Protein AF-A0A957FRG4-F1 (afdb_monomer_lite)

Radius of gyration: 41.17 Å; chains: 1; bounding box: 87×68×142 Å

Sequence (694 aa):
MNVSTSLNQLQPHEHQMRTVYDLDKLAELLLSVYSEGGIRAWQPIVAAANDDGSFRLIHGHRRWLALIFGAALPDWLARQKADGQPVDQVTVETGRTFLTQMVEHFDNLLSAGQALLKRYGNRPVDVVLYEGDTTDELYALLGGNFGAEAPDMLGLAIGFAGAVAAGASPAQIAARIGKPVQFVQHHLALQALPQPLQKAIATGVLPLSVAAKLQQISGDAKRAGLSAFVLANIEGDRSHLSAGDIAHLAKALDKWPGIQLPMLFDHQTQRNLARAVGRLWGQVLEAHPAATWAAAASLMHQGLHEEPWKTPAKLTAFFQLFGGDIYYDNASGQIRFEQLLAHLLPEVGCAGCPIKALPAGTTLRFDLAPAGGVMGMPCRFGEPAERCLHGFAADDSIDIRVQPIWADLPGVTATANGPRITSLADLQTAWQARAQLEAEEDAAAVAEETGAVTSNNGQPAVSQPPAGGVSADAVGASGNSDDAAAATGPIARMRAQIADFMAHHTTLAVDHPVATRCAGCQHRLAKSPTKDPEVPHCAWAGRLRTVQFLQLQPAEAGQPVIPVCRQYAPTASWAELIPAHPAPPGLPRDWLVAQTLELAQQASSRLGSDRYPFEFLTGRPMKGSESHASWFAEQLKARQGDLADAQLFTLFLWSHAQWSRERQNAALPLGKDGLQFGRYQESRWPENREGDAT

Foldseek 3Di:
DKDKDWLLLEDEDPLFLAPDDDLLVLLVLLCVCLVVVHDDPVQFFEWAADPVRGTYTLACPSRSLSVLLSQCLVVVQVVCVVVVNHDPDRDSVNSSVSLVVLCVVQVHSVSSSVVSCVPRRRDMGMYHYDDDDQLVSLLSSLLNQLDPDHGALQSLLSSLVSNVVVPDDLVNSCVSNVHDSVSSVLSVLLNVAPPLVVVLCRLPLAPSLLSNLLVPAPDPLLSLQLSVLQSVQDDVSHGPDHSVLSNVLSVVSSPDPAQDDDDDDLALLLNLLSQLLSQLLVVCCVVPVNNSSNLLSVCVSVVLRPSLSPDPVSVLSSCVSRVPVQQAPPVVSDGPVVSSCVPRNVQFWPPPFLVLVEDAPDAFPFDLDDDDDLPHDCRNVVHDDGGHSNGDGPPDFAKGAGDQVLCPFAQWDQDPVGTIHGDSVSVRRSVVRRVVVVVVVVVVVVVVVVVVPDDDDDDDDDDDDDDDDDDDDDDDDDDDDDPDPDDDDQLRLVQLVLVVCLVCQVVFPCQALQAQHLVQFPQFAPQALDPDRSGHRGVPSNDDDDWFKKWWAFPDPPFTIGIDTLLGAGPDDLQVSQFFAPDQPPDDLVVLLVLLLVLQVLLQVPDPPVDHPPSSHQNDDDDPPDHNSVSVNVCCVVCVVVHDPRSSSSSSLSSVLSSCLVVVFNFGQSHSNSPHTTGIDMDGDDSDPPPPDD

Secondary structure (DSSP, 8-state):
-EEEEEGGGEE--TT-S-SS--HHHHHHHHHHHHHHTS--TTS-EEEEEPTTS-EEEEE-HHHHHHHHHHHHHHHHHHHHHHTT---SS--HHHHHHHHHHHHHHHSSHHHHHHHHHHHHTTSEEEEEEP-S-HHHHHHHHHHHHSSSSPPPHHHHHHHHHHHHHTT--HHHHHHHHT--HHHHHHHHHHHTS-HHHHHHHHTTSS-THHHHHHHTSSSHHHHHHHHHHHHHTEETTEESS-HHHHHHHHHHHHH---S-S----SSHHHHHHHHHHHHHHHHHHHH-HHHHHHHHHHHHHTT--S-TTSSHHHHHHHHHHHSHHHHEETTTTEE-HHHIIIII-TT-BSTT-GGGGSPTT---TT-SS-S-STT--GGGTT---S--TT-B-TTPPP-EE--GGGTTSTTPEEETTEEEE-SHHHHHHHHHHHHHHHHHHHHHHHHHHHHTTS----------------------------SSSS---HHHHHHHHHHHHHHHGGGS-TTSTT---GGGBTTB-SS-SSS-TTS-SBGGGSS-----EEEEEESSTTSPPEEEETT--BSS-HHHHSPPPSS-----HHHHHHHHHHHHHHHHHHS-TT--TTHHHH-S---TT--HHHHHHHHHHHHGGGS-HHHHHHHHHHHHHHHHTTTT-EEEESSTTS--EEEEEEEEPPS---S---

Structure (mmCIF, N/CA/C/O backbone):
data_AF-A0A957FRG4-F1
#
_entry.id   AF-A0A957FRG4-F1
#
loop_
_atom_site.group_PDB
_atom_site.id
_atom_site.type_symbol
_atom_site.label_atom_id
_atom_site.label_alt_id
_atom_site.label_comp_id
_atom_site.label_asym_id
_atom_site.label_entity_id
_atom_site.label_seq_id
_atom_site.pdbx_PDB_ins_code
_atom_site.Cartn_x
_atom_site.Cartn_y
_atom_site.Cartn_z
_atom_site.occupancy
_atom_site.B_iso_or_equiv
_atom_site.auth_seq_id
_atom_site.auth_comp_id
_atom_site.auth_asym_id
_atom_site.auth_atom_id
_atom_site.pdbx_PDB_model_num
ATOM 1 N N . MET A 1 1 ? 8.968 -1.416 -52.556 1.00 80.00 1 MET A N 1
ATOM 2 C CA . MET A 1 1 ? 9.786 -0.601 -53.493 1.00 80.00 1 MET A CA 1
ATOM 3 C C . MET A 1 1 ? 10.988 -0.030 -52.740 1.00 80.00 1 MET A C 1
ATOM 5 O O . MET A 1 1 ? 10.796 0.335 -51.589 1.00 80.00 1 MET A O 1
ATOM 9 N N . ASN A 1 2 ? 12.192 0.032 -53.325 1.00 86.50 2 ASN A N 1
ATOM 10 C CA . ASN A 1 2 ? 13.336 0.713 -52.691 1.00 86.50 2 ASN A CA 1
ATOM 11 C C . ASN A 1 2 ? 13.341 2.191 -53.091 1.00 86.50 2 ASN A C 1
ATOM 13 O O . ASN A 1 2 ? 13.225 2.495 -54.278 1.00 86.50 2 ASN A O 1
ATOM 17 N N . VAL A 1 3 ? 13.489 3.084 -52.119 1.00 91.75 3 VAL A N 1
ATOM 18 C CA . VAL A 1 3 ? 13.568 4.534 -52.317 1.00 91.75 3 VAL A CA 1
ATOM 19 C C . VAL A 1 3 ? 14.779 5.070 -51.564 1.00 91.75 3 VAL A C 1
ATOM 21 O O . VAL A 1 3 ? 14.984 4.734 -50.401 1.00 91.75 3 VAL A O 1
ATOM 24 N N . SER A 1 4 ? 15.575 5.911 -52.224 1.00 91.25 4 SER A N 1
ATOM 25 C CA . SER A 1 4 ? 16.655 6.660 -51.579 1.00 91.25 4 SER A CA 1
ATOM 26 C C . SER A 1 4 ? 16.087 7.961 -51.016 1.00 91.25 4 SER A C 1
ATOM 28 O O . SER A 1 4 ? 15.496 8.751 -51.751 1.00 91.25 4 SER A O 1
ATOM 30 N N . THR A 1 5 ? 16.296 8.198 -49.727 1.00 93.56 5 THR A N 1
ATOM 31 C CA . THR A 1 5 ? 15.841 9.383 -48.979 1.00 93.56 5 THR A CA 1
ATOM 32 C C . THR A 1 5 ? 16.993 9.941 -48.139 1.00 93.56 5 THR A C 1
ATOM 34 O O . THR A 1 5 ? 18.063 9.339 -48.096 1.00 93.56 5 THR A O 1
ATOM 37 N N . SER A 1 6 ? 16.827 11.077 -47.458 1.00 94.31 6 SER A N 1
ATOM 38 C CA . SER A 1 6 ? 17.811 11.557 -46.475 1.00 94.31 6 SER A CA 1
ATOM 39 C C . SER A 1 6 ? 17.467 11.146 -45.035 1.00 94.31 6 SER A C 1
ATOM 41 O O . SER A 1 6 ? 16.302 10.953 -44.687 1.00 94.31 6 SER A O 1
ATOM 43 N N . LEU A 1 7 ? 18.476 11.020 -44.164 1.00 94.00 7 LEU A N 1
ATOM 44 C CA . LEU A 1 7 ? 18.293 10.612 -42.759 1.00 94.00 7 LEU A CA 1
ATOM 45 C C . LEU A 1 7 ? 17.310 11.495 -41.972 1.00 94.00 7 LEU A C 1
ATOM 47 O O . LEU A 1 7 ? 16.617 10.981 -41.096 1.00 94.00 7 LEU A O 1
ATOM 51 N N . ASN A 1 8 ? 17.252 12.798 -42.262 1.00 94.50 8 ASN A N 1
ATOM 52 C CA . ASN A 1 8 ? 16.324 13.746 -41.626 1.00 94.50 8 ASN A CA 1
ATOM 53 C C . ASN A 1 8 ? 14.878 13.658 -42.138 1.00 94.50 8 ASN A C 1
ATOM 55 O O . ASN A 1 8 ? 13.995 14.234 -41.509 1.00 94.50 8 ASN A O 1
ATOM 59 N N . GLN A 1 9 ? 14.629 12.956 -43.246 1.00 94.81 9 GLN A N 1
ATOM 60 C CA . GLN A 1 9 ? 13.276 12.679 -43.732 1.00 94.81 9 GLN A CA 1
ATOM 61 C C . GLN A 1 9 ? 12.659 11.458 -43.038 1.00 94.81 9 GLN A C 1
ATOM 63 O O . GLN A 1 9 ? 11.455 11.253 -43.144 1.00 94.81 9 GLN A O 1
ATOM 68 N N . LEU A 1 10 ? 13.451 10.664 -42.307 1.00 94.44 10 LEU A N 1
ATOM 69 C CA . LEU A 1 10 ? 12.966 9.528 -41.527 1.00 94.44 10 LEU A CA 1
ATOM 70 C C . LEU A 1 10 ? 12.579 9.959 -40.111 1.00 94.44 10 LEU A C 1
ATOM 72 O O . LEU A 1 10 ? 13.379 10.552 -39.388 1.00 94.44 10 LEU A O 1
ATOM 76 N N . GLN A 1 11 ? 11.369 9.594 -39.700 1.00 91.81 11 GLN A N 1
ATOM 77 C CA . GLN A 1 11 ? 10.812 9.888 -38.385 1.00 91.81 11 GLN A CA 1
ATOM 78 C C . GLN A 1 11 ? 10.498 8.596 -37.615 1.00 91.81 11 GLN A C 1
ATOM 80 O O . GLN A 1 11 ? 10.062 7.607 -38.214 1.00 91.81 11 GLN A O 1
ATOM 85 N N . PRO A 1 12 ? 10.700 8.563 -36.285 1.00 90.56 12 PRO A N 1
ATOM 86 C CA . PRO A 1 12 ? 10.251 7.448 -35.456 1.00 90.56 12 PRO A CA 1
ATOM 87 C C . PRO A 1 12 ? 8.737 7.247 -35.565 1.00 90.56 12 PRO A C 1
ATOM 89 O O . PRO A 1 12 ? 7.988 8.212 -35.678 1.00 90.56 12 PRO A O 1
ATOM 92 N N . HIS A 1 13 ? 8.281 5.998 -35.472 1.00 90.69 13 HIS A N 1
ATOM 93 C CA . HIS A 1 13 ? 6.857 5.727 -35.304 1.00 90.69 13 HIS A CA 1
ATOM 94 C C . HIS A 1 13 ? 6.345 6.316 -33.984 1.00 90.69 13 HIS A C 1
ATOM 96 O O . HIS A 1 13 ? 7.006 6.168 -32.955 1.00 90.69 13 HIS A O 1
ATOM 102 N N . GLU A 1 14 ? 5.144 6.892 -33.978 1.00 89.06 14 GLU A N 1
ATOM 103 C CA . GLU A 1 14 ? 4.507 7.416 -32.757 1.00 89.06 14 GLU A CA 1
ATOM 104 C C . GLU A 1 14 ? 4.297 6.325 -31.688 1.00 89.06 14 GLU A C 1
ATOM 106 O O . GLU A 1 14 ? 4.440 6.557 -30.492 1.00 89.06 14 GLU A O 1
ATOM 111 N N . HIS A 1 15 ? 4.047 5.098 -32.147 1.00 90.25 15 HIS A N 1
ATOM 112 C CA . HIS A 1 15 ? 3.903 3.890 -31.330 1.00 90.25 15 HIS A CA 1
ATOM 113 C C . HIS A 1 15 ? 5.194 3.061 -31.211 1.00 90.25 15 HIS A C 1
ATOM 115 O O . HIS A 1 15 ? 5.138 1.839 -31.061 1.00 90.25 15 HIS A O 1
ATOM 121 N N . GLN A 1 16 ? 6.365 3.700 -31.317 1.00 87.62 16 GLN A N 1
ATOM 122 C CA . GLN A 1 16 ? 7.650 3.021 -31.155 1.00 87.62 16 GLN A CA 1
ATOM 123 C C . GLN A 1 16 ? 7.720 2.284 -29.810 1.00 87.62 16 GLN A C 1
ATOM 125 O O . GLN A 1 16 ? 7.512 2.858 -28.746 1.00 87.62 16 GLN A O 1
ATOM 130 N N . MET A 1 17 ? 8.098 1.008 -29.866 1.00 88.38 17 MET A N 1
ATOM 131 C CA . MET A 1 17 ? 8.123 0.120 -28.708 1.00 88.38 17 MET A CA 1
ATOM 132 C C . MET A 1 17 ? 9.449 0.111 -27.944 1.00 88.38 17 MET A C 1
ATOM 134 O O . MET A 1 17 ? 9.622 -0.692 -27.035 1.00 88.38 17 MET A O 1
ATOM 138 N N . ARG A 1 18 ? 10.406 0.968 -28.305 1.00 87.31 18 ARG A N 1
ATOM 139 C CA . ARG A 1 18 ? 11.671 1.129 -27.578 1.00 87.31 18 ARG A CA 1
ATOM 140 C C . ARG A 1 18 ? 11.757 2.530 -26.993 1.00 87.31 18 ARG A C 1
ATOM 142 O O . ARG A 1 18 ? 11.984 3.497 -27.718 1.00 87.31 18 ARG A O 1
ATOM 149 N N . THR A 1 19 ? 11.587 2.606 -25.683 1.00 83.75 19 THR A N 1
ATOM 150 C CA . THR A 1 19 ? 11.820 3.790 -24.850 1.00 83.75 19 THR A CA 1
ATOM 151 C C . THR A 1 19 ? 13.193 3.743 -24.177 1.00 83.75 19 THR A C 1
ATOM 153 O O . THR A 1 19 ? 13.777 4.789 -23.900 1.00 83.75 19 THR A O 1
ATOM 156 N N . VAL A 1 20 ? 13.750 2.540 -23.995 1.00 85.50 20 VAL A N 1
ATOM 157 C CA . VAL A 1 20 ? 15.093 2.295 -23.448 1.00 85.50 20 VAL A CA 1
ATOM 158 C C . VAL A 1 20 ? 15.936 1.496 -24.446 1.00 85.50 20 VAL A C 1
ATOM 160 O O . VAL A 1 20 ? 15.427 0.639 -25.170 1.00 85.50 20 VAL A O 1
ATOM 163 N N . TYR A 1 21 ? 17.238 1.782 -24.484 1.00 88.19 21 TYR A N 1
ATOM 164 C CA . TYR A 1 21 ? 18.195 1.153 -25.392 1.00 88.19 21 TYR A CA 1
ATOM 165 C C . TYR A 1 21 ? 19.372 0.567 -24.619 1.00 88.19 21 TYR A C 1
ATOM 167 O O . TYR A 1 21 ? 19.947 1.225 -23.755 1.00 88.19 21 TYR A O 1
ATOM 175 N N . ASP A 1 22 ? 19.755 -0.649 -24.991 1.00 89.94 22 ASP A N 1
ATOM 176 C CA . ASP A 1 22 ? 20.996 -1.282 -24.559 1.00 89.94 22 ASP A CA 1
ATOM 177 C C . ASP A 1 22 ? 22.173 -0.659 -25.332 1.00 89.94 22 ASP A C 1
ATOM 179 O O . ASP A 1 22 ? 22.262 -0.778 -26.561 1.00 89.94 22 ASP A O 1
ATOM 183 N N . LEU A 1 23 ? 23.044 0.062 -24.616 1.00 93.19 23 LEU A N 1
ATOM 184 C CA . LEU A 1 23 ? 24.167 0.780 -25.222 1.00 93.19 23 LEU A CA 1
ATOM 185 C C . LEU A 1 23 ? 25.220 -0.165 -25.803 1.00 93.19 23 LEU A C 1
ATOM 187 O O . LEU A 1 23 ? 25.791 0.163 -26.841 1.00 93.19 23 LEU A O 1
ATOM 191 N N . ASP A 1 24 ? 25.448 -1.331 -25.194 1.00 93.06 24 ASP A N 1
ATOM 192 C CA . ASP A 1 24 ? 26.412 -2.312 -25.697 1.00 93.06 24 ASP A CA 1
ATOM 193 C C . ASP A 1 24 ? 25.922 -2.869 -27.042 1.00 93.06 24 ASP A C 1
ATOM 195 O O . ASP A 1 24 ? 26.630 -2.817 -28.052 1.00 93.06 24 ASP A O 1
ATOM 199 N N . LYS A 1 25 ? 24.651 -3.280 -27.113 1.00 92.25 25 LYS A N 1
ATOM 200 C CA . LYS A 1 25 ? 24.055 -3.789 -28.362 1.00 92.25 25 LYS A CA 1
ATOM 201 C C . LYS A 1 25 ? 23.894 -2.721 -29.436 1.00 92.25 25 LYS A C 1
ATOM 203 O O . LYS A 1 25 ? 23.855 -3.035 -30.630 1.00 92.25 25 LYS A O 1
ATOM 208 N N . LEU A 1 26 ? 23.715 -1.457 -29.055 1.00 93.69 26 LEU A N 1
ATOM 209 C CA . LEU A 1 26 ? 23.711 -0.360 -30.020 1.00 93.69 26 LEU A CA 1
ATOM 210 C C . LEU A 1 26 ? 25.130 -0.056 -30.515 1.00 93.69 26 LEU A C 1
ATOM 212 O O . LEU A 1 26 ? 25.283 0.228 -31.700 1.00 93.69 26 LEU A O 1
ATOM 216 N N . ALA A 1 27 ? 26.152 -0.170 -29.664 1.00 96.12 27 ALA A N 1
ATOM 217 C CA . ALA A 1 27 ? 27.552 -0.007 -30.044 1.00 96.12 27 ALA A CA 1
ATOM 218 C C . ALA A 1 27 ? 28.024 -1.100 -31.016 1.00 96.12 27 ALA A C 1
ATOM 220 O O . ALA A 1 27 ? 28.712 -0.795 -31.989 1.00 96.12 27 ALA A O 1
ATOM 221 N N . GLU A 1 28 ? 27.605 -2.353 -30.817 1.00 94.38 28 GLU A N 1
ATOM 222 C CA . GLU A 1 28 ? 27.843 -3.445 -31.773 1.00 94.38 28 GLU A CA 1
ATOM 223 C C . GLU A 1 28 ? 27.241 -3.133 -33.150 1.00 94.38 28 GLU A C 1
ATOM 225 O O . GLU A 1 28 ? 27.905 -3.260 -34.183 1.00 94.38 28 GLU A O 1
ATOM 230 N N . LEU A 1 29 ? 25.985 -2.672 -33.168 1.00 93.75 29 LEU A N 1
ATOM 231 C CA . LEU A 1 29 ? 25.302 -2.301 -34.404 1.00 93.75 29 LEU A CA 1
ATOM 232 C C . LEU A 1 29 ? 25.953 -1.083 -35.072 1.00 93.75 29 LEU A C 1
ATOM 234 O O . LEU A 1 29 ? 26.120 -1.070 -36.289 1.00 93.75 29 LEU A O 1
ATOM 238 N N . LEU A 1 30 ? 26.340 -0.079 -34.284 1.00 95.69 30 LEU A N 1
ATOM 239 C CA . LEU A 1 30 ? 27.084 1.093 -34.736 1.00 95.69 30 LEU A CA 1
ATOM 240 C C . LEU A 1 30 ? 28.398 0.682 -35.405 1.00 95.69 30 LEU A C 1
ATOM 242 O O . LEU A 1 30 ? 28.686 1.155 -36.501 1.00 95.69 30 LEU A O 1
ATOM 246 N N . LEU A 1 31 ? 29.168 -0.213 -34.780 1.00 94.56 31 LEU A N 1
ATOM 247 C CA . LEU A 1 31 ? 30.429 -0.703 -35.332 1.00 94.56 31 LEU A CA 1
ATOM 248 C C . LEU A 1 31 ? 30.214 -1.455 -36.652 1.00 94.56 31 LEU A C 1
ATOM 250 O O . LEU A 1 31 ? 30.955 -1.226 -37.607 1.00 94.56 31 LEU A O 1
ATOM 254 N N . SER A 1 32 ? 29.195 -2.315 -36.735 1.00 92.81 32 SER A N 1
ATOM 255 C CA . SER A 1 32 ? 28.847 -3.014 -37.982 1.00 92.81 32 SER A CA 1
ATOM 256 C C . SER A 1 32 ? 28.477 -2.026 -39.090 1.00 92.81 32 SER A C 1
ATOM 258 O O . SER A 1 32 ? 29.064 -2.073 -40.167 1.00 92.81 32 SER A O 1
ATOM 260 N N . VAL A 1 33 ? 27.590 -1.065 -38.811 1.00 93.44 33 VAL A N 1
ATOM 261 C CA . VAL A 1 33 ? 27.177 -0.045 -39.791 1.00 93.44 33 VAL A CA 1
ATOM 262 C C . VAL A 1 33 ? 28.355 0.833 -40.225 1.00 93.44 33 VAL A C 1
ATOM 264 O O . VAL A 1 33 ? 28.487 1.159 -41.403 1.00 93.44 33 VAL A O 1
ATOM 267 N N . TYR A 1 34 ? 29.227 1.207 -39.288 1.00 92.88 34 TYR A N 1
ATOM 268 C CA . TYR A 1 34 ? 30.396 2.038 -39.559 1.00 92.88 34 TYR A CA 1
ATOM 269 C C . TYR A 1 34 ? 31.448 1.309 -40.406 1.00 92.88 34 TYR A C 1
ATOM 271 O O . TYR A 1 34 ? 31.922 1.860 -41.397 1.00 92.88 34 TYR A O 1
ATOM 279 N N . SER A 1 35 ? 31.791 0.070 -40.042 1.00 88.75 35 SER A N 1
ATOM 280 C CA . SER A 1 35 ? 32.812 -0.730 -40.738 1.00 88.75 35 SER A CA 1
ATOM 281 C C . SER A 1 35 ? 32.387 -1.159 -42.143 1.00 88.75 35 SER A C 1
ATOM 283 O O . SER A 1 35 ? 33.228 -1.255 -43.034 1.00 88.75 35 SER A O 1
ATOM 285 N N . GLU A 1 36 ? 31.091 -1.368 -42.363 1.00 87.19 36 GLU A N 1
ATOM 286 C CA . GLU A 1 36 ? 30.537 -1.753 -43.666 1.00 87.19 36 GLU A CA 1
ATOM 287 C C . GLU A 1 36 ? 30.163 -0.553 -44.547 1.00 87.19 36 GLU A C 1
ATOM 289 O O . GLU A 1 36 ? 29.824 -0.728 -45.716 1.00 87.19 36 GLU A O 1
ATOM 294 N N . GLY A 1 37 ? 30.228 0.667 -44.005 1.00 83.44 37 GLY A N 1
ATOM 295 C CA . GLY A 1 37 ? 29.901 1.896 -44.728 1.00 83.44 37 GLY A CA 1
ATOM 296 C C . GLY A 1 37 ? 28.404 2.100 -44.987 1.00 83.44 37 GLY A C 1
ATOM 297 O O . GLY A 1 37 ? 28.045 2.891 -45.858 1.00 83.44 37 GLY A O 1
ATOM 298 N N . GLY A 1 38 ? 27.521 1.413 -44.256 1.00 87.38 38 GLY A N 1
ATOM 299 C CA . GLY A 1 38 ? 26.076 1.496 -44.454 1.00 87.38 38 GLY A CA 1
ATOM 300 C C . GLY A 1 38 ? 25.299 0.330 -43.845 1.00 87.38 38 GLY A C 1
ATOM 301 O O . GLY A 1 38 ? 25.789 -0.399 -42.987 1.00 87.38 38 GLY A O 1
ATOM 302 N N . ILE A 1 39 ? 24.047 0.166 -44.278 1.00 88.62 39 ILE A N 1
ATOM 303 C CA . ILE A 1 39 ? 23.175 -0.933 -43.849 1.00 88.62 39 ILE A CA 1
ATOM 304 C C . ILE A 1 39 ? 23.277 -2.097 -44.836 1.00 88.62 39 ILE A C 1
ATOM 306 O O . ILE A 1 39 ? 23.228 -1.906 -46.050 1.00 88.62 39 ILE A O 1
ATOM 310 N N . ARG A 1 40 ? 23.339 -3.325 -44.312 1.00 84.75 40 ARG A N 1
ATOM 311 C CA . ARG A 1 40 ? 23.301 -4.557 -45.112 1.00 84.75 40 ARG A CA 1
ATOM 312 C C . ARG A 1 40 ? 21.991 -4.673 -45.894 1.00 84.75 40 ARG A C 1
ATOM 314 O O . ARG A 1 40 ? 20.914 -4.600 -45.307 1.00 84.75 40 ARG A O 1
ATOM 321 N N . ALA A 1 41 ? 22.075 -4.991 -47.186 1.00 82.94 41 ALA A N 1
ATOM 322 C CA . ALA A 1 41 ? 20.907 -5.110 -48.069 1.00 82.94 41 ALA A CA 1
ATOM 323 C C . ALA A 1 41 ? 19.837 -6.114 -47.585 1.00 82.94 41 ALA A C 1
ATOM 325 O O . ALA A 1 41 ? 18.649 -5.914 -47.818 1.00 82.94 41 ALA A O 1
ATOM 326 N N . TRP A 1 42 ? 20.235 -7.178 -46.879 1.00 84.19 42 TRP A N 1
ATOM 327 C CA . TRP A 1 42 ? 19.316 -8.184 -46.325 1.00 84.19 42 TRP A CA 1
ATOM 328 C C . TRP A 1 42 ? 18.681 -7.774 -44.982 1.00 84.19 42 TRP A C 1
ATOM 330 O O . TRP A 1 42 ? 17.806 -8.471 -44.474 1.00 84.19 42 TRP A O 1
ATOM 340 N N . GLN A 1 43 ? 19.085 -6.633 -44.412 1.00 87.00 43 GLN A N 1
ATOM 341 C CA . GLN A 1 43 ? 18.453 -6.000 -43.253 1.00 87.00 43 GLN A CA 1
ATOM 342 C C . GLN A 1 43 ? 18.082 -4.544 -43.585 1.00 87.00 43 GLN A C 1
ATOM 344 O O . GLN A 1 43 ? 18.651 -3.625 -42.990 1.00 87.00 43 GLN A O 1
ATOM 349 N N . PRO A 1 44 ? 17.107 -4.288 -44.473 1.00 90.81 44 PRO A N 1
ATOM 350 C CA . PRO A 1 44 ? 16.741 -2.929 -44.872 1.00 90.81 44 PRO A CA 1
ATOM 351 C C . PRO A 1 44 ? 15.951 -2.176 -43.792 1.00 90.81 44 PRO A C 1
ATOM 353 O O . PRO A 1 44 ? 15.231 -2.787 -42.988 1.00 90.81 44 PRO A O 1
ATOM 356 N N . ILE A 1 45 ? 16.051 -0.843 -43.782 1.00 93.44 45 ILE A N 1
ATOM 357 C CA . ILE A 1 45 ? 15.080 0.006 -43.076 1.00 93.44 45 ILE A CA 1
ATOM 358 C C . ILE A 1 45 ? 13.767 -0.055 -43.851 1.00 93.44 45 ILE A C 1
ATOM 360 O O . ILE A 1 45 ? 13.764 0.106 -45.068 1.00 93.44 45 ILE A O 1
ATOM 364 N N . VAL A 1 46 ? 12.665 -0.288 -43.143 1.00 93.56 46 VAL A N 1
ATOM 365 C CA . VAL A 1 46 ? 11.320 -0.303 -43.721 1.00 93.56 46 VAL A CA 1
ATOM 366 C C . VAL A 1 46 ? 10.558 0.898 -43.182 1.00 93.56 46 VAL A C 1
ATOM 368 O O . VAL A 1 46 ? 10.532 1.105 -41.964 1.00 93.56 46 VAL A O 1
ATOM 371 N N . ALA A 1 47 ? 9.951 1.681 -44.068 1.00 94.38 47 ALA A N 1
ATOM 372 C CA . ALA A 1 47 ? 9.227 2.892 -43.706 1.00 94.38 47 ALA A CA 1
ATOM 373 C C . ALA A 1 47 ? 7.957 3.071 -44.548 1.00 94.38 47 ALA A C 1
ATOM 375 O O . ALA A 1 47 ? 7.924 2.667 -45.707 1.00 94.38 47 ALA A O 1
ATOM 376 N N . ALA A 1 48 ? 6.931 3.686 -43.969 1.00 93.19 48 ALA A N 1
ATOM 377 C CA . ALA A 1 48 ? 5.737 4.139 -44.675 1.00 93.19 48 ALA A CA 1
ATOM 378 C C . ALA A 1 48 ? 5.904 5.612 -45.080 1.00 93.19 48 ALA A C 1
ATOM 380 O O . ALA A 1 48 ? 6.600 6.366 -44.396 1.00 93.19 48 ALA A O 1
ATOM 381 N N . ALA A 1 49 ? 5.310 6.026 -46.196 1.00 92.38 49 ALA A N 1
ATOM 382 C CA . ALA A 1 49 ? 5.322 7.428 -46.612 1.00 92.38 49 ALA A CA 1
ATOM 383 C C . ALA A 1 49 ? 4.260 8.222 -45.835 1.00 92.38 49 ALA A C 1
ATOM 385 O O . ALA A 1 49 ? 3.144 7.747 -45.659 1.00 92.38 49 ALA A O 1
ATOM 386 N N . ASN A 1 50 ? 4.603 9.430 -45.391 1.00 90.19 50 ASN A N 1
ATOM 387 C CA . ASN A 1 50 ? 3.652 10.389 -44.833 1.00 90.19 50 ASN A CA 1
ATOM 388 C C . ASN A 1 50 ? 3.186 11.375 -45.925 1.00 90.19 50 ASN A C 1
ATOM 390 O O . ASN A 1 50 ? 3.884 11.596 -46.919 1.00 90.19 50 ASN A O 1
ATOM 394 N N . ASP A 1 51 ? 2.048 12.037 -45.698 1.00 86.19 51 ASP A N 1
ATOM 395 C CA . ASP A 1 51 ? 1.476 13.028 -46.628 1.00 86.19 51 ASP A CA 1
ATOM 396 C C . ASP A 1 51 ? 2.380 14.257 -46.854 1.00 86.19 51 ASP A C 1
ATOM 398 O O . ASP A 1 51 ? 2.293 14.926 -47.883 1.00 86.19 51 ASP A O 1
ATOM 402 N N . ASP A 1 52 ? 3.268 14.557 -45.902 1.00 87.56 52 ASP A N 1
ATOM 403 C CA . ASP A 1 52 ? 4.209 15.683 -45.947 1.00 87.56 52 ASP A CA 1
ATOM 404 C C . ASP A 1 52 ? 5.515 15.372 -46.707 1.00 87.56 52 ASP A C 1
ATOM 406 O O . ASP A 1 52 ? 6.424 16.204 -46.756 1.00 87.56 52 ASP A O 1
ATOM 410 N N . GLY A 1 53 ? 5.624 14.177 -47.300 1.00 85.62 53 GLY A N 1
ATOM 411 C CA . GLY A 1 53 ? 6.814 13.713 -48.015 1.00 85.62 53 GLY A CA 1
ATOM 412 C C . GLY A 1 53 ? 7.941 13.201 -47.111 1.00 85.62 53 GLY A C 1
ATOM 413 O O . GLY A 1 53 ? 9.015 12.866 -47.614 1.00 85.62 53 GLY A O 1
ATOM 414 N N . SER A 1 54 ? 7.723 13.133 -45.794 1.00 92.56 54 SER A N 1
ATOM 415 C CA . SER A 1 54 ? 8.596 12.410 -44.868 1.00 92.56 54 SER A CA 1
ATOM 416 C C . SER A 1 54 ? 8.244 10.919 -44.819 1.00 92.56 54 SER A C 1
ATOM 418 O O . SER A 1 54 ? 7.250 10.465 -45.386 1.00 92.56 54 SER A O 1
ATOM 420 N N . PHE A 1 55 ? 9.068 10.135 -44.131 1.00 93.94 55 PHE A N 1
ATOM 421 C CA . PHE A 1 55 ? 8.900 8.693 -43.997 1.00 93.94 55 PHE A CA 1
ATOM 422 C C . PHE A 1 55 ? 8.823 8.296 -42.525 1.00 93.94 55 PHE A C 1
ATOM 424 O O . PHE A 1 55 ? 9.677 8.669 -41.720 1.00 93.94 55 PHE A O 1
ATOM 431 N N . ARG A 1 56 ? 7.833 7.483 -42.167 1.00 93.31 56 ARG A N 1
ATOM 432 C CA . ARG A 1 56 ? 7.639 6.942 -40.821 1.00 93.31 56 ARG A CA 1
ATOM 433 C C . ARG A 1 56 ? 8.273 5.563 -40.708 1.00 93.31 56 ARG A C 1
ATOM 435 O O . ARG A 1 56 ? 7.959 4.659 -41.473 1.00 93.31 56 ARG A O 1
ATOM 442 N N . LEU A 1 57 ? 9.168 5.381 -39.744 1.00 92.88 57 LEU A N 1
ATOM 443 C CA . LEU A 1 57 ? 9.892 4.126 -39.544 1.00 92.88 57 LEU A CA 1
ATOM 444 C C . LEU A 1 57 ? 8.961 3.017 -39.038 1.00 92.88 57 LEU A C 1
ATOM 446 O O . LEU A 1 57 ? 8.456 3.112 -37.926 1.00 92.88 57 LEU A O 1
ATOM 450 N N . ILE A 1 58 ? 8.828 1.927 -39.793 1.00 91.25 58 ILE A N 1
ATOM 451 C CA . ILE A 1 58 ? 8.073 0.727 -39.390 1.00 91.25 58 ILE A CA 1
ATOM 452 C C . ILE A 1 58 ? 9.026 -0.332 -38.824 1.00 91.25 58 ILE A C 1
ATOM 454 O O . ILE A 1 58 ? 8.760 -0.952 -37.796 1.00 91.25 58 ILE A O 1
ATOM 458 N N . HIS A 1 59 ? 10.194 -0.511 -39.449 1.00 89.81 59 HIS A N 1
ATOM 459 C CA . HIS A 1 59 ? 11.222 -1.447 -38.993 1.00 89.81 59 HIS A CA 1
ATOM 460 C C . HIS A 1 59 ? 12.629 -0.877 -39.211 1.00 89.81 59 HIS A C 1
ATOM 462 O O . HIS A 1 59 ? 12.920 -0.244 -40.222 1.00 89.81 59 HIS A O 1
ATOM 468 N N . GLY A 1 60 ? 13.542 -1.140 -38.271 1.00 89.81 60 GLY A N 1
ATOM 469 C CA . GLY A 1 60 ? 14.938 -0.693 -38.379 1.00 89.81 60 GLY A CA 1
ATOM 470 C C . GLY A 1 60 ? 15.275 0.612 -37.668 1.00 89.81 60 GLY A C 1
ATOM 471 O O . GLY A 1 60 ? 16.301 1.210 -37.965 1.00 89.81 60 GLY A O 1
ATOM 472 N N . HIS A 1 61 ? 14.498 1.011 -36.664 1.00 90.81 61 HIS A N 1
ATOM 473 C CA . HIS A 1 61 ? 14.788 2.210 -35.874 1.00 90.81 61 HIS A CA 1
ATOM 474 C C . HIS A 1 61 ? 16.197 2.232 -35.250 1.00 90.81 61 HIS A C 1
ATOM 476 O O . HIS A 1 61 ? 16.891 3.238 -35.329 1.00 90.81 61 HIS A O 1
ATOM 482 N N . ARG A 1 62 ? 16.680 1.105 -34.707 1.00 91.50 62 ARG A N 1
ATOM 483 C CA . ARG A 1 62 ? 18.062 1.001 -34.194 1.00 91.50 62 ARG A CA 1
ATOM 484 C C . ARG A 1 62 ? 19.121 1.165 -35.285 1.00 91.50 62 ARG A C 1
ATOM 486 O O . ARG A 1 62 ? 20.174 1.728 -35.023 1.00 91.50 62 ARG A O 1
ATOM 493 N N . ARG A 1 63 ? 18.843 0.688 -36.503 1.00 92.88 63 ARG A N 1
ATOM 494 C CA . ARG A 1 63 ? 19.730 0.854 -37.665 1.00 92.88 63 ARG A CA 1
ATOM 495 C C . ARG A 1 63 ? 19.752 2.308 -38.133 1.00 92.88 63 ARG A C 1
ATOM 497 O O . ARG A 1 63 ? 20.819 2.823 -38.436 1.00 92.88 63 ARG A O 1
ATOM 504 N N . TRP A 1 64 ? 18.604 2.982 -38.107 1.00 93.75 64 TRP A N 1
ATOM 505 C CA . TRP A 1 64 ? 18.519 4.424 -38.335 1.00 93.75 64 TRP A CA 1
ATOM 506 C C . TRP A 1 64 ? 19.328 5.218 -37.296 1.00 93.75 64 TRP A C 1
ATOM 508 O O . TRP A 1 64 ? 20.156 6.040 -37.680 1.00 93.75 64 TRP A O 1
ATOM 518 N N . LEU A 1 65 ? 19.194 4.907 -35.999 1.00 94.50 65 LEU A N 1
ATOM 519 C CA . LEU A 1 65 ? 20.036 5.505 -34.954 1.00 94.50 65 LEU A CA 1
ATOM 520 C C . LEU A 1 65 ? 21.526 5.220 -35.192 1.00 94.50 65 LEU A C 1
ATOM 522 O O . LEU A 1 65 ? 22.337 6.142 -35.163 1.00 94.50 65 LEU A O 1
ATOM 526 N N . ALA A 1 66 ? 21.894 3.971 -35.486 1.00 95.25 66 ALA A N 1
ATOM 527 C CA . ALA A 1 66 ? 23.276 3.589 -35.772 1.00 95.25 66 ALA A CA 1
ATOM 528 C C . ALA A 1 66 ? 23.862 4.336 -36.985 1.00 95.25 66 ALA A C 1
ATOM 530 O O . ALA A 1 66 ? 25.031 4.704 -36.948 1.00 95.25 66 ALA A O 1
ATOM 531 N N . LEU A 1 67 ? 23.068 4.630 -38.022 1.00 95.38 67 LEU A N 1
ATOM 532 C CA . LEU A 1 67 ? 23.499 5.472 -39.145 1.00 95.38 67 LEU A CA 1
ATOM 533 C C . LEU A 1 67 ? 23.768 6.920 -38.718 1.00 95.38 67 LEU A C 1
ATOM 535 O O . LEU A 1 67 ? 24.773 7.501 -39.128 1.00 95.38 67 LEU A O 1
ATOM 539 N N . ILE A 1 68 ? 22.898 7.501 -37.887 1.00 95.94 68 ILE A N 1
ATOM 540 C CA . ILE A 1 68 ? 23.073 8.867 -37.371 1.00 95.94 68 ILE A CA 1
ATOM 541 C C . ILE A 1 68 ? 24.344 8.954 -36.517 1.00 95.94 68 ILE A C 1
ATOM 543 O O . ILE A 1 68 ? 25.180 9.834 -36.725 1.00 95.94 68 ILE A O 1
ATOM 547 N N . PHE A 1 69 ? 24.520 8.021 -35.583 1.00 96.75 69 PHE A N 1
ATOM 548 C CA . PHE A 1 69 ? 25.697 7.975 -34.717 1.00 96.75 69 PHE A CA 1
ATOM 549 C C . PHE A 1 69 ? 26.970 7.627 -35.497 1.00 96.75 69 PHE A C 1
ATOM 551 O O . PHE A 1 69 ? 28.004 8.261 -35.294 1.00 96.75 69 PHE A O 1
ATOM 558 N N . GLY A 1 70 ? 26.894 6.704 -36.456 1.00 95.62 70 GLY A N 1
ATOM 559 C CA . GLY A 1 70 ? 28.006 6.342 -37.339 1.00 95.62 70 GLY A CA 1
ATOM 560 C C . GLY A 1 70 ? 28.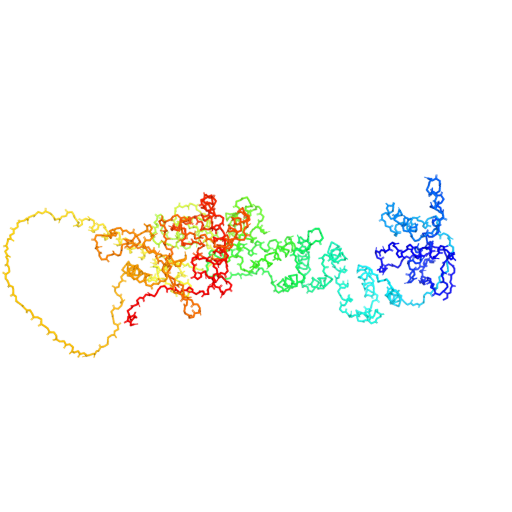454 7.504 -38.217 1.00 95.62 70 GLY A C 1
ATOM 561 O O . GLY A 1 70 ? 29.635 7.625 -38.535 1.00 95.62 70 GLY A O 1
ATOM 562 N N . ALA A 1 71 ? 27.537 8.415 -38.550 1.00 94.00 71 ALA A N 1
ATOM 563 C CA . ALA A 1 71 ? 27.874 9.639 -39.256 1.00 94.00 71 ALA A CA 1
ATOM 564 C C . ALA A 1 71 ? 28.679 10.635 -38.421 1.00 94.00 71 ALA A C 1
ATOM 566 O O . ALA A 1 71 ? 29.530 11.333 -38.975 1.00 94.00 71 ALA A O 1
ATOM 567 N N . ALA A 1 72 ? 28.422 10.680 -37.115 1.00 95.56 72 ALA A N 1
ATOM 568 C CA . ALA A 1 72 ? 29.073 11.580 -36.173 1.00 95.56 72 ALA A CA 1
ATOM 569 C C . ALA A 1 72 ? 30.379 11.018 -35.585 1.00 95.56 72 ALA A C 1
ATOM 571 O O . ALA A 1 72 ? 31.225 11.791 -35.135 1.00 95.56 72 ALA A O 1
ATOM 572 N N . LEU A 1 73 ? 30.558 9.694 -35.602 1.00 95.75 73 LEU A N 1
ATOM 573 C CA . LEU A 1 73 ? 31.701 9.011 -34.997 1.00 95.75 73 LEU A CA 1
ATOM 574 C C . LEU A 1 73 ? 33.076 9.507 -35.505 1.00 95.75 73 LEU A C 1
ATOM 576 O O . LEU A 1 73 ? 33.941 9.740 -34.663 1.00 95.75 73 LEU A O 1
ATOM 580 N N . PRO A 1 74 ? 33.314 9.752 -36.813 1.00 95.06 74 PRO A N 1
ATOM 581 C CA . PRO A 1 74 ? 34.600 10.279 -37.290 1.00 95.06 74 PRO A CA 1
ATOM 582 C C . PRO A 1 74 ? 34.984 11.630 -36.681 1.00 95.06 74 PRO A C 1
ATOM 584 O O . PRO A 1 74 ? 36.133 11.830 -36.290 1.00 95.06 74 PRO A O 1
ATOM 587 N N . ASP A 1 75 ? 34.020 12.545 -36.566 1.00 95.00 75 ASP A N 1
ATOM 588 C CA . ASP A 1 75 ? 34.232 13.866 -35.971 1.00 95.00 75 ASP A CA 1
ATOM 589 C C . ASP A 1 75 ? 34.574 13.754 -34.485 1.00 95.00 75 ASP A C 1
ATOM 591 O O . ASP A 1 75 ? 35.409 14.498 -33.972 1.00 95.00 75 ASP A O 1
ATOM 595 N N . TRP A 1 76 ? 33.939 12.811 -33.790 1.00 95.81 76 TRP A N 1
ATOM 596 C CA . TRP A 1 76 ? 34.256 12.519 -32.400 1.00 95.81 76 TRP A CA 1
ATOM 597 C C . TRP A 1 76 ? 35.664 11.925 -32.251 1.00 95.81 76 TRP A C 1
ATOM 599 O O . TRP A 1 76 ? 36.437 12.414 -31.431 1.00 95.81 76 TRP A O 1
ATOM 609 N N . LEU A 1 77 ? 36.048 10.957 -33.091 1.00 95.75 77 LEU A N 1
ATOM 610 C CA . LEU A 1 77 ? 37.397 10.370 -33.095 1.00 95.75 77 LEU A CA 1
ATOM 611 C C . LEU A 1 77 ? 38.483 11.422 -33.375 1.00 95.75 77 LEU A C 1
ATOM 613 O O . LEU A 1 77 ? 39.541 11.413 -32.745 1.00 95.75 77 LEU A O 1
ATOM 617 N N . ALA A 1 78 ? 38.215 12.362 -34.287 1.00 94.94 78 ALA A N 1
ATOM 618 C CA . ALA A 1 78 ? 39.121 13.469 -34.576 1.00 94.94 78 ALA A CA 1
ATOM 619 C C . ALA A 1 78 ? 39.327 14.387 -33.358 1.00 94.94 78 ALA A C 1
ATOM 621 O O . ALA A 1 78 ? 40.447 14.844 -33.128 1.00 94.94 78 ALA A O 1
ATOM 622 N N . ARG A 1 79 ? 38.276 14.619 -32.557 1.00 93.69 79 ARG A N 1
ATOM 623 C CA . ARG A 1 79 ? 38.370 15.370 -31.293 1.00 93.69 79 ARG A CA 1
ATOM 624 C C . ARG A 1 79 ? 39.164 14.613 -30.237 1.00 93.69 79 ARG A C 1
ATOM 626 O O . ARG A 1 79 ? 40.092 15.187 -29.692 1.00 93.69 79 ARG A O 1
ATOM 633 N N . GLN A 1 80 ? 38.898 13.320 -30.043 1.00 93.69 80 GLN A N 1
ATOM 634 C CA . GLN A 1 80 ? 39.668 12.488 -29.106 1.00 93.69 80 GLN A CA 1
ATOM 635 C C . GLN A 1 80 ? 41.173 12.535 -29.414 1.00 93.69 80 GLN A C 1
ATOM 637 O O . GLN A 1 80 ? 42.000 12.740 -28.528 1.00 93.69 80 GLN A O 1
ATOM 642 N N . LYS A 1 81 ? 41.537 12.463 -30.700 1.00 92.94 81 LYS A N 1
ATOM 643 C CA . LYS A 1 81 ? 42.926 12.632 -31.143 1.00 92.94 81 LYS A CA 1
ATOM 644 C C . LYS A 1 81 ? 43.493 14.023 -30.826 1.00 92.94 81 LYS A C 1
ATOM 646 O O . LYS A 1 81 ? 44.656 14.115 -30.443 1.00 92.94 81 LYS A O 1
ATOM 651 N N . ALA A 1 82 ? 42.710 15.088 -31.003 1.00 92.81 82 ALA A N 1
ATOM 652 C CA . ALA A 1 82 ? 43.125 16.455 -30.676 1.00 92.81 82 ALA A CA 1
ATOM 653 C C . ALA A 1 82 ? 43.304 16.668 -29.161 1.00 92.81 82 ALA A C 1
ATOM 655 O O . ALA A 1 82 ? 44.227 17.367 -28.753 1.00 92.81 82 ALA A O 1
ATOM 656 N N . ASP A 1 83 ? 42.490 15.995 -28.349 1.00 91.12 83 ASP A N 1
ATOM 657 C CA . ASP A 1 83 ? 42.521 16.038 -26.882 1.00 91.12 83 ASP A CA 1
ATOM 658 C C . ASP A 1 83 ? 43.607 15.121 -26.274 1.00 91.12 83 ASP A C 1
ATOM 660 O O . ASP A 1 83 ? 43.680 14.937 -25.059 1.00 91.12 83 ASP A O 1
ATOM 664 N N . GLY A 1 84 ? 44.478 14.538 -27.107 1.00 89.75 84 GLY A N 1
ATOM 665 C CA . GLY A 1 84 ? 45.586 13.685 -26.667 1.00 89.75 84 GLY A CA 1
ATOM 666 C C . GLY A 1 84 ? 45.188 12.250 -26.309 1.00 89.75 84 GLY A C 1
ATOM 667 O O . GLY A 1 84 ? 45.993 11.532 -25.722 1.00 89.75 84 GLY A O 1
ATOM 668 N N . GLN A 1 85 ? 43.981 11.819 -26.683 1.00 89.19 85 GLN A N 1
ATOM 669 C CA . GLN A 1 85 ? 43.446 10.468 -26.481 1.00 89.19 85 GLN A CA 1
ATOM 670 C C . GLN A 1 85 ? 43.183 9.786 -27.841 1.00 89.19 85 GLN A C 1
ATOM 672 O O . GLN A 1 85 ? 42.032 9.546 -28.210 1.00 89.19 85 GLN A O 1
ATOM 677 N N . PRO A 1 86 ? 44.215 9.523 -28.667 1.00 88.44 86 PRO A N 1
ATOM 678 C CA . PRO A 1 86 ? 44.011 8.896 -29.968 1.00 88.44 86 PRO A CA 1
ATOM 679 C C . PRO A 1 86 ? 43.421 7.488 -29.818 1.00 88.44 86 PRO A C 1
ATOM 681 O O . PRO A 1 86 ? 43.862 6.695 -28.991 1.00 88.44 86 PRO A O 1
ATOM 684 N N . VAL A 1 87 ? 42.435 7.174 -30.658 1.00 89.56 87 VAL A N 1
ATOM 685 C CA . VAL A 1 87 ? 41.842 5.836 -30.746 1.00 89.56 87 VAL A CA 1
ATOM 686 C C . VAL A 1 87 ? 42.412 5.132 -31.975 1.00 89.56 87 VAL A C 1
ATOM 688 O O . VAL A 1 87 ? 42.082 5.497 -33.103 1.00 89.56 87 VAL A O 1
ATOM 691 N N . ASP A 1 88 ? 43.260 4.126 -31.753 1.00 83.50 88 ASP A N 1
ATOM 692 C CA . ASP A 1 88 ? 43.954 3.400 -32.829 1.00 83.50 88 ASP A CA 1
ATOM 693 C C . ASP A 1 88 ? 43.024 2.464 -33.613 1.00 83.50 88 ASP A C 1
ATOM 695 O O . ASP A 1 88 ? 43.142 2.330 -34.832 1.00 83.50 88 ASP A O 1
ATOM 699 N N . GLN A 1 89 ? 42.069 1.834 -32.923 1.00 89.12 89 GLN A N 1
ATOM 700 C CA . GLN A 1 89 ? 41.079 0.946 -33.523 1.00 89.12 89 GLN A CA 1
ATOM 701 C C . GLN A 1 89 ? 39.684 1.256 -32.984 1.00 89.12 89 GLN A C 1
ATOM 703 O O . GLN A 1 89 ? 39.465 1.310 -31.774 1.00 89.12 89 GLN A O 1
ATOM 708 N N . VAL A 1 90 ? 38.720 1.411 -33.893 1.00 92.94 90 VAL A N 1
ATOM 709 C CA . VAL A 1 90 ? 37.308 1.548 -33.528 1.00 92.94 90 VAL A CA 1
ATOM 710 C C . VAL A 1 90 ? 36.774 0.172 -33.136 1.00 92.94 90 VAL A C 1
ATOM 712 O O . VAL A 1 90 ? 36.691 -0.731 -33.968 1.00 92.94 90 VAL A O 1
ATOM 715 N N . THR A 1 91 ? 36.431 0.012 -31.862 1.00 95.44 91 THR A N 1
ATOM 716 C CA . THR A 1 91 ? 35.885 -1.225 -31.287 1.00 95.44 91 THR A CA 1
ATOM 717 C C . THR A 1 91 ? 34.475 -0.999 -30.734 1.00 95.44 91 THR A C 1
ATOM 719 O O . THR A 1 91 ? 33.967 0.125 -30.728 1.00 95.44 91 THR A O 1
ATOM 722 N N . VAL A 1 92 ? 33.833 -2.063 -30.237 1.00 94.88 92 VAL A N 1
ATOM 723 C CA . VAL A 1 92 ? 32.542 -1.952 -29.532 1.00 94.88 92 VAL A CA 1
ATOM 724 C C . VAL A 1 92 ? 32.682 -1.060 -28.298 1.00 94.88 92 VAL A C 1
ATOM 726 O O . VAL A 1 92 ? 31.821 -0.223 -28.050 1.00 94.88 92 VAL A O 1
ATOM 729 N N . GLU A 1 93 ? 33.798 -1.155 -27.572 1.00 94.88 93 GLU A N 1
ATOM 730 C CA . GLU A 1 93 ? 34.068 -0.301 -26.414 1.00 94.88 93 GLU A CA 1
ATOM 731 C C . GLU A 1 93 ? 34.220 1.174 -26.807 1.00 94.88 93 GLU A C 1
ATOM 733 O O . GLU A 1 93 ? 33.679 2.051 -26.134 1.00 94.88 93 GLU A O 1
ATOM 738 N N . THR A 1 94 ? 34.869 1.458 -27.941 1.00 95.06 94 THR A N 1
ATOM 739 C CA . THR A 1 94 ? 34.915 2.811 -28.514 1.00 95.06 94 THR A CA 1
ATOM 740 C C . THR A 1 94 ? 33.508 3.335 -28.799 1.00 95.06 94 THR A C 1
ATOM 742 O O . THR A 1 94 ? 33.169 4.451 -28.404 1.00 95.06 94 THR A O 1
ATOM 745 N N . GLY A 1 95 ? 32.680 2.522 -29.465 1.00 95.81 95 GLY A N 1
ATOM 746 C CA . GLY A 1 95 ? 31.294 2.864 -29.777 1.00 95.81 95 GLY A CA 1
ATOM 747 C C . GLY A 1 95 ? 30.466 3.114 -28.519 1.00 95.81 95 GLY A C 1
ATOM 748 O O . GLY A 1 95 ? 29.735 4.098 -28.457 1.00 95.81 95 GLY A O 1
ATOM 749 N N . ARG A 1 96 ? 30.631 2.279 -27.489 1.00 97.06 96 ARG A N 1
ATOM 750 C CA . ARG A 1 96 ? 29.961 2.436 -26.197 1.00 97.06 96 ARG A CA 1
ATOM 751 C C . ARG A 1 96 ? 30.353 3.739 -25.518 1.00 97.06 96 ARG A C 1
ATOM 753 O O . ARG A 1 96 ? 29.470 4.494 -25.141 1.00 97.06 96 ARG A O 1
ATOM 760 N N . THR A 1 97 ? 31.648 4.032 -25.410 1.00 96.25 97 THR A N 1
ATOM 761 C CA . THR A 1 97 ? 32.140 5.283 -24.812 1.00 96.25 97 THR A CA 1
ATOM 762 C C . THR A 1 97 ? 31.579 6.501 -25.538 1.00 96.25 97 THR A C 1
ATOM 764 O O . THR A 1 97 ? 31.096 7.434 -24.899 1.00 96.25 97 THR A O 1
ATOM 767 N N . PHE A 1 98 ? 31.572 6.473 -26.872 1.00 97.06 98 PHE A N 1
ATOM 768 C CA . PHE A 1 98 ? 30.965 7.528 -27.675 1.00 97.06 98 PHE A CA 1
ATOM 769 C C . PHE A 1 98 ? 29.466 7.691 -27.378 1.00 97.06 98 PHE A C 1
ATOM 771 O O . PHE A 1 98 ? 29.016 8.802 -27.100 1.00 97.06 98 PHE A O 1
ATOM 778 N N . LEU A 1 99 ? 28.693 6.601 -27.398 1.00 97.00 99 LEU A N 1
ATOM 779 C CA . LEU A 1 99 ? 27.253 6.640 -27.125 1.00 97.00 99 LEU A CA 1
ATOM 780 C C . LEU A 1 99 ? 26.951 7.116 -25.698 1.00 97.00 99 LEU A C 1
ATOM 782 O O . LEU A 1 99 ? 26.047 7.929 -25.523 1.00 97.00 99 LEU A O 1
ATOM 786 N N . THR A 1 100 ? 27.723 6.680 -24.701 1.00 96.69 100 THR A N 1
ATOM 787 C CA . THR A 1 100 ? 27.602 7.145 -23.313 1.00 96.69 100 THR A CA 1
ATOM 788 C C . THR A 1 100 ? 27.822 8.651 -23.217 1.00 96.69 100 THR A C 1
ATOM 790 O O . THR A 1 100 ? 26.965 9.346 -22.684 1.00 96.69 100 THR A O 1
ATOM 793 N N . GLN A 1 101 ? 28.890 9.184 -23.821 1.00 95.56 101 GLN A N 1
ATOM 794 C CA . GLN A 1 101 ? 29.143 10.631 -23.831 1.00 95.56 101 GLN A CA 1
ATOM 795 C C . GLN A 1 101 ? 28.031 11.418 -24.541 1.00 95.56 101 GLN A C 1
ATOM 797 O O . GLN A 1 101 ? 27.706 12.536 -24.145 1.00 95.56 101 GLN A O 1
ATOM 802 N N . MET A 1 102 ? 27.423 10.850 -25.589 1.00 95.00 102 MET A N 1
ATOM 803 C CA . MET A 1 102 ? 26.264 11.468 -26.241 1.00 95.00 102 MET A CA 1
ATOM 804 C C . MET A 1 102 ? 25.037 11.488 -25.321 1.00 95.00 102 MET A C 1
ATOM 806 O O . MET A 1 102 ? 24.345 12.501 -25.267 1.00 95.00 102 MET A O 1
ATOM 810 N N . VAL A 1 103 ? 24.769 10.401 -24.592 1.00 94.50 103 VAL A N 1
ATOM 811 C CA . VAL A 1 103 ? 23.670 10.334 -23.614 1.00 94.50 103 VAL A CA 1
ATOM 812 C C . VAL A 1 103 ? 23.899 11.310 -22.464 1.00 94.50 103 VAL A C 1
ATOM 814 O O . VAL A 1 103 ? 22.980 12.033 -22.110 1.00 94.50 103 VAL A O 1
ATOM 817 N N . GLU A 1 104 ? 25.116 11.390 -21.929 1.00 94.88 104 GLU A N 1
ATOM 818 C CA . GLU A 1 104 ? 25.474 12.337 -20.866 1.00 94.88 104 GLU A CA 1
ATOM 819 C C . GLU A 1 104 ? 25.311 13.796 -21.308 1.00 94.88 104 GLU A C 1
ATOM 821 O O . GLU A 1 104 ? 24.909 14.642 -20.515 1.00 94.88 104 GLU A O 1
ATOM 826 N N . HIS A 1 105 ? 25.606 14.103 -22.574 1.00 94.88 105 HIS A N 1
ATOM 827 C CA . HIS A 1 105 ? 25.511 15.466 -23.093 1.00 94.88 105 HIS A CA 1
ATOM 828 C C . HIS A 1 105 ? 24.084 15.889 -23.484 1.00 94.88 105 HIS A C 1
ATOM 830 O O . HIS A 1 105 ? 23.757 17.070 -23.393 1.00 94.88 105 HIS A O 1
ATOM 836 N N . PHE A 1 106 ? 23.248 14.957 -23.953 1.00 93.00 106 PHE A N 1
ATOM 837 C CA . PHE A 1 106 ? 21.908 15.238 -24.496 1.00 93.00 106 PHE A CA 1
ATOM 838 C C . PHE A 1 106 ? 20.762 14.591 -23.696 1.00 93.00 106 PHE A C 1
ATOM 840 O O . PHE A 1 106 ? 19.647 14.475 -24.208 1.00 93.00 106 PHE A O 1
ATOM 847 N N . ASP A 1 107 ? 21.030 14.132 -22.476 1.00 89.31 107 ASP A N 1
ATOM 848 C CA . ASP A 1 107 ? 20.156 13.373 -21.563 1.00 89.31 107 ASP A CA 1
ATOM 849 C C . ASP A 1 107 ? 19.752 11.961 -22.032 1.00 89.31 107 ASP A C 1
ATOM 851 O O . ASP A 1 107 ? 19.617 11.047 -21.219 1.00 89.31 107 ASP A O 1
ATOM 855 N N . ASN A 1 108 ? 19.515 11.749 -23.330 1.00 90.25 108 ASN A N 1
ATOM 856 C CA . ASN A 1 108 ? 19.150 10.446 -23.891 1.00 90.25 108 ASN A CA 1
ATOM 857 C C . ASN A 1 108 ? 19.527 10.306 -25.381 1.00 90.25 108 ASN A C 1
ATOM 859 O O . ASN A 1 108 ? 19.797 11.283 -26.082 1.00 90.25 108 ASN A O 1
ATOM 863 N N . LEU A 1 109 ? 19.505 9.067 -25.890 1.00 90.75 109 LEU A N 1
ATOM 864 C CA . LEU A 1 109 ? 19.891 8.754 -27.274 1.00 90.75 109 LEU A CA 1
ATOM 865 C C . LEU A 1 109 ? 18.988 9.384 -28.340 1.00 90.75 109 LEU A C 1
ATOM 867 O O . LEU A 1 109 ? 19.479 9.714 -29.418 1.00 90.75 109 LEU A O 1
ATOM 871 N N . LEU A 1 110 ? 17.685 9.531 -28.083 1.00 89.44 110 LEU A N 1
ATOM 872 C CA . LEU A 1 110 ? 16.766 10.112 -29.065 1.00 89.44 110 LEU A CA 1
ATOM 873 C C . LEU A 1 110 ? 17.038 11.609 -29.228 1.00 89.44 110 LEU A C 1
ATOM 875 O O . LEU A 1 110 ? 17.171 12.079 -30.358 1.00 89.44 110 LEU A O 1
ATOM 879 N N . SER A 1 111 ? 17.215 12.328 -28.118 1.00 91.94 111 SER A N 1
ATOM 880 C CA . SER A 1 111 ? 17.642 13.730 -28.108 1.00 91.94 111 SER A CA 1
ATOM 881 C C . SER A 1 111 ? 18.997 13.912 -28.800 1.00 91.94 111 SER A C 1
ATOM 883 O O . SER A 1 111 ? 19.141 14.792 -29.653 1.00 91.94 111 SER A O 1
ATOM 885 N N . ALA A 1 112 ? 19.973 13.041 -28.508 1.00 94.25 112 ALA A N 1
ATOM 886 C CA . ALA A 1 112 ? 21.270 13.050 -29.184 1.00 94.25 112 ALA A CA 1
ATOM 887 C C . ALA A 1 112 ? 21.123 12.841 -30.701 1.00 94.25 112 ALA A C 1
ATOM 889 O O . ALA A 1 112 ? 21.663 13.611 -31.494 1.00 94.25 112 ALA A O 1
ATOM 890 N N . GLY A 1 113 ? 20.339 11.845 -31.121 1.00 93.56 113 GLY A N 1
ATOM 891 C CA . GLY A 1 113 ? 20.066 11.572 -32.532 1.00 93.56 113 GLY A CA 1
ATOM 892 C C . GLY A 1 113 ? 19.424 12.765 -33.247 1.00 93.56 113 GLY A C 1
ATOM 893 O O . GLY A 1 113 ? 19.893 13.173 -34.308 1.00 93.56 113 GLY A O 1
ATOM 894 N N . GLN A 1 114 ? 18.409 13.387 -32.641 1.00 92.75 114 GLN A N 1
ATOM 895 C CA . GLN A 1 114 ? 17.752 14.585 -33.179 1.00 92.75 114 GLN A CA 1
ATOM 896 C C . GLN A 1 114 ? 18.713 15.772 -33.323 1.00 92.75 114 GLN A C 1
ATOM 898 O O . GLN A 1 114 ? 18.671 16.488 -34.326 1.00 92.75 114 GLN A O 1
ATOM 903 N N . ALA A 1 115 ? 19.609 15.978 -32.354 1.00 94.31 115 ALA A N 1
ATOM 904 C CA . ALA A 1 115 ? 20.628 17.018 -32.439 1.00 94.31 115 ALA A CA 1
ATOM 905 C C . ALA A 1 115 ? 21.613 16.751 -33.590 1.00 94.31 115 ALA A C 1
ATOM 907 O O . ALA A 1 115 ? 21.922 17.657 -34.368 1.00 94.31 115 ALA A O 1
ATOM 908 N N . LEU A 1 116 ? 22.056 15.501 -33.746 1.00 95.19 116 LEU A N 1
ATOM 909 C CA . LEU A 1 116 ? 22.981 15.089 -34.803 1.00 95.19 116 LEU A CA 1
ATOM 910 C C . LEU A 1 116 ? 22.358 15.179 -36.203 1.00 95.19 116 LEU A C 1
ATOM 912 O O . LEU A 1 116 ? 23.055 15.541 -37.155 1.00 95.19 116 LEU A O 1
ATOM 916 N N . LEU A 1 117 ? 21.051 14.941 -36.344 1.00 95.19 117 LEU A N 1
ATOM 917 C CA . LEU A 1 117 ? 20.338 15.095 -37.617 1.00 95.19 117 LEU A CA 1
ATOM 918 C C . LEU A 1 117 ? 20.416 16.518 -38.183 1.00 95.19 117 LEU A C 1
ATOM 920 O O . LEU A 1 117 ? 20.439 16.676 -39.401 1.00 95.19 117 LEU A O 1
ATOM 924 N N . LYS A 1 118 ? 20.554 17.555 -37.347 1.00 94.06 118 LYS A N 1
ATOM 925 C CA . LYS A 1 118 ? 20.745 18.937 -37.830 1.00 94.06 118 LYS A CA 1
ATOM 926 C C . LYS A 1 118 ? 22.026 19.103 -38.652 1.00 94.06 118 LYS A C 1
ATOM 928 O O . LYS A 1 118 ? 22.083 19.963 -39.524 1.00 94.06 118 LYS A O 1
ATOM 933 N N . ARG A 1 119 ? 23.051 18.290 -38.375 1.00 94.75 119 ARG A N 1
ATOM 934 C CA . ARG A 1 119 ? 24.365 18.360 -39.033 1.00 94.75 119 ARG A CA 1
ATOM 935 C C . ARG A 1 119 ? 24.578 17.254 -40.063 1.00 94.75 119 ARG A C 1
ATOM 937 O O . ARG A 1 119 ? 25.166 17.506 -41.109 1.00 94.75 119 ARG A O 1
ATOM 944 N N . TYR A 1 120 ? 24.106 16.044 -39.778 1.00 94.81 120 TYR A N 1
ATOM 945 C CA . TYR A 1 120 ? 24.352 14.854 -40.600 1.00 94.81 120 TYR A CA 1
ATOM 946 C C . TYR A 1 120 ? 23.107 14.351 -41.345 1.00 94.81 120 TYR A C 1
ATOM 948 O O . TYR A 1 120 ? 23.179 13.349 -42.053 1.00 94.81 120 TYR A O 1
ATOM 956 N N . GLY A 1 121 ? 21.972 15.041 -41.216 1.00 92.12 121 GLY A N 1
ATOM 957 C CA . GLY A 1 121 ? 20.674 14.596 -41.721 1.00 92.12 121 GLY A CA 1
ATOM 958 C C . GLY A 1 121 ? 20.552 14.490 -43.239 1.00 92.12 121 GLY A C 1
ATOM 959 O O . GLY A 1 121 ? 19.760 13.685 -43.710 1.00 92.12 121 GLY A O 1
ATOM 960 N N . ASN A 1 122 ? 21.356 15.231 -44.008 1.00 94.75 122 ASN A N 1
ATOM 961 C CA . ASN A 1 122 ? 21.313 15.206 -45.478 1.00 94.75 122 ASN A CA 1
ATOM 962 C C . ASN A 1 122 ? 21.979 13.964 -46.095 1.00 94.75 122 ASN A C 1
ATOM 964 O O . ASN A 1 122 ? 22.030 13.841 -47.317 1.00 94.75 122 ASN A O 1
ATOM 968 N N . ARG A 1 123 ? 22.536 13.059 -45.281 1.00 92.31 123 ARG A N 1
ATOM 969 C CA . ARG A 1 123 ? 23.140 11.827 -45.797 1.00 92.31 123 ARG A CA 1
ATOM 970 C C . ARG A 1 123 ? 22.065 10.927 -46.418 1.00 92.31 123 ARG A C 1
ATOM 972 O O . ARG A 1 123 ? 21.021 10.746 -45.785 1.00 92.31 123 ARG A O 1
ATOM 979 N N . PRO A 1 124 ? 22.320 10.364 -47.612 1.00 92.25 124 PRO A N 1
ATOM 980 C CA . PRO A 1 124 ? 21.384 9.462 -48.263 1.00 92.25 124 PRO A CA 1
ATOM 981 C C . PRO A 1 124 ? 21.290 8.134 -47.507 1.00 92.25 124 PRO A C 1
ATOM 983 O O . PRO A 1 124 ? 22.268 7.659 -46.925 1.00 92.25 124 PRO A O 1
ATOM 986 N N . VAL A 1 125 ? 20.105 7.540 -47.530 1.00 93.06 125 VAL A N 1
ATOM 987 C CA . VAL A 1 125 ? 19.794 6.229 -46.972 1.00 93.06 125 VAL A CA 1
ATOM 988 C C . VAL A 1 125 ? 18.726 5.561 -47.831 1.00 93.06 125 VAL A C 1
ATOM 990 O O . VAL A 1 125 ? 17.724 6.181 -48.191 1.00 93.06 125 VAL A O 1
ATOM 993 N N . ASP A 1 126 ? 18.933 4.285 -48.137 1.00 92.88 126 ASP A N 1
ATOM 994 C CA . ASP A 1 126 ? 17.946 3.479 -48.845 1.00 92.88 126 ASP A CA 1
ATOM 995 C C . ASP A 1 126 ? 16.924 2.901 -47.864 1.00 92.88 126 ASP A C 1
ATOM 997 O O . ASP A 1 126 ? 17.276 2.304 -46.839 1.00 92.88 126 ASP A O 1
ATOM 1001 N N . VAL A 1 127 ? 15.644 3.055 -48.197 1.00 93.75 127 VAL A N 1
ATOM 1002 C CA . VAL A 1 127 ? 14.517 2.509 -47.440 1.00 93.75 127 VAL A CA 1
ATOM 1003 C C . VAL A 1 127 ? 13.615 1.667 -48.329 1.00 93.75 127 VAL A C 1
ATOM 1005 O O . VAL A 1 127 ? 13.416 1.949 -49.510 1.00 93.75 127 VAL A O 1
ATOM 1008 N N . VAL A 1 128 ? 13.050 0.614 -47.750 1.00 94.75 128 VAL A N 1
ATOM 1009 C CA . VAL A 1 128 ? 11.990 -0.185 -48.363 1.00 94.75 128 VAL A CA 1
ATOM 1010 C C . VAL A 1 128 ? 10.656 0.428 -47.961 1.00 94.75 128 VAL A C 1
ATOM 1012 O O . VAL A 1 128 ? 10.352 0.513 -46.770 1.00 94.75 128 VAL A O 1
ATOM 1015 N N . LEU A 1 129 ? 9.854 0.828 -48.945 1.00 94.06 129 LEU A N 1
ATOM 1016 C CA . LEU A 1 129 ? 8.501 1.306 -48.690 1.00 94.06 129 LEU A CA 1
ATOM 1017 C C . LEU A 1 129 ? 7.598 0.163 -48.237 1.00 94.06 129 LEU A C 1
ATOM 1019 O O . LEU A 1 129 ? 7.542 -0.885 -48.890 1.00 94.06 129 LEU A O 1
ATOM 1023 N N . TYR A 1 130 ? 6.915 0.396 -47.123 1.00 93.19 130 TYR A N 1
ATOM 1024 C CA . TYR A 1 130 ? 5.811 -0.415 -46.644 1.00 93.19 130 TYR A CA 1
ATOM 1025 C C . TYR A 1 130 ? 4.510 0.049 -47.301 1.00 93.19 130 TYR A C 1
ATOM 1027 O O . TYR A 1 130 ? 4.250 1.248 -47.370 1.00 93.19 130 TYR A O 1
ATOM 1035 N N . GLU A 1 131 ? 3.709 -0.902 -47.769 1.00 88.94 131 GLU A N 1
ATOM 1036 C CA . GLU A 1 131 ? 2.376 -0.662 -48.319 1.00 88.94 131 GLU A CA 1
ATOM 1037 C C . GLU A 1 131 ? 1.370 -1.393 -47.426 1.00 88.94 131 GLU A C 1
ATOM 1039 O O . GLU A 1 131 ? 1.437 -2.616 -47.289 1.00 88.94 131 GLU A O 1
ATOM 1044 N N . GLY A 1 132 ? 0.477 -0.640 -46.792 1.00 87.31 132 GLY A N 1
ATOM 1045 C CA . GLY A 1 132 ? -0.542 -1.148 -45.880 1.00 87.31 132 GLY A CA 1
ATOM 1046 C C . GLY A 1 132 ? -1.341 0.003 -45.279 1.00 87.31 132 GLY A C 1
ATOM 1047 O O . GLY A 1 132 ? -0.972 1.166 -45.442 1.00 87.31 132 GLY A O 1
ATOM 1048 N N . ASP A 1 133 ? -2.452 -0.314 -44.621 1.00 87.88 133 ASP A N 1
ATOM 1049 C CA . ASP A 1 133 ? -3.167 0.667 -43.805 1.00 87.88 133 ASP A CA 1
ATOM 1050 C C . ASP A 1 133 ? -2.501 0.841 -42.424 1.00 87.88 133 ASP A C 1
ATOM 1052 O O . ASP A 1 133 ? -1.533 0.159 -42.076 1.00 87.88 133 ASP A O 1
ATOM 1056 N N . THR A 1 134 ? -3.020 1.758 -41.604 1.00 86.38 134 THR A N 1
ATOM 1057 C CA . THR A 1 134 ? -2.483 2.034 -40.261 1.00 86.38 134 THR A CA 1
ATOM 1058 C C . THR A 1 134 ? -2.471 0.796 -39.355 1.00 86.38 134 THR A C 1
ATOM 1060 O O . THR A 1 134 ? -1.587 0.641 -38.509 1.00 86.38 134 THR A O 1
ATOM 1063 N N . THR A 1 135 ? -3.441 -0.107 -39.508 1.00 84.81 135 THR A N 1
ATOM 1064 C CA . THR A 1 135 ? -3.524 -1.333 -38.710 1.00 84.81 135 THR A CA 1
ATOM 1065 C C . THR A 1 135 ? -2.448 -2.331 -39.147 1.00 84.81 135 THR A C 1
ATOM 1067 O O . THR A 1 135 ? -1.779 -2.928 -38.298 1.00 84.81 135 THR A O 1
ATOM 1070 N N . ASP A 1 136 ? -2.237 -2.481 -40.454 1.00 88.00 136 ASP A N 1
ATOM 1071 C CA . ASP A 1 136 ? -1.179 -3.302 -41.043 1.00 88.00 136 ASP A CA 1
ATOM 1072 C C . ASP A 1 136 ? 0.217 -2.787 -40.666 1.00 88.00 136 ASP A C 1
ATOM 1074 O O . ASP A 1 136 ? 1.067 -3.572 -40.229 1.00 88.00 136 ASP A O 1
ATOM 1078 N N . GLU A 1 137 ? 0.430 -1.469 -40.714 1.00 89.88 137 GLU A N 1
ATOM 1079 C CA . GLU A 1 137 ? 1.652 -0.808 -40.241 1.00 89.88 137 GLU A CA 1
ATOM 1080 C C . GLU A 1 137 ? 1.962 -1.158 -38.783 1.00 89.88 137 GLU A C 1
ATOM 1082 O O . GLU A 1 137 ? 3.085 -1.548 -38.448 1.00 89.88 137 GLU A O 1
ATOM 1087 N N . LEU A 1 138 ? 0.955 -1.082 -37.909 1.00 88.56 138 LEU A N 1
ATOM 1088 C CA . LEU A 1 138 ? 1.101 -1.426 -36.499 1.00 88.56 138 LEU A CA 1
ATOM 1089 C C . LEU A 1 138 ? 1.368 -2.916 -36.295 1.00 88.56 138 LEU A C 1
ATOM 1091 O O . LEU A 1 138 ? 2.195 -3.273 -35.456 1.00 88.56 138 LEU A O 1
ATOM 1095 N N . TYR A 1 139 ? 0.753 -3.805 -37.076 1.00 88.25 139 TYR A N 1
ATOM 1096 C CA . TYR A 1 139 ? 1.095 -5.227 -37.034 1.00 88.25 139 TYR A CA 1
ATOM 1097 C C . TYR A 1 139 ? 2.521 -5.504 -37.509 1.00 88.25 139 TYR A C 1
ATOM 1099 O O . TYR A 1 139 ? 3.200 -6.346 -36.913 1.00 88.25 139 TYR A O 1
ATOM 1107 N N . ALA A 1 140 ? 2.996 -4.799 -38.535 1.00 88.44 140 ALA A N 1
ATOM 1108 C CA . ALA A 1 140 ? 4.371 -4.902 -39.006 1.00 88.44 140 ALA A CA 1
ATOM 1109 C C . ALA A 1 140 ? 5.366 -4.375 -37.960 1.00 88.44 140 ALA A C 1
ATOM 1111 O O . ALA A 1 140 ? 6.368 -5.039 -37.678 1.00 88.44 140 ALA A O 1
ATOM 1112 N N . LEU A 1 141 ? 5.057 -3.242 -37.321 1.00 88.56 141 LEU A N 1
ATOM 1113 C CA . LEU A 1 141 ? 5.832 -2.688 -36.211 1.00 88.56 141 LEU A CA 1
ATOM 1114 C C . LEU A 1 141 ? 5.892 -3.669 -35.035 1.00 88.56 141 LEU A C 1
ATOM 1116 O O . LEU A 1 141 ? 6.967 -3.896 -34.475 1.00 88.56 141 LEU A O 1
ATOM 1120 N N . LEU A 1 142 ? 4.753 -4.264 -34.671 1.00 87.69 142 LEU A N 1
ATOM 1121 C CA . LEU A 1 142 ? 4.648 -5.262 -33.612 1.00 87.69 142 LEU A CA 1
ATOM 1122 C C . LEU A 1 142 ? 5.500 -6.489 -33.939 1.00 87.69 142 LEU A C 1
ATOM 1124 O O . LEU A 1 142 ? 6.432 -6.796 -33.201 1.00 87.69 142 LEU A O 1
ATOM 1128 N N . GLY A 1 143 ? 5.240 -7.148 -35.069 1.00 82.94 143 GLY A N 1
ATOM 1129 C CA . GLY A 1 143 ? 5.939 -8.369 -35.473 1.00 82.94 143 GLY A CA 1
ATOM 1130 C C . GLY A 1 143 ? 7.447 -8.179 -35.663 1.00 82.94 143 GLY A C 1
ATOM 1131 O O . GLY A 1 143 ? 8.227 -9.038 -35.259 1.00 82.94 143 GLY A O 1
ATOM 1132 N N . GLY A 1 144 ? 7.879 -7.036 -36.204 1.00 79.00 144 GLY A N 1
ATOM 1133 C CA . GLY A 1 144 ? 9.293 -6.748 -36.469 1.00 79.00 144 GLY A CA 1
ATOM 1134 C C . GLY A 1 144 ? 10.146 -6.491 -35.221 1.00 79.00 144 GLY A C 1
ATOM 1135 O O . GLY A 1 144 ? 11.372 -6.471 -35.295 1.00 79.00 144 GLY A O 1
ATOM 1136 N N . ASN A 1 145 ? 9.523 -6.290 -34.062 1.00 78.62 145 ASN A N 1
ATOM 1137 C CA . ASN A 1 145 ? 10.217 -5.923 -32.829 1.00 78.62 145 ASN A CA 1
ATOM 1138 C C . ASN A 1 145 ? 10.385 -7.085 -31.836 1.00 78.62 145 ASN A C 1
ATOM 1140 O O . ASN A 1 145 ? 11.199 -6.975 -30.917 1.00 78.62 145 ASN A O 1
ATOM 1144 N N . PHE A 1 146 ? 9.692 -8.211 -32.033 1.00 69.50 146 PHE A N 1
ATOM 1145 C CA . PHE A 1 146 ? 9.913 -9.449 -31.275 1.00 69.50 146 PHE A CA 1
ATOM 1146 C C . PHE A 1 146 ? 11.019 -10.287 -31.944 1.00 69.50 146 PHE A C 1
ATOM 1148 O O . PHE A 1 146 ? 10.754 -11.280 -32.615 1.00 69.50 146 PHE A O 1
ATOM 1155 N N . GLY A 1 147 ? 12.272 -9.848 -31.776 1.00 65.38 147 GLY A N 1
ATOM 1156 C CA . GLY A 1 147 ? 13.485 -10.507 -32.287 1.00 65.38 147 GLY A CA 1
ATOM 1157 C C . GLY A 1 147 ? 14.521 -10.797 -31.190 1.00 65.38 147 GLY A C 1
ATOM 1158 O O . GLY A 1 147 ? 14.161 -11.068 -30.048 1.00 65.38 147 GLY A O 1
ATOM 1159 N N . ALA A 1 148 ? 15.818 -10.712 -31.516 1.00 61.12 148 ALA A N 1
ATOM 1160 C CA . ALA A 1 148 ? 16.929 -11.019 -30.594 1.00 61.12 148 ALA A CA 1
ATOM 1161 C C . ALA A 1 148 ? 17.025 -10.091 -29.362 1.00 61.12 148 ALA A C 1
ATOM 1163 O O . ALA A 1 148 ? 17.633 -10.438 -28.352 1.00 61.12 148 ALA A O 1
ATOM 1164 N N . GLU A 1 149 ? 16.419 -8.907 -29.427 1.00 71.25 149 GLU A N 1
ATOM 1165 C CA . GLU A 1 149 ? 16.297 -7.994 -28.296 1.00 71.25 149 GLU A CA 1
ATOM 1166 C C . GLU A 1 149 ? 14.837 -7.583 -28.172 1.00 71.25 149 GLU A C 1
ATOM 1168 O O . GLU A 1 149 ? 14.311 -6.915 -29.063 1.00 71.25 149 GLU A O 1
ATOM 1173 N N . ALA A 1 150 ? 14.181 -7.988 -27.088 1.00 75.19 150 ALA A N 1
ATOM 1174 C CA . ALA A 1 150 ? 12.799 -7.612 -26.842 1.00 75.19 150 ALA A CA 1
ATOM 1175 C C . ALA A 1 150 ? 12.688 -6.094 -26.584 1.00 75.19 150 ALA A C 1
ATOM 1177 O O . ALA A 1 150 ? 13.639 -5.493 -26.079 1.00 75.19 150 ALA A O 1
ATOM 1178 N N . PRO A 1 151 ? 11.565 -5.460 -26.946 1.00 84.75 151 PRO A N 1
ATOM 1179 C CA . PRO A 1 151 ? 11.294 -4.080 -26.561 1.00 84.75 151 PRO A CA 1
ATOM 1180 C C . PRO A 1 151 ? 11.073 -3.983 -25.044 1.00 84.75 151 PRO A C 1
ATOM 1182 O O . PRO A 1 151 ? 10.724 -4.981 -24.403 1.00 84.75 151 PRO A O 1
ATOM 1185 N N . ASP A 1 152 ? 11.283 -2.801 -24.462 1.00 88.44 152 ASP A N 1
ATOM 1186 C CA . ASP A 1 152 ? 11.037 -2.596 -23.035 1.00 88.44 152 ASP A CA 1
ATOM 1187 C C . ASP A 1 152 ? 9.534 -2.598 -22.715 1.00 88.44 152 ASP A C 1
ATOM 1189 O O . ASP A 1 152 ? 8.675 -2.434 -23.583 1.00 88.44 152 ASP A O 1
ATOM 1193 N N . MET A 1 153 ? 9.213 -2.801 -21.439 1.00 90.94 153 MET A N 1
ATOM 1194 C CA . MET A 1 153 ? 7.839 -3.013 -20.987 1.00 90.94 153 MET A CA 1
ATOM 1195 C C . MET A 1 153 ? 6.912 -1.823 -21.285 1.00 90.94 153 MET A C 1
ATOM 1197 O O . MET A 1 153 ? 5.749 -2.029 -21.634 1.00 90.94 153 MET A O 1
ATOM 1201 N N . LEU A 1 154 ? 7.409 -0.588 -21.173 1.00 91.69 154 LEU A N 1
ATOM 1202 C CA . LEU A 1 154 ? 6.611 0.612 -21.441 1.00 91.69 154 LEU A CA 1
ATOM 1203 C C . LEU A 1 154 ? 6.418 0.811 -22.937 1.00 91.69 154 LEU A C 1
ATOM 1205 O O . LEU A 1 154 ? 5.313 1.098 -23.387 1.00 91.69 154 LEU A O 1
ATOM 1209 N N . GLY A 1 155 ? 7.462 0.579 -23.725 1.00 90.69 155 GLY A N 1
ATOM 1210 C CA . GLY A 1 155 ? 7.345 0.614 -25.170 1.00 90.69 155 GLY A CA 1
ATOM 1211 C C . GLY A 1 155 ? 6.370 -0.438 -25.712 1.00 90.69 155 GLY A C 1
ATOM 1212 O O . GLY A 1 155 ? 5.554 -0.124 -26.577 1.00 90.69 155 GLY A O 1
ATOM 1213 N N . LEU A 1 156 ? 6.353 -1.655 -25.155 1.00 92.25 156 LEU A N 1
ATOM 1214 C CA . LEU A 1 156 ? 5.322 -2.652 -25.476 1.00 92.25 156 LEU A CA 1
ATOM 1215 C C . LEU A 1 156 ? 3.907 -2.154 -25.146 1.00 92.25 156 LEU A C 1
ATOM 1217 O O . LEU A 1 156 ? 2.989 -2.342 -25.943 1.00 92.25 156 LEU A O 1
ATOM 1221 N N . ALA A 1 157 ? 3.727 -1.501 -23.996 1.00 93.50 157 ALA A N 1
ATOM 1222 C CA . ALA A 1 157 ? 2.446 -0.929 -23.588 1.00 93.50 157 ALA A CA 1
ATOM 1223 C C . ALA A 1 157 ? 1.961 0.163 -24.564 1.00 93.50 157 ALA A C 1
ATOM 1225 O O . ALA A 1 157 ? 0.799 0.140 -24.977 1.00 93.50 157 ALA A O 1
ATOM 1226 N N . ILE A 1 158 ? 2.865 1.044 -25.011 1.00 92.31 158 ILE A N 1
ATOM 1227 C CA . ILE A 1 158 ? 2.605 2.075 -26.030 1.00 92.31 158 ILE A CA 1
ATOM 1228 C C . ILE A 1 158 ? 2.219 1.438 -27.372 1.00 92.31 158 ILE A C 1
ATOM 1230 O O . ILE A 1 158 ? 1.215 1.827 -27.973 1.00 92.31 158 ILE A O 1
ATOM 1234 N N . GLY A 1 159 ? 2.986 0.444 -27.830 1.00 91.88 159 GLY A N 1
ATOM 1235 C CA . GLY A 1 159 ? 2.739 -0.249 -29.097 1.00 91.88 159 GLY A CA 1
ATOM 1236 C C . GLY A 1 159 ? 1.389 -0.961 -29.129 1.00 91.88 159 GLY A C 1
ATOM 1237 O O . GLY A 1 159 ? 0.634 -0.836 -30.093 1.00 91.88 159 GLY A O 1
ATOM 1238 N N . PHE A 1 160 ? 1.045 -1.672 -28.052 1.00 93.94 160 PHE A N 1
ATOM 1239 C CA . PHE A 1 160 ? -0.249 -2.348 -27.952 1.00 93.94 160 PHE A CA 1
ATOM 1240 C C . PHE A 1 160 ? -1.410 -1.358 -27.873 1.00 93.94 160 PHE A C 1
ATOM 1242 O O . PHE A 1 160 ? -2.436 -1.595 -28.506 1.00 93.94 160 PHE A O 1
ATOM 1249 N N . ALA A 1 161 ? -1.261 -0.257 -27.132 1.00 93.19 161 ALA A N 1
ATOM 1250 C CA . ALA A 1 161 ? -2.293 0.772 -27.047 1.00 93.19 161 ALA A CA 1
ATOM 1251 C C . ALA A 1 161 ? -2.562 1.418 -28.415 1.00 93.19 161 ALA A C 1
ATOM 1253 O O . ALA A 1 161 ? -3.723 1.593 -28.779 1.00 93.19 161 ALA A O 1
ATOM 1254 N N . GLY A 1 162 ? -1.510 1.685 -29.198 1.00 92.31 162 GLY A N 1
ATOM 1255 C CA . GLY A 1 162 ? -1.634 2.160 -30.578 1.00 92.31 162 GLY A CA 1
ATOM 1256 C C . GLY A 1 162 ? -2.392 1.187 -31.476 1.00 92.31 162 GLY A C 1
ATOM 1257 O O . GLY A 1 162 ? -3.344 1.573 -32.146 1.00 92.31 162 GLY A O 1
ATOM 1258 N N . ALA A 1 163 ? -2.044 -0.103 -31.424 1.00 92.19 163 ALA A N 1
ATOM 1259 C CA . ALA A 1 163 ? -2.746 -1.138 -32.185 1.00 92.19 163 ALA A CA 1
ATOM 1260 C C . ALA A 1 163 ? -4.235 -1.241 -31.816 1.00 92.19 163 ALA A C 1
ATOM 1262 O O . ALA A 1 163 ? -5.078 -1.356 -32.705 1.00 92.19 163 ALA A O 1
ATOM 1263 N N . VAL A 1 164 ? -4.577 -1.152 -30.526 1.00 94.25 164 VAL A N 1
ATOM 1264 C CA . VAL A 1 164 ? -5.981 -1.129 -30.079 1.00 94.25 164 VAL A CA 1
ATOM 1265 C C . VAL A 1 164 ? -6.706 0.126 -30.568 1.00 94.25 164 VAL A C 1
ATOM 1267 O O . VAL A 1 164 ? -7.839 0.022 -31.035 1.00 94.25 164 VAL A O 1
ATOM 1270 N N . ALA A 1 165 ? -6.062 1.296 -30.515 1.00 92.50 165 ALA A N 1
ATOM 1271 C CA . ALA A 1 165 ? -6.628 2.542 -31.033 1.00 92.50 165 ALA A CA 1
ATOM 1272 C C . ALA A 1 165 ? -6.884 2.481 -32.551 1.00 92.50 165 ALA A C 1
ATOM 1274 O O . ALA A 1 165 ? -7.874 3.029 -33.027 1.00 92.50 165 ALA A O 1
ATOM 1275 N N . ALA A 1 166 ? -6.051 1.742 -33.289 1.00 90.25 166 ALA A N 1
ATOM 1276 C CA . ALA A 1 166 ? -6.225 1.448 -34.712 1.00 90.25 166 ALA A CA 1
ATOM 1277 C C . ALA A 1 166 ? -7.206 0.288 -35.003 1.00 90.25 166 ALA A C 1
ATOM 1279 O O . ALA A 1 166 ? -7.258 -0.208 -36.127 1.00 90.25 166 ALA A O 1
ATOM 1280 N N . GLY A 1 167 ? -7.973 -0.180 -34.010 1.00 91.75 167 GLY A N 1
ATOM 1281 C CA . GLY A 1 167 ? -9.039 -1.173 -34.190 1.00 91.75 167 GLY A CA 1
ATOM 1282 C C . GLY A 1 167 ? -8.629 -2.639 -34.009 1.00 91.75 167 GLY A C 1
ATOM 1283 O O . GLY A 1 167 ? -9.461 -3.527 -34.206 1.00 91.75 167 GLY A O 1
ATOM 1284 N N . ALA A 1 168 ? -7.388 -2.934 -33.608 1.00 92.38 168 ALA A N 1
ATOM 1285 C CA . ALA A 1 168 ? -6.968 -4.304 -33.325 1.00 92.38 168 ALA A CA 1
ATOM 1286 C C . ALA A 1 168 ? -7.517 -4.807 -31.979 1.00 92.38 168 ALA A C 1
ATOM 1288 O O . ALA A 1 168 ? -7.463 -4.131 -30.952 1.00 92.38 168 ALA A O 1
ATOM 1289 N N . SER A 1 169 ? -7.974 -6.057 -31.943 1.00 94.75 169 SER A N 1
ATOM 1290 C CA . SER A 1 169 ? -8.303 -6.730 -30.686 1.00 94.75 169 SER A CA 1
ATOM 1291 C C . SER A 1 169 ? -7.038 -7.246 -29.977 1.00 94.75 169 SER A C 1
ATOM 1293 O O . SER A 1 169 ? -6.078 -7.660 -30.639 1.00 94.75 169 SER A O 1
ATOM 1295 N N . PRO A 1 170 ? -7.035 -7.352 -28.631 1.00 94.88 170 PRO A N 1
ATOM 1296 C CA . PRO A 1 170 ? -5.925 -7.960 -27.892 1.00 94.88 170 PRO A CA 1
ATOM 1297 C C . PRO A 1 170 ? -5.575 -9.382 -28.357 1.00 94.88 170 PRO A C 1
ATOM 1299 O O . PRO A 1 170 ? -4.414 -9.783 -28.293 1.00 94.88 170 PRO A O 1
ATOM 1302 N N . ALA A 1 171 ? -6.560 -10.140 -28.853 1.00 95.69 171 ALA A N 1
ATOM 1303 C CA . ALA A 1 171 ? -6.358 -11.478 -29.401 1.00 95.69 171 ALA A CA 1
ATOM 1304 C C . ALA A 1 171 ? -5.594 -11.462 -30.735 1.00 95.69 171 ALA A C 1
ATOM 1306 O O . ALA A 1 171 ? -4.701 -12.284 -30.935 1.00 95.69 171 ALA A O 1
ATOM 1307 N N . GLN A 1 172 ? -5.893 -10.506 -31.621 1.00 93.69 172 GLN A N 1
ATOM 1308 C CA . GLN A 1 172 ? -5.155 -10.336 -32.875 1.00 93.69 172 GLN A CA 1
ATOM 1309 C C . GLN A 1 172 ? -3.710 -9.906 -32.611 1.00 93.69 172 GLN A C 1
ATOM 1311 O O . GLN A 1 172 ? -2.792 -10.502 -33.171 1.00 93.69 172 GLN A O 1
ATOM 1316 N N . ILE A 1 173 ? -3.496 -8.942 -31.708 1.00 92.62 173 ILE A N 1
ATOM 1317 C CA . ILE A 1 173 ? -2.150 -8.505 -31.301 1.00 92.62 173 ILE A CA 1
ATOM 1318 C C . ILE A 1 173 ? -1.348 -9.700 -30.771 1.00 92.62 173 ILE A C 1
ATOM 1320 O O . ILE A 1 173 ? -0.248 -9.966 -31.248 1.00 92.62 173 ILE A O 1
ATOM 1324 N N . ALA A 1 174 ? -1.926 -10.462 -29.838 1.00 93.19 174 ALA A N 1
ATOM 1325 C CA . ALA A 1 174 ? -1.315 -11.644 -29.234 1.00 93.19 174 ALA A CA 1
ATOM 1326 C C . ALA A 1 174 ? -0.908 -12.707 -30.271 1.00 93.19 174 ALA A C 1
ATOM 1328 O O . ALA A 1 174 ? 0.218 -13.211 -30.231 1.00 93.19 174 ALA A O 1
ATOM 1329 N N . ALA A 1 175 ? -1.794 -12.999 -31.230 1.00 91.12 175 ALA A N 1
ATOM 1330 C CA . ALA A 1 175 ? -1.529 -13.942 -32.313 1.00 91.12 175 ALA A CA 1
ATOM 1331 C C . ALA A 1 175 ? -0.372 -13.486 -33.217 1.00 91.12 175 ALA A C 1
ATOM 1333 O O . ALA A 1 175 ? 0.450 -14.307 -33.618 1.00 91.12 175 ALA A O 1
ATOM 1334 N N . ARG A 1 176 ? -0.268 -12.181 -33.502 1.00 88.00 176 ARG A N 1
ATOM 1335 C CA . ARG A 1 176 ? 0.793 -11.614 -34.351 1.00 88.00 176 ARG A CA 1
ATOM 1336 C C . ARG A 1 176 ? 2.174 -11.665 -33.707 1.00 88.00 176 ARG A C 1
ATOM 1338 O O . ARG A 1 176 ? 3.154 -11.887 -34.408 1.00 88.00 176 ARG A O 1
ATOM 1345 N N . ILE A 1 177 ? 2.253 -11.477 -32.392 1.00 88.50 177 ILE A N 1
ATOM 1346 C CA . ILE A 1 177 ? 3.528 -11.435 -31.655 1.00 88.50 177 ILE A CA 1
ATOM 1347 C C . ILE A 1 177 ? 3.918 -12.783 -31.029 1.00 88.50 177 ILE A C 1
ATOM 1349 O O . ILE A 1 177 ? 4.969 -12.891 -30.398 1.00 88.50 177 ILE A O 1
ATOM 1353 N N . GLY A 1 178 ? 3.061 -13.804 -31.139 1.00 88.56 178 GLY A N 1
ATOM 1354 C CA . GLY A 1 178 ? 3.294 -15.122 -30.545 1.00 88.56 178 GLY A CA 1
ATOM 1355 C C . GLY A 1 178 ? 3.312 -15.115 -29.010 1.00 88.56 178 GLY A C 1
ATOM 1356 O O . GLY A 1 178 ? 4.103 -15.834 -28.397 1.00 88.56 178 GLY A O 1
ATOM 1357 N N . LYS A 1 179 ? 2.476 -14.286 -28.368 1.00 91.25 179 LYS A N 1
ATOM 1358 C CA . LYS A 1 179 ? 2.352 -14.205 -26.898 1.00 91.25 179 LYS A CA 1
ATOM 1359 C C . LYS A 1 179 ? 0.918 -14.498 -26.445 1.00 91.25 179 LYS A C 1
ATOM 1361 O O . LYS A 1 179 ? -0.008 -14.335 -27.230 1.00 91.25 179 LYS A O 1
ATOM 1366 N N . PRO A 1 180 ? 0.697 -14.904 -25.180 1.00 94.81 180 PRO A N 1
ATOM 1367 C CA . PRO A 1 180 ? -0.654 -15.080 -24.648 1.00 94.81 180 PRO A CA 1
ATOM 1368 C C . PRO A 1 180 ? -1.455 -13.770 -24.642 1.00 94.81 180 PRO A C 1
ATOM 1370 O O . PRO A 1 180 ? -0.899 -12.708 -24.377 1.00 94.81 180 PRO A O 1
ATOM 1373 N N . VAL A 1 181 ? -2.779 -13.836 -24.817 1.00 95.50 181 VAL A N 1
ATOM 1374 C CA . VAL A 1 181 ? -3.666 -12.651 -24.749 1.00 95.50 181 VAL A CA 1
ATOM 1375 C C . VAL A 1 181 ? -3.513 -11.897 -23.424 1.00 95.50 181 VAL A C 1
ATOM 1377 O O . VAL A 1 181 ? -3.473 -10.668 -23.403 1.00 95.50 181 VAL A O 1
ATOM 1380 N N . GLN A 1 182 ? -3.334 -12.633 -22.324 1.00 94.25 182 GLN A N 1
ATOM 1381 C CA . GLN A 1 182 ? -3.102 -12.059 -20.999 1.00 94.25 182 GLN A CA 1
ATOM 1382 C C . GLN A 1 182 ? -1.845 -11.173 -20.948 1.00 94.25 182 GLN A C 1
ATOM 1384 O O . GLN A 1 182 ? -1.836 -10.155 -20.260 1.00 94.25 182 GLN A O 1
ATOM 1389 N N . PHE A 1 183 ? -0.796 -11.519 -21.704 1.00 93.19 183 PHE A N 1
ATOM 1390 C CA . PHE A 1 183 ? 0.414 -10.702 -21.800 1.00 93.19 183 PHE A CA 1
ATOM 1391 C C . PHE A 1 183 ? 0.089 -9.320 -22.376 1.00 93.19 183 PHE A C 1
ATOM 1393 O O . PHE A 1 183 ? 0.486 -8.313 -21.797 1.00 93.19 183 PHE A O 1
ATOM 1400 N N . VAL A 1 184 ? -0.688 -9.266 -23.462 1.00 93.88 184 VAL A N 1
ATOM 1401 C CA . VAL A 1 184 ? -1.125 -8.009 -24.092 1.00 93.88 184 VAL A CA 1
ATOM 1402 C C . VAL A 1 184 ? -2.009 -7.205 -23.139 1.00 93.88 184 VAL A C 1
ATOM 1404 O O . VAL A 1 184 ? -1.769 -6.021 -22.925 1.00 93.88 184 VAL A O 1
ATOM 1407 N N . GLN A 1 185 ? -2.983 -7.855 -22.497 1.00 94.44 185 GLN A N 1
ATOM 1408 C CA . GLN A 1 185 ? -3.892 -7.202 -21.549 1.00 94.44 185 GLN A CA 1
ATOM 1409 C C . GLN A 1 185 ? -3.162 -6.568 -20.360 1.00 94.44 185 GLN A C 1
ATOM 1411 O O . GLN A 1 185 ? -3.504 -5.459 -19.959 1.00 94.44 185 GLN A O 1
ATOM 1416 N N . HIS A 1 186 ? -2.144 -7.231 -19.804 1.00 95.00 186 HIS A N 1
ATOM 1417 C CA . HIS A 1 186 ? -1.374 -6.665 -18.696 1.00 95.00 186 HIS A CA 1
ATOM 1418 C C . HIS A 1 186 ? -0.582 -5.412 -19.108 1.00 95.00 186 HIS A C 1
ATOM 1420 O O . HIS A 1 186 ? -0.507 -4.461 -18.336 1.00 95.00 186 HIS A O 1
ATOM 1426 N N . HIS A 1 187 ? -0.024 -5.386 -20.320 1.00 95.06 187 HIS A N 1
ATOM 1427 C CA . HIS A 1 187 ? 0.690 -4.216 -20.845 1.00 95.06 187 HIS A CA 1
ATOM 1428 C C . HIS A 1 187 ? -0.267 -3.068 -21.192 1.00 95.06 187 HIS A C 1
ATOM 1430 O O . HIS A 1 187 ? 0.024 -1.916 -20.892 1.00 95.06 187 HIS A O 1
ATOM 1436 N N . LEU A 1 188 ? -1.451 -3.364 -21.735 1.00 95.25 188 LEU A N 1
ATOM 1437 C CA . LEU A 1 188 ? -2.503 -2.356 -21.911 1.00 95.25 188 LEU A CA 1
ATOM 1438 C C . LEU A 1 188 ? -2.935 -1.760 -20.562 1.00 95.25 188 LEU A C 1
ATOM 1440 O O . LEU A 1 188 ? -3.092 -0.548 -20.436 1.00 95.25 188 LEU A O 1
ATOM 1444 N N . ALA A 1 189 ? -3.066 -2.601 -19.531 1.00 94.81 189 ALA A N 1
ATOM 1445 C CA . ALA A 1 189 ? -3.377 -2.146 -18.181 1.00 94.81 189 ALA A CA 1
ATOM 1446 C C . ALA A 1 189 ? -2.261 -1.271 -17.587 1.00 94.81 189 ALA A C 1
ATOM 1448 O O . ALA A 1 189 ? -2.563 -0.323 -16.866 1.00 94.81 189 ALA A O 1
ATOM 1449 N N . LEU A 1 190 ? -0.992 -1.564 -17.903 1.00 95.69 190 LEU A N 1
ATOM 1450 C CA . LEU A 1 190 ? 0.164 -0.766 -17.487 1.00 95.69 190 LEU A CA 1
ATOM 1451 C C . LEU A 1 190 ? 0.093 0.652 -18.059 1.00 95.69 190 LEU A C 1
ATOM 1453 O O . LEU A 1 190 ? 0.256 1.607 -17.305 1.00 95.69 190 LEU A O 1
ATOM 1457 N N . GLN A 1 191 ? -0.228 0.796 -19.350 1.00 93.00 191 GLN A N 1
ATOM 1458 C CA . GLN A 1 191 ? -0.344 2.105 -20.006 1.00 93.00 191 GLN A CA 1
ATOM 1459 C C . GLN A 1 191 ? -1.389 3.013 -19.342 1.00 93.00 191 GLN A C 1
ATOM 1461 O O . GLN A 1 191 ? -1.240 4.233 -19.326 1.00 93.00 191 GLN A O 1
ATOM 1466 N N . ALA A 1 192 ? -2.444 2.419 -18.780 1.00 90.19 192 ALA A N 1
ATOM 1467 C CA . ALA A 1 192 ? -3.529 3.133 -18.115 1.00 90.19 192 ALA A CA 1
ATOM 1468 C C . ALA A 1 192 ? -3.215 3.540 -16.658 1.00 90.19 192 ALA A C 1
ATOM 1470 O O . ALA A 1 192 ? -4.064 4.137 -15.995 1.00 90.19 192 ALA A O 1
ATOM 1471 N N . LEU A 1 193 ? -2.039 3.191 -16.117 1.00 93.06 193 LEU A N 1
ATOM 1472 C CA . LEU A 1 193 ? -1.635 3.570 -14.759 1.00 93.06 193 LEU A CA 1
ATOM 1473 C C . LEU A 1 193 ? -0.960 4.949 -14.703 1.00 93.06 193 LEU A C 1
ATOM 1475 O O . LEU A 1 193 ? -0.403 5.405 -15.698 1.00 93.06 193 LEU A O 1
ATOM 1479 N N . PRO A 1 194 ? -0.911 5.600 -13.527 1.00 92.44 194 PRO A N 1
ATOM 1480 C CA . PRO A 1 194 ? -0.062 6.770 -13.306 1.00 92.44 194 PRO A CA 1
ATOM 1481 C C . PRO A 1 194 ? 1.424 6.485 -13.585 1.00 92.44 194 PRO A C 1
ATOM 1483 O O . PRO A 1 194 ? 1.933 5.423 -13.218 1.00 92.44 194 PRO A O 1
ATOM 1486 N N . GLN A 1 195 ? 2.145 7.460 -14.155 1.00 92.31 195 GLN A N 1
ATOM 1487 C CA . GLN A 1 195 ? 3.571 7.334 -14.512 1.00 92.31 195 GLN A CA 1
ATOM 1488 C C . GLN A 1 195 ? 4.473 6.787 -13.386 1.00 92.31 195 GLN A C 1
ATOM 1490 O O . GLN A 1 195 ? 5.318 5.939 -13.680 1.00 92.31 195 GLN A O 1
ATOM 1495 N N . PRO A 1 196 ? 4.309 7.177 -12.102 1.00 93.31 196 PRO A N 1
ATOM 1496 C CA . PRO A 1 196 ? 5.126 6.609 -11.029 1.00 93.31 196 PRO A CA 1
ATOM 1497 C C . PRO A 1 196 ? 4.964 5.087 -10.876 1.00 93.31 196 PRO A C 1
ATOM 1499 O O . PRO A 1 196 ? 5.953 4.385 -10.674 1.00 93.31 196 PRO A O 1
ATOM 1502 N N . LEU A 1 197 ? 3.745 4.554 -11.041 1.00 94.06 197 LEU A N 1
ATOM 1503 C CA . LEU A 1 197 ? 3.501 3.105 -11.000 1.00 94.06 197 LEU A CA 1
ATOM 1504 C C . LEU A 1 197 ? 4.012 2.411 -12.256 1.00 94.06 197 LEU A C 1
ATOM 1506 O O . LEU A 1 197 ? 4.555 1.313 -12.161 1.00 94.06 197 LEU A O 1
ATOM 1510 N N . GLN A 1 198 ? 3.869 3.054 -13.419 1.00 94.75 198 GLN A N 1
ATOM 1511 C CA . GLN A 1 198 ? 4.443 2.541 -14.660 1.00 94.75 198 GLN A CA 1
ATOM 1512 C C . GLN A 1 198 ? 5.949 2.323 -14.511 1.00 94.75 198 GLN A C 1
ATOM 1514 O O . GLN A 1 198 ? 6.447 1.238 -14.806 1.00 94.75 198 GLN A O 1
ATOM 1519 N N . LYS A 1 199 ? 6.656 3.325 -13.973 1.00 92.50 199 LYS A N 1
ATOM 1520 C CA . LYS A 1 199 ? 8.093 3.252 -13.709 1.00 92.50 199 LYS A CA 1
ATOM 1521 C C . LYS A 1 199 ? 8.428 2.151 -12.704 1.00 92.50 199 LYS A C 1
ATOM 1523 O O . LYS A 1 199 ? 9.292 1.340 -13.003 1.00 92.50 199 LYS A O 1
ATOM 1528 N N . ALA A 1 200 ? 7.730 2.084 -11.568 1.00 93.81 200 ALA A N 1
ATOM 1529 C CA . ALA A 1 200 ? 7.974 1.061 -10.547 1.00 93.81 200 ALA A CA 1
ATOM 1530 C C . ALA A 1 200 ? 7.784 -0.374 -11.075 1.00 93.81 200 ALA A C 1
ATOM 1532 O O . ALA A 1 200 ? 8.519 -1.286 -10.702 1.00 93.81 200 ALA A O 1
ATOM 1533 N N . ILE A 1 201 ? 6.809 -0.586 -11.961 1.00 94.81 201 ILE A N 1
ATOM 1534 C CA . ILE A 1 201 ? 6.602 -1.885 -12.606 1.00 94.81 201 ILE A CA 1
ATOM 1535 C C . ILE A 1 201 ? 7.694 -2.155 -13.652 1.00 94.81 201 ILE A C 1
ATOM 1537 O O . ILE A 1 201 ? 8.246 -3.253 -13.700 1.00 94.81 201 ILE A O 1
ATOM 1541 N N . ALA A 1 202 ? 8.044 -1.154 -14.463 1.00 91.81 202 ALA A N 1
ATOM 1542 C CA . ALA A 1 202 ? 9.067 -1.279 -15.499 1.00 91.81 202 ALA A CA 1
ATOM 1543 C C . ALA A 1 202 ? 10.469 -1.553 -14.929 1.00 91.81 202 ALA A C 1
ATOM 1545 O O . ALA A 1 202 ? 11.231 -2.301 -15.536 1.00 91.81 202 ALA A O 1
ATOM 1546 N N . THR A 1 203 ? 10.800 -0.998 -13.758 1.00 90.62 203 THR A N 1
ATOM 1547 C CA . THR A 1 203 ? 12.066 -1.256 -13.049 1.00 90.62 203 THR A CA 1
ATOM 1548 C C . THR A 1 203 ? 12.052 -2.544 -12.223 1.00 90.62 203 THR A C 1
ATOM 1550 O O . THR A 1 203 ? 13.073 -2.911 -11.650 1.00 90.62 203 THR A O 1
ATOM 1553 N N . GLY A 1 204 ? 10.921 -3.255 -12.164 1.00 92.31 204 GLY A N 1
ATOM 1554 C CA . GLY A 1 204 ? 10.798 -4.534 -11.463 1.00 92.31 204 GLY A CA 1
ATOM 1555 C C . GLY A 1 204 ? 10.535 -4.435 -9.958 1.00 92.31 204 GLY A C 1
ATOM 1556 O O . GLY A 1 204 ? 10.483 -5.473 -9.302 1.00 92.31 204 GLY A O 1
ATOM 1557 N N . VAL A 1 205 ? 10.306 -3.234 -9.410 1.00 94.19 205 VAL A N 1
ATOM 1558 C CA . VAL A 1 205 ? 9.894 -3.039 -8.002 1.00 94.19 205 VAL A CA 1
ATOM 1559 C C . VAL A 1 205 ? 8.535 -3.693 -7.742 1.00 94.19 205 VAL A C 1
ATOM 1561 O O . VAL A 1 205 ? 8.292 -4.255 -6.675 1.00 94.19 205 VAL A O 1
ATOM 1564 N N . LEU A 1 206 ? 7.650 -3.654 -8.742 1.00 94.75 206 LEU A N 1
ATOM 1565 C CA . LEU A 1 206 ? 6.371 -4.356 -8.747 1.00 94.75 206 LEU A CA 1
ATOM 1566 C C . LEU A 1 206 ? 6.263 -5.269 -9.977 1.00 94.75 206 LEU A C 1
ATOM 1568 O O . LEU A 1 206 ? 6.689 -4.894 -11.068 1.00 94.75 206 LEU A O 1
ATOM 1572 N N . PRO A 1 207 ? 5.643 -6.455 -9.863 1.00 94.56 207 PRO A N 1
ATOM 1573 C CA . PRO A 1 207 ? 5.456 -7.319 -11.018 1.00 94.56 207 PRO A CA 1
ATOM 1574 C C . PRO A 1 207 ? 4.349 -6.783 -11.933 1.00 94.56 207 PRO A C 1
ATOM 1576 O O . PRO A 1 207 ? 3.315 -6.306 -11.464 1.00 94.56 207 PRO A O 1
ATOM 1579 N N . LEU A 1 208 ? 4.492 -6.996 -13.245 1.00 94.56 208 LEU A N 1
ATOM 1580 C CA . LEU A 1 208 ? 3.529 -6.573 -14.275 1.00 94.56 208 LEU A CA 1
ATOM 1581 C C . LEU A 1 208 ? 2.073 -6.999 -13.992 1.00 94.56 208 LEU A C 1
ATOM 1583 O O . LEU A 1 208 ? 1.133 -6.288 -14.338 1.00 94.56 208 LEU A O 1
ATOM 1587 N N . SER A 1 209 ? 1.865 -8.134 -13.317 1.00 91.69 209 SER A N 1
ATOM 1588 C CA . SER A 1 209 ? 0.522 -8.597 -12.928 1.00 91.69 209 SER A CA 1
ATOM 1589 C C . SER A 1 209 ? -0.258 -7.604 -12.051 1.00 91.69 209 SER A C 1
ATOM 1591 O O . SER A 1 209 ? -1.488 -7.649 -12.034 1.00 91.69 209 SER A O 1
ATOM 1593 N N . VAL A 1 210 ? 0.427 -6.696 -11.343 1.00 94.38 210 VAL A N 1
ATOM 1594 C CA . VAL A 1 210 ? -0.199 -5.637 -10.537 1.00 94.38 210 VAL A CA 1
ATOM 1595 C C . VAL A 1 210 ? -1.005 -4.679 -11.410 1.00 94.38 210 VAL A C 1
ATOM 1597 O O . VAL A 1 210 ? -2.082 -4.259 -10.993 1.00 94.38 210 VAL A O 1
ATOM 1600 N N . ALA A 1 211 ? -0.560 -4.401 -12.639 1.00 94.75 211 ALA A N 1
ATOM 1601 C CA . ALA A 1 211 ? -1.251 -3.464 -13.516 1.00 94.75 211 ALA A CA 1
ATOM 1602 C C . ALA A 1 211 ? -2.694 -3.887 -13.809 1.00 94.75 211 ALA A C 1
ATOM 1604 O O . ALA A 1 211 ? -3.628 -3.107 -13.624 1.00 94.75 211 ALA A O 1
ATOM 1605 N N . ALA A 1 212 ? -2.891 -5.155 -14.172 1.00 92.12 212 ALA A N 1
ATOM 1606 C CA . ALA A 1 212 ? -4.224 -5.694 -14.413 1.00 92.12 212 ALA A CA 1
ATOM 1607 C C . ALA A 1 212 ? -5.088 -5.712 -13.142 1.00 92.12 212 ALA A C 1
ATOM 1609 O O . ALA A 1 212 ? -6.269 -5.385 -13.207 1.00 92.12 212 ALA A O 1
ATOM 1610 N N . LYS A 1 213 ? -4.503 -6.037 -11.981 1.00 92.81 213 LYS A N 1
ATOM 1611 C CA . LYS A 1 213 ? -5.221 -6.068 -10.693 1.00 92.81 213 LYS A CA 1
ATOM 1612 C C . LYS A 1 213 ? -5.774 -4.697 -10.307 1.00 92.81 213 LYS A C 1
ATOM 1614 O O . LYS A 1 213 ? -6.898 -4.615 -9.829 1.00 92.81 213 LYS A O 1
ATOM 1619 N N . LEU A 1 214 ? -5.006 -3.632 -10.537 1.00 93.50 214 LEU A N 1
ATOM 1620 C CA . LEU A 1 214 ? -5.456 -2.264 -10.270 1.00 93.50 214 LEU A CA 1
ATOM 1621 C C . LEU A 1 214 ? -6.580 -1.845 -11.228 1.00 93.50 214 LEU A C 1
ATOM 1623 O O . LEU A 1 214 ? -7.574 -1.269 -10.793 1.00 93.50 214 LEU A O 1
ATOM 1627 N N . GLN A 1 215 ? -6.467 -2.174 -12.518 1.00 90.88 215 GLN A N 1
ATOM 1628 C CA . GLN A 1 215 ? -7.474 -1.794 -13.519 1.00 90.88 215 GLN A CA 1
ATOM 1629 C C . GLN A 1 215 ? -8.803 -2.554 -13.389 1.00 90.88 215 GLN A C 1
ATOM 1631 O O . GLN A 1 215 ? -9.828 -2.051 -13.838 1.00 90.88 215 GLN A O 1
ATOM 1636 N N . GLN A 1 216 ? -8.815 -3.726 -12.748 1.00 88.06 216 GLN A N 1
ATOM 1637 C CA . GLN A 1 216 ? -10.035 -4.512 -12.516 1.00 88.06 216 GLN A CA 1
ATOM 1638 C C . GLN A 1 216 ? -11.013 -3.876 -11.518 1.00 88.06 216 GLN A C 1
ATOM 1640 O O . GLN A 1 216 ? -12.158 -4.310 -11.446 1.00 88.06 216 GLN A O 1
ATOM 1645 N N . ILE A 1 217 ? -10.587 -2.868 -10.754 1.00 92.62 217 ILE A N 1
ATOM 1646 C CA . ILE A 1 217 ? -11.435 -2.218 -9.750 1.00 92.62 217 ILE A CA 1
ATOM 1647 C C . ILE A 1 217 ? -12.464 -1.319 -10.429 1.00 92.62 217 ILE A C 1
ATOM 1649 O O . ILE A 1 217 ? -12.122 -0.478 -11.272 1.00 92.62 217 ILE A O 1
ATOM 1653 N N . SER A 1 218 ? -13.716 -1.462 -10.003 1.00 90.62 218 SER A N 1
ATOM 1654 C CA . SER A 1 218 ? -14.828 -0.627 -10.434 1.00 90.62 218 SER A CA 1
ATOM 1655 C C . SER A 1 218 ? -14.751 0.753 -9.779 1.00 90.62 218 SER A C 1
ATOM 1657 O O . SER A 1 218 ? -14.580 0.877 -8.566 1.00 90.62 218 SER A O 1
ATOM 1659 N N . GLY A 1 219 ? -14.932 1.804 -10.580 1.00 90.69 219 GLY A N 1
ATOM 1660 C CA . GLY A 1 219 ? -14.943 3.192 -10.119 1.00 90.69 219 GLY A CA 1
ATOM 1661 C C . GLY A 1 219 ? -13.559 3.845 -10.101 1.00 90.69 219 GLY A C 1
ATOM 1662 O O . GLY A 1 219 ? -12.636 3.402 -9.413 1.00 90.69 219 GLY A O 1
ATOM 1663 N N . ASP A 1 220 ? -13.444 4.962 -10.817 1.00 92.25 220 ASP A N 1
ATOM 1664 C CA . ASP A 1 220 ? -12.175 5.670 -11.018 1.00 92.25 220 ASP A CA 1
ATOM 1665 C C . ASP A 1 220 ? -11.566 6.160 -9.699 1.00 92.25 220 ASP A C 1
ATOM 1667 O O . ASP A 1 220 ? -10.359 6.046 -9.491 1.00 92.25 220 ASP A O 1
ATOM 1671 N N . ALA A 1 221 ? -12.400 6.611 -8.756 1.00 94.19 221 ALA A N 1
ATOM 1672 C CA . ALA A 1 221 ? -11.958 7.049 -7.434 1.00 94.19 221 ALA A CA 1
ATOM 1673 C C . ALA A 1 221 ? -11.317 5.919 -6.608 1.00 94.19 221 ALA A C 1
ATOM 1675 O O . ALA A 1 221 ? -10.282 6.132 -5.976 1.00 94.19 221 ALA A O 1
ATOM 1676 N N . LYS A 1 222 ? -11.893 4.708 -6.640 1.00 95.50 222 LYS A N 1
ATOM 1677 C CA . LYS A 1 222 ? -11.342 3.535 -5.941 1.00 95.50 222 LYS A CA 1
ATOM 1678 C C . LYS A 1 222 ? -10.022 3.100 -6.567 1.00 95.50 222 LYS A C 1
ATOM 1680 O O . LYS A 1 222 ? -9.057 2.833 -5.852 1.00 95.50 222 LYS A O 1
ATOM 1685 N N . ARG A 1 223 ? -9.962 3.076 -7.903 1.00 95.44 223 ARG A N 1
ATOM 1686 C CA . ARG A 1 223 ? -8.747 2.742 -8.656 1.00 95.44 223 ARG A CA 1
ATOM 1687 C C . ARG A 1 223 ? -7.618 3.737 -8.385 1.00 95.44 223 ARG A C 1
ATOM 1689 O O . ARG A 1 223 ? -6.489 3.321 -8.118 1.00 95.44 223 ARG A O 1
ATOM 1696 N N . ALA A 1 224 ? -7.924 5.033 -8.411 1.00 94.69 224 ALA A N 1
ATOM 1697 C CA . ALA A 1 224 ? -6.977 6.094 -8.089 1.00 94.69 224 ALA A CA 1
ATOM 1698 C C . ALA A 1 224 ? -6.502 6.001 -6.631 1.00 94.69 224 ALA A C 1
ATOM 1700 O O . ALA A 1 224 ? -5.301 6.072 -6.378 1.00 94.69 224 ALA A O 1
ATOM 1701 N N . GLY A 1 225 ? -7.419 5.765 -5.688 1.00 95.88 225 GLY A N 1
ATOM 1702 C CA . GLY A 1 225 ? -7.090 5.616 -4.272 1.00 95.88 225 GLY A CA 1
ATOM 1703 C C . GLY A 1 225 ? -6.186 4.421 -3.981 1.00 95.88 225 GLY A C 1
ATOM 1704 O O . GLY A 1 225 ? -5.157 4.582 -3.326 1.00 95.88 225 GLY A O 1
ATOM 1705 N N . LEU A 1 226 ? -6.489 3.237 -4.528 1.00 96.62 226 LEU A N 1
ATOM 1706 C CA . LEU A 1 226 ? -5.595 2.088 -4.360 1.00 96.62 226 LEU A CA 1
ATOM 1707 C C . LEU A 1 226 ? -4.237 2.328 -5.029 1.00 96.62 226 LEU A C 1
ATOM 1709 O O . LEU A 1 226 ? -3.212 1.972 -4.459 1.00 96.62 226 LEU A O 1
ATOM 1713 N N . SER A 1 227 ? -4.209 2.963 -6.203 1.00 95.94 227 SER A N 1
ATOM 1714 C CA . SER A 1 227 ? -2.950 3.307 -6.879 1.00 95.94 227 SER A CA 1
ATOM 1715 C C . SER A 1 227 ? -2.082 4.232 -6.020 1.00 95.94 227 SER A C 1
ATOM 1717 O O . SER A 1 227 ? -0.881 3.999 -5.889 1.00 95.94 227 SER A O 1
ATOM 1719 N N . ALA A 1 228 ? -2.688 5.243 -5.389 1.00 95.50 228 ALA A N 1
ATOM 1720 C CA . ALA A 1 228 ? -2.002 6.144 -4.467 1.00 95.50 228 ALA A CA 1
ATOM 1721 C C . ALA A 1 228 ? -1.494 5.410 -3.216 1.00 95.50 228 ALA A C 1
ATOM 1723 O O . ALA A 1 228 ? -0.355 5.620 -2.806 1.00 95.50 228 ALA A O 1
ATOM 1724 N N . PHE A 1 229 ? -2.296 4.503 -2.648 1.00 96.56 229 PHE A N 1
ATOM 1725 C CA . PHE A 1 229 ? -1.874 3.680 -1.515 1.00 96.56 229 PHE A CA 1
ATOM 1726 C C . PHE A 1 229 ? -0.690 2.773 -1.871 1.00 96.56 229 PHE A C 1
ATOM 1728 O O . PHE A 1 229 ? 0.276 2.705 -1.115 1.00 96.56 229 PHE A O 1
ATOM 1735 N N . VAL A 1 230 ? -0.719 2.113 -3.033 1.00 96.25 230 VAL A N 1
ATOM 1736 C CA . VAL A 1 230 ? 0.402 1.280 -3.492 1.00 96.25 230 VAL A CA 1
ATOM 1737 C C . VAL A 1 230 ? 1.669 2.117 -3.642 1.00 96.25 230 VAL A C 1
ATOM 1739 O O . VAL A 1 230 ? 2.713 1.705 -3.149 1.00 96.25 230 VAL A O 1
ATOM 1742 N N . LEU A 1 231 ? 1.576 3.304 -4.251 1.00 94.56 231 LEU A N 1
ATOM 1743 C CA . LEU A 1 231 ? 2.713 4.220 -4.387 1.00 94.56 231 LEU A CA 1
ATOM 1744 C C . LEU A 1 231 ? 3.290 4.661 -3.043 1.00 94.56 231 LEU A C 1
ATOM 1746 O O . LEU A 1 231 ? 4.505 4.671 -2.887 1.00 94.56 231 LEU A O 1
ATOM 1750 N N . ALA A 1 232 ? 2.436 4.980 -2.070 1.00 94.25 232 ALA A N 1
ATOM 1751 C CA . ALA A 1 232 ? 2.870 5.379 -0.732 1.00 94.25 232 ALA A CA 1
ATOM 1752 C C . ALA A 1 232 ? 3.615 4.262 0.025 1.00 94.25 232 ALA A C 1
ATOM 1754 O O . ALA A 1 232 ? 4.322 4.545 0.985 1.00 94.25 232 ALA A O 1
ATOM 1755 N N . ASN A 1 233 ? 3.472 3.004 -0.407 1.00 94.88 233 ASN A N 1
ATOM 1756 C CA . ASN A 1 233 ? 4.150 1.840 0.168 1.00 94.88 233 ASN A CA 1
ATOM 1757 C C . ASN A 1 233 ? 5.360 1.370 -0.664 1.00 94.88 233 ASN A C 1
ATOM 1759 O O . ASN A 1 233 ? 5.858 0.258 -0.463 1.00 94.88 233 ASN A O 1
ATOM 1763 N N . ILE A 1 234 ? 5.822 2.182 -1.617 1.00 93.38 234 ILE A N 1
ATOM 1764 C CA . ILE A 1 234 ? 7.088 1.972 -2.323 1.00 93.38 234 ILE A CA 1
ATOM 1765 C C . ILE A 1 234 ? 8.139 2.891 -1.705 1.00 93.38 234 ILE A C 1
ATOM 1767 O O . ILE A 1 234 ? 7.951 4.102 -1.634 1.00 93.38 234 ILE A O 1
ATOM 1771 N N . GLU A 1 235 ? 9.264 2.313 -1.296 1.00 88.56 235 GLU A N 1
ATOM 1772 C CA . GLU A 1 235 ? 10.384 3.028 -0.694 1.00 88.56 235 GLU A CA 1
ATOM 1773 C C . GLU A 1 235 ? 11.679 2.674 -1.435 1.00 88.56 235 GLU A C 1
ATOM 1775 O O . GLU A 1 235 ? 12.194 1.554 -1.346 1.00 88.56 235 GLU A O 1
ATOM 1780 N N . GLY A 1 236 ? 12.188 3.631 -2.216 1.00 86.06 236 GLY A N 1
ATOM 1781 C CA . GLY A 1 236 ? 13.300 3.393 -3.138 1.00 86.06 236 GLY A CA 1
ATOM 1782 C C . GLY A 1 236 ? 12.962 2.283 -4.138 1.00 86.06 236 GLY A C 1
ATOM 1783 O O . GLY A 1 236 ? 11.968 2.374 -4.856 1.00 86.06 236 GLY A O 1
ATOM 1784 N N . ASP A 1 237 ? 13.768 1.220 -4.139 1.00 84.69 237 ASP A N 1
ATOM 1785 C CA . ASP A 1 237 ? 13.623 0.069 -5.042 1.00 84.69 237 ASP A CA 1
ATOM 1786 C C . ASP A 1 237 ? 12.850 -1.111 -4.421 1.00 84.69 237 ASP A C 1
ATOM 1788 O O . ASP A 1 237 ? 12.919 -2.240 -4.910 1.00 84.69 237 ASP A O 1
ATOM 1792 N N . ARG A 1 238 ? 12.131 -0.892 -3.311 1.00 84.88 238 ARG A N 1
ATOM 1793 C CA . ARG A 1 238 ? 11.369 -1.941 -2.616 1.00 84.88 238 ARG A CA 1
ATOM 1794 C C . ARG A 1 238 ? 9.907 -1.551 -2.436 1.00 84.88 238 ARG A C 1
ATOM 1796 O O . ARG A 1 238 ? 9.591 -0.399 -2.163 1.00 84.88 238 ARG A O 1
ATOM 1803 N N . SER A 1 239 ? 9.017 -2.535 -2.556 1.00 89.88 239 SER A N 1
ATOM 1804 C CA . SER A 1 239 ? 7.613 -2.397 -2.164 1.00 89.88 239 SER A CA 1
ATOM 1805 C C . SER A 1 239 ? 7.352 -3.169 -0.877 1.00 89.88 239 SER A C 1
ATOM 1807 O O . SER A 1 239 ? 7.720 -4.339 -0.767 1.00 89.88 239 SER A O 1
ATOM 1809 N N . HIS A 1 240 ? 6.680 -2.521 0.075 1.00 91.56 240 HIS A N 1
ATOM 1810 C CA . HIS A 1 240 ? 6.208 -3.147 1.315 1.00 91.56 240 HIS A CA 1
ATOM 1811 C C . HIS A 1 240 ? 4.935 -3.984 1.111 1.00 91.56 240 HIS A C 1
ATOM 1813 O O . HIS A 1 240 ? 4.481 -4.655 2.033 1.00 91.56 240 HIS A O 1
ATOM 1819 N N . LEU A 1 241 ? 4.361 -3.968 -0.097 1.00 93.81 241 LEU A N 1
ATOM 1820 C CA . LEU A 1 241 ? 3.165 -4.723 -0.458 1.00 93.81 241 LEU A CA 1
ATOM 1821 C C . LEU A 1 241 ? 3.506 -5.815 -1.469 1.00 93.81 241 LEU A C 1
ATOM 1823 O O . LEU A 1 241 ? 4.120 -5.563 -2.507 1.00 93.81 241 LEU A O 1
ATOM 1827 N N . SER A 1 242 ? 3.033 -7.036 -1.222 1.00 92.56 242 SER A N 1
ATOM 1828 C CA . SER A 1 242 ? 3.123 -8.095 -2.222 1.00 92.56 242 SER A CA 1
ATOM 1829 C C . SER A 1 242 ? 2.043 -7.936 -3.299 1.00 92.56 242 SER A C 1
ATOM 1831 O O . SER A 1 242 ? 0.971 -7.362 -3.089 1.00 92.56 242 SER A O 1
ATOM 1833 N N . ALA A 1 243 ? 2.258 -8.546 -4.469 1.00 91.50 243 ALA A N 1
ATOM 1834 C CA . ALA A 1 243 ? 1.215 -8.636 -5.494 1.00 91.50 243 ALA A CA 1
ATOM 1835 C C . ALA A 1 243 ? -0.035 -9.404 -5.013 1.00 91.50 243 ALA A C 1
ATOM 1837 O O . ALA A 1 243 ? -1.113 -9.254 -5.601 1.00 91.50 243 ALA A O 1
ATOM 1838 N N . GLY A 1 244 ? 0.106 -10.252 -3.986 1.00 93.06 244 GLY A N 1
ATOM 1839 C CA . GLY A 1 244 ? -1.002 -10.919 -3.304 1.00 93.06 244 GLY A CA 1
ATOM 1840 C C . GLY A 1 244 ? -1.831 -9.929 -2.490 1.00 93.06 244 GLY A C 1
ATOM 1841 O O . GLY A 1 244 ? -3.045 -9.864 -2.684 1.00 93.06 244 GLY A O 1
ATOM 1842 N N . ASP A 1 245 ? -1.167 -9.097 -1.684 1.00 93.94 245 ASP A N 1
ATOM 1843 C CA . ASP A 1 245 ? -1.807 -8.063 -0.860 1.00 93.94 245 ASP A CA 1
ATOM 1844 C C . ASP A 1 245 ? -2.582 -7.075 -1.727 1.00 93.94 245 ASP A C 1
ATOM 1846 O O . ASP A 1 245 ? -3.752 -6.803 -1.468 1.00 93.94 245 ASP A O 1
ATOM 1850 N N . ILE A 1 246 ? -1.976 -6.614 -2.826 1.00 95.81 246 ILE A N 1
ATOM 1851 C CA . ILE A 1 246 ? -2.629 -5.686 -3.758 1.00 95.81 246 ILE A CA 1
ATOM 1852 C C . ILE A 1 246 ? -3.878 -6.321 -4.387 1.00 95.81 246 ILE A C 1
ATOM 1854 O O . ILE A 1 246 ? -4.903 -5.657 -4.510 1.00 95.81 246 ILE A O 1
ATOM 1858 N N . ALA A 1 247 ? -3.840 -7.610 -4.752 1.00 94.12 247 ALA A N 1
ATOM 1859 C CA . ALA A 1 247 ? -5.035 -8.300 -5.253 1.00 94.12 247 ALA A CA 1
ATOM 1860 C C . ALA A 1 247 ? -6.122 -8.450 -4.185 1.00 94.12 247 ALA A C 1
ATOM 1862 O O . ALA A 1 247 ? -7.305 -8.299 -4.493 1.00 94.12 247 ALA A O 1
ATOM 1863 N N . HIS A 1 248 ? -5.733 -8.770 -2.951 1.00 94.31 248 HIS A N 1
ATOM 1864 C CA . HIS A 1 248 ? -6.672 -8.882 -1.845 1.00 94.31 248 HIS A CA 1
ATOM 1865 C C . HIS A 1 248 ? -7.362 -7.538 -1.581 1.00 94.31 248 HIS A C 1
ATOM 1867 O O . HIS A 1 248 ? -8.590 -7.479 -1.529 1.00 94.31 248 HIS A O 1
ATOM 1873 N N . LEU A 1 249 ? -6.585 -6.453 -1.519 1.00 95.44 249 LEU A N 1
ATOM 1874 C CA . LEU A 1 249 ? -7.087 -5.092 -1.346 1.00 95.44 249 LEU A CA 1
ATOM 1875 C C . LEU A 1 249 ? -7.975 -4.650 -2.508 1.00 95.44 249 LEU A C 1
ATOM 1877 O O . LEU A 1 249 ? -9.052 -4.120 -2.264 1.00 95.44 249 LEU A O 1
ATOM 1881 N N . ALA A 1 250 ? -7.578 -4.921 -3.755 1.00 95.12 250 ALA A N 1
ATOM 1882 C CA . ALA A 1 250 ? -8.390 -4.618 -4.932 1.00 95.12 250 ALA A CA 1
ATOM 1883 C C . ALA A 1 250 ? -9.775 -5.273 -4.843 1.00 95.12 250 ALA A C 1
ATOM 1885 O O . ALA A 1 250 ? -10.794 -4.607 -5.011 1.00 95.12 250 ALA A O 1
ATOM 1886 N N . LYS A 1 251 ? -9.822 -6.566 -4.498 1.00 94.38 251 LYS A N 1
ATOM 1887 C CA . LYS A 1 251 ? -11.074 -7.316 -4.341 1.00 94.38 251 LYS A CA 1
ATOM 1888 C C . LYS A 1 251 ? -11.912 -6.825 -3.157 1.00 94.38 251 LYS A C 1
ATOM 1890 O O . LYS A 1 251 ? -13.137 -6.791 -3.261 1.00 94.38 251 LYS A O 1
ATOM 1895 N N . ALA A 1 252 ? -11.277 -6.486 -2.036 1.00 93.38 252 ALA A N 1
ATOM 1896 C CA . ALA A 1 252 ? -11.964 -5.966 -0.856 1.00 93.38 252 ALA A CA 1
ATOM 1897 C C . ALA A 1 252 ? -12.577 -4.583 -1.131 1.00 93.38 252 ALA A C 1
ATOM 1899 O O . ALA A 1 252 ? -13.762 -4.376 -0.876 1.00 93.38 252 ALA A O 1
ATOM 1900 N N . LEU A 1 253 ? -11.807 -3.672 -1.734 1.00 94.31 253 LEU A N 1
ATOM 1901 C CA . LEU A 1 253 ? -12.260 -2.330 -2.103 1.00 94.31 253 LEU A CA 1
ATOM 1902 C C . LEU A 1 253 ? -13.377 -2.353 -3.139 1.00 94.31 253 LEU A C 1
ATOM 1904 O O . LEU A 1 253 ? -14.332 -1.590 -3.011 1.00 94.31 253 LEU A O 1
ATOM 1908 N N . ASP A 1 254 ? -13.281 -3.209 -4.156 1.00 94.12 254 ASP A N 1
ATOM 1909 C CA . ASP A 1 254 ? -14.307 -3.318 -5.194 1.00 94.12 254 ASP A CA 1
ATOM 1910 C C . ASP A 1 254 ? -15.669 -3.688 -4.580 1.00 94.12 254 ASP A C 1
ATOM 1912 O O . ASP A 1 254 ? -16.673 -3.024 -4.840 1.00 94.12 254 ASP A O 1
ATOM 1916 N N . LYS A 1 255 ? -15.673 -4.649 -3.646 1.00 93.06 255 LYS A N 1
ATOM 1917 C CA . LYS A 1 255 ? -16.876 -5.106 -2.934 1.00 93.06 255 LYS A CA 1
ATOM 1918 C C . LYS A 1 255 ? -17.394 -4.142 -1.875 1.00 93.06 255 LYS A C 1
ATOM 1920 O O . LYS A 1 255 ? -18.589 -4.148 -1.595 1.00 93.06 255 LYS A O 1
ATOM 1925 N N . TRP A 1 256 ? -16.521 -3.366 -1.240 1.00 93.12 256 TRP A N 1
ATOM 1926 C CA . TRP A 1 256 ? -16.920 -2.522 -0.122 1.00 93.12 256 TRP A CA 1
ATOM 1927 C C . TRP A 1 256 ? -17.580 -1.228 -0.626 1.00 93.12 256 TRP A C 1
ATOM 1929 O O . TRP A 1 256 ? -16.938 -0.440 -1.329 1.00 93.12 256 TRP A O 1
ATOM 1939 N N . PRO A 1 257 ? -18.851 -0.955 -0.279 1.00 89.62 257 PRO A N 1
ATOM 1940 C CA . PRO A 1 257 ? -19.534 0.269 -0.698 1.00 89.62 257 PRO A CA 1
ATOM 1941 C C . PRO A 1 257 ? -19.102 1.501 0.118 1.00 89.62 257 PRO A C 1
ATOM 1943 O O . PRO A 1 257 ? -19.645 2.584 -0.081 1.00 89.62 257 PRO A O 1
ATOM 1946 N N . GLY A 1 258 ? -18.145 1.363 1.040 1.00 90.19 258 GLY A N 1
ATOM 1947 C CA . GLY A 1 258 ? -17.833 2.389 2.033 1.00 90.19 258 GLY A CA 1
ATOM 1948 C C . GLY A 1 258 ? -18.827 2.370 3.196 1.00 90.19 258 GLY A C 1
ATOM 1949 O O . GLY A 1 258 ? -19.576 1.407 3.377 1.00 90.19 258 GLY A O 1
ATOM 1950 N N . ILE A 1 259 ? -18.837 3.439 3.992 1.00 90.50 259 ILE A N 1
ATOM 1951 C CA . ILE A 1 259 ? -19.780 3.593 5.106 1.00 90.50 259 ILE A CA 1
ATOM 1952 C C . ILE A 1 259 ? -21.102 4.147 4.570 1.00 90.50 259 ILE A C 1
ATOM 1954 O O . ILE A 1 259 ? -21.121 5.185 3.911 1.00 90.50 259 ILE A O 1
ATOM 1958 N N . GLN A 1 260 ? -22.199 3.451 4.863 1.00 83.62 260 GLN A N 1
ATOM 1959 C CA . GLN A 1 260 ? -23.545 3.772 4.386 1.00 83.62 260 GLN A CA 1
ATOM 1960 C C . GLN A 1 260 ? -24.437 4.189 5.562 1.00 83.62 260 GLN A C 1
ATOM 1962 O O . GLN A 1 260 ? -24.385 3.569 6.620 1.00 83.62 260 GLN A O 1
ATOM 1967 N N . LEU A 1 261 ? -25.253 5.229 5.378 1.00 79.81 261 LEU A N 1
ATOM 1968 C CA . LEU A 1 261 ? -26.264 5.697 6.336 1.00 79.81 261 LEU A CA 1
ATOM 1969 C C . LEU A 1 261 ? -27.680 5.444 5.772 1.00 79.81 261 LEU A C 1
ATOM 1971 O O . LEU A 1 261 ? -27.838 5.455 4.552 1.00 79.81 261 LEU A O 1
ATOM 1975 N N . PRO A 1 262 ? -28.720 5.278 6.616 1.00 72.06 262 PRO A N 1
ATOM 1976 C CA . PRO A 1 262 ? -28.685 5.271 8.077 1.00 72.06 262 PRO A CA 1
ATOM 1977 C C . PRO A 1 262 ? -28.182 3.935 8.632 1.00 72.06 262 PRO A C 1
ATOM 1979 O O . PRO A 1 262 ? -28.398 2.877 8.050 1.00 72.06 262 PRO A O 1
ATOM 1982 N N . MET A 1 263 ? -27.536 3.987 9.794 1.00 72.69 263 MET A N 1
ATOM 1983 C CA . MET A 1 263 ? -27.096 2.792 10.509 1.00 72.69 263 MET A CA 1
ATOM 1984 C C . MET A 1 263 ? -27.919 2.628 11.787 1.00 72.69 263 MET A C 1
ATOM 1986 O O . MET A 1 263 ? -28.055 3.574 12.566 1.00 72.69 263 MET A O 1
ATOM 1990 N N . LEU A 1 264 ? -28.483 1.438 11.981 1.00 66.94 264 LEU A N 1
ATOM 1991 C CA . LEU A 1 264 ? -29.288 1.090 13.148 1.00 66.94 264 LEU A CA 1
ATOM 1992 C C . LEU A 1 264 ? -28.410 0.347 14.154 1.00 66.94 264 LEU A C 1
ATOM 1994 O O . LEU A 1 264 ? -27.740 -0.618 13.796 1.00 66.94 264 LEU A O 1
ATOM 1998 N N . PHE A 1 265 ? -28.423 0.798 15.407 1.00 71.31 265 PHE A N 1
ATOM 1999 C CA . PHE A 1 265 ? -27.698 0.153 16.499 1.00 71.31 265 PHE A CA 1
ATOM 2000 C C . PHE A 1 265 ? -28.535 0.134 17.756 1.00 71.31 265 PHE A C 1
ATOM 2002 O O . PHE A 1 265 ? -29.246 1.102 18.050 1.00 71.31 265 PHE A O 1
ATOM 2009 N N . ASP A 1 266 ? -28.332 -0.918 18.537 1.00 61.34 266 ASP A N 1
ATOM 2010 C CA . ASP A 1 266 ? -28.968 -1.052 19.835 1.00 61.34 266 ASP A CA 1
ATOM 2011 C C . ASP A 1 266 ? -28.375 -0.051 20.842 1.00 61.34 266 ASP A C 1
ATOM 2013 O O . ASP A 1 266 ? -29.067 0.415 21.732 1.00 61.34 266 ASP A O 1
ATOM 2017 N N . HIS A 1 267 ? -27.086 0.300 20.751 1.00 74.06 267 HIS A N 1
ATOM 2018 C CA . HIS A 1 267 ? -26.424 1.152 21.748 1.00 74.06 267 HIS A CA 1
ATOM 2019 C C . HIS A 1 267 ? -26.385 2.624 21.319 1.00 74.06 267 HIS A C 1
ATOM 2021 O O . HIS A 1 267 ? -25.714 2.957 20.342 1.00 74.06 267 HIS A O 1
ATOM 2027 N N . GLN A 1 268 ? -26.993 3.528 22.098 1.00 79.81 268 GLN A N 1
ATOM 2028 C CA . GLN A 1 268 ? -27.099 4.953 21.743 1.00 79.81 268 GLN A CA 1
ATOM 2029 C C . GLN A 1 268 ? -25.740 5.625 21.470 1.00 79.81 268 GLN A C 1
ATOM 2031 O O . GLN A 1 268 ? -25.559 6.298 20.460 1.00 79.81 268 GLN A O 1
ATOM 2036 N N . THR A 1 269 ? -24.731 5.388 22.308 1.00 81.25 269 THR A N 1
ATOM 2037 C CA . THR A 1 269 ? -23.376 5.923 22.075 1.00 81.25 269 THR A CA 1
ATOM 2038 C C . THR A 1 269 ? -22.740 5.402 20.792 1.00 81.25 269 THR A C 1
ATOM 2040 O O . THR A 1 269 ? -22.180 6.185 20.032 1.00 81.25 269 THR A O 1
ATOM 2043 N N . GLN A 1 270 ? -22.847 4.099 20.506 1.00 82.25 270 GLN A N 1
ATOM 2044 C CA . GLN A 1 270 ? -22.344 3.542 19.248 1.00 82.25 270 GLN A CA 1
ATOM 2045 C C . GLN A 1 270 ? -23.127 4.084 18.053 1.00 82.25 270 GLN A C 1
ATOM 2047 O O . GLN A 1 270 ? -22.520 4.372 17.030 1.00 82.25 270 GLN A O 1
ATOM 2052 N N . ARG A 1 271 ? -24.441 4.303 18.194 1.00 85.94 271 ARG A N 1
ATOM 2053 C CA . ARG A 1 271 ? -25.278 4.953 17.179 1.00 85.94 271 ARG A CA 1
ATOM 2054 C C . ARG A 1 271 ? -24.764 6.350 16.848 1.00 85.94 271 ARG A C 1
ATOM 2056 O O . ARG A 1 271 ? -24.569 6.664 15.676 1.00 85.94 271 ARG A O 1
ATOM 2063 N N . ASN A 1 272 ? -24.483 7.161 17.863 1.00 87.62 272 ASN A N 1
ATOM 2064 C CA . ASN A 1 272 ? -23.934 8.502 17.680 1.00 87.62 272 ASN A CA 1
ATOM 2065 C C . ASN A 1 272 ? -22.514 8.471 17.091 1.00 87.62 272 ASN A C 1
ATOM 2067 O O . ASN A 1 272 ? -22.225 9.217 16.157 1.00 87.62 272 ASN A O 1
ATOM 2071 N N . LEU A 1 273 ? -21.646 7.564 17.549 1.00 89.69 273 LEU A N 1
ATOM 2072 C CA . LEU A 1 273 ? -20.314 7.373 16.961 1.00 89.69 273 LEU A CA 1
ATOM 2073 C C . LEU A 1 273 ? -20.384 6.966 15.491 1.00 89.69 273 LEU A C 1
ATOM 2075 O O . LEU A 1 273 ? -19.678 7.530 14.660 1.00 89.69 273 LEU A O 1
ATOM 2079 N N . ALA A 1 274 ? -21.258 6.023 15.156 1.00 89.44 274 ALA A N 1
ATOM 2080 C CA . ALA A 1 274 ? -21.455 5.579 13.791 1.00 89.44 274 ALA A CA 1
ATOM 2081 C C . ALA A 1 274 ? -22.009 6.705 12.909 1.00 89.44 274 ALA A C 1
ATOM 2083 O O . ALA A 1 274 ? -21.507 6.909 11.809 1.00 89.44 274 ALA A O 1
ATOM 2084 N N . ARG A 1 275 ? -22.975 7.500 13.392 1.00 90.12 275 ARG A N 1
ATOM 2085 C CA . ARG A 1 275 ? -23.447 8.708 12.687 1.00 90.12 275 ARG A CA 1
ATOM 2086 C C . ARG A 1 275 ? -22.306 9.682 12.407 1.00 90.12 275 ARG A C 1
ATOM 2088 O O . ARG A 1 275 ? -22.181 10.140 11.273 1.00 90.12 275 ARG A O 1
ATOM 2095 N N . ALA A 1 276 ? -21.467 9.963 13.405 1.00 92.19 276 ALA A N 1
ATOM 2096 C CA . ALA A 1 276 ? -20.323 10.856 13.246 1.00 92.19 276 ALA A CA 1
ATOM 2097 C C . ALA A 1 276 ? -19.330 10.315 12.206 1.00 92.19 276 ALA A C 1
ATOM 2099 O O . ALA A 1 276 ? -18.953 11.034 11.285 1.00 92.19 276 ALA A O 1
ATOM 2100 N N . VAL A 1 277 ? -18.978 9.030 12.302 1.00 94.00 277 VAL A N 1
ATOM 2101 C CA . VAL A 1 277 ? -18.114 8.323 11.344 1.00 94.00 277 VAL A CA 1
ATOM 2102 C C . VAL A 1 277 ? -18.699 8.357 9.928 1.00 94.00 277 VAL A C 1
ATOM 2104 O O . VAL A 1 277 ? -17.985 8.681 8.985 1.00 94.00 277 VAL A O 1
ATOM 2107 N N . GLY A 1 278 ? -19.994 8.076 9.767 1.00 93.25 278 GLY A N 1
ATOM 2108 C CA . GLY A 1 278 ? -20.667 8.081 8.467 1.00 93.25 278 GLY A CA 1
ATOM 2109 C C . GLY A 1 278 ? -20.744 9.469 7.833 1.00 93.25 278 GLY A C 1
ATOM 2110 O O . GLY A 1 278 ? -20.538 9.603 6.630 1.00 93.25 278 GLY A O 1
ATOM 2111 N N . ARG A 1 279 ? -20.973 10.515 8.634 1.00 93.06 279 ARG A N 1
ATOM 2112 C CA . ARG A 1 279 ? -20.955 11.906 8.156 1.00 93.06 279 ARG A CA 1
ATOM 2113 C C . ARG A 1 279 ? -19.562 12.361 7.769 1.00 93.06 279 ARG A C 1
ATOM 2115 O O . ARG A 1 279 ? -19.406 12.923 6.690 1.00 93.06 279 ARG A O 1
ATOM 2122 N N . LEU A 1 280 ? -18.568 12.086 8.612 1.00 94.94 280 LEU A N 1
ATOM 2123 C CA . LEU A 1 280 ? -17.180 12.407 8.304 1.00 94.94 280 LEU A CA 1
ATOM 2124 C C . LEU A 1 280 ? -16.742 11.696 7.023 1.00 94.94 280 LEU A C 1
ATOM 2126 O O . LEU A 1 280 ? -16.209 12.348 6.135 1.00 94.94 280 LEU A O 1
ATOM 2130 N N . TRP A 1 281 ? -17.045 10.398 6.892 1.00 94.94 281 TRP A N 1
ATOM 2131 C CA . TRP A 1 281 ? -16.810 9.626 5.671 1.00 94.94 281 TRP A CA 1
ATOM 2132 C C . TRP A 1 281 ? -17.441 10.285 4.442 1.00 94.94 281 TRP A C 1
ATOM 2134 O O . TRP A 1 281 ? -16.755 10.471 3.442 1.00 94.94 281 TRP A O 1
ATOM 2144 N N . GLY A 1 282 ? -18.720 10.670 4.517 1.00 94.00 282 GLY A N 1
ATOM 2145 C CA . GLY A 1 282 ? -19.411 11.356 3.424 1.00 94.00 282 GLY A CA 1
ATOM 2146 C C . GLY A 1 282 ? -18.733 12.671 3.027 1.00 94.00 282 GLY A C 1
ATOM 2147 O O . GLY A 1 282 ? -18.445 12.870 1.851 1.00 94.00 282 GLY A O 1
ATOM 2148 N N . GLN A 1 283 ? -18.400 13.516 4.009 1.00 94.12 283 GLN A N 1
ATOM 2149 C CA . GLN A 1 283 ? -17.734 14.805 3.787 1.00 94.12 283 GLN A CA 1
ATOM 2150 C C . GLN A 1 283 ? -16.367 14.642 3.109 1.00 94.12 283 GLN A C 1
ATOM 2152 O O . GLN A 1 283 ? -16.075 15.325 2.128 1.00 94.12 283 GLN A O 1
ATOM 2157 N N . VAL A 1 284 ? -15.523 13.729 3.605 1.00 94.75 284 VAL A N 1
ATOM 2158 C CA . VAL A 1 284 ? -14.186 13.524 3.024 1.00 94.75 284 VAL A CA 1
ATOM 2159 C C . VAL A 1 284 ? -14.257 12.842 1.662 1.00 94.75 284 VAL A C 1
ATOM 2161 O O . VAL A 1 284 ? -13.473 13.188 0.784 1.00 94.75 284 VAL A O 1
ATOM 2164 N N . LEU A 1 285 ? -15.197 11.910 1.461 1.00 94.75 285 LEU A N 1
ATOM 2165 C CA . LEU A 1 285 ? -15.387 11.225 0.182 1.00 94.75 285 LEU A CA 1
ATOM 2166 C C . LEU A 1 285 ? -15.831 12.199 -0.915 1.00 94.75 285 LEU A C 1
ATOM 2168 O O . LEU A 1 285 ? -15.378 12.074 -2.050 1.00 94.75 285 LEU A O 1
ATOM 2172 N N . GLU A 1 286 ? -16.691 13.161 -0.579 1.00 94.44 286 GLU A N 1
ATOM 2173 C CA . GLU A 1 286 ? -17.131 14.213 -1.497 1.00 94.44 286 GLU A CA 1
ATOM 2174 C C . GLU A 1 286 ? -15.989 15.182 -1.836 1.00 94.44 286 GLU A C 1
ATOM 2176 O O . GLU A 1 286 ? -15.765 15.488 -3.006 1.00 94.44 286 GLU A O 1
ATOM 2181 N N . ALA A 1 287 ? -15.219 15.617 -0.833 1.00 95.19 287 ALA A N 1
ATOM 2182 C CA . ALA A 1 287 ? -14.132 16.575 -1.032 1.00 95.19 287 ALA A CA 1
ATOM 2183 C C . ALA A 1 287 ? -12.900 15.967 -1.730 1.00 95.19 287 ALA A C 1
ATOM 2185 O O . ALA A 1 287 ? -12.282 16.600 -2.590 1.00 95.19 287 ALA A O 1
ATOM 2186 N N . HIS A 1 288 ? -12.513 14.745 -1.351 1.00 95.50 288 HIS A N 1
ATOM 2187 C CA . HIS A 1 288 ? -11.236 14.130 -1.723 1.00 95.50 288 HIS A CA 1
ATOM 2188 C C . HIS A 1 288 ? -11.368 12.628 -2.033 1.00 95.50 288 HIS A C 1
ATOM 2190 O O . HIS A 1 288 ? -10.700 11.800 -1.407 1.00 95.50 288 HIS A O 1
ATOM 2196 N N . PRO A 1 289 ? -12.151 12.240 -3.056 1.00 95.00 289 PRO A N 1
ATOM 2197 C CA . PRO A 1 289 ? -12.561 10.852 -3.265 1.00 95.00 289 PRO A CA 1
ATOM 2198 C C . PRO A 1 289 ? -11.391 9.866 -3.376 1.00 95.00 289 PRO A C 1
ATOM 2200 O O . PRO A 1 289 ? -11.391 8.824 -2.721 1.00 95.00 289 PRO A O 1
ATOM 2203 N N . ALA A 1 290 ? -10.358 10.186 -4.161 1.00 93.69 290 ALA A N 1
ATOM 2204 C CA . ALA A 1 290 ? -9.197 9.308 -4.317 1.00 93.69 290 ALA A CA 1
ATOM 2205 C C . ALA A 1 290 ? -8.394 9.155 -3.010 1.00 93.69 290 ALA A C 1
ATOM 2207 O O . ALA A 1 290 ? -8.012 8.042 -2.652 1.00 93.69 290 ALA A O 1
ATOM 2208 N N . ALA A 1 291 ? -8.172 10.246 -2.269 1.00 94.44 291 ALA A N 1
ATOM 2209 C CA . ALA A 1 291 ? -7.445 10.201 -1.000 1.00 94.44 291 ALA A CA 1
ATOM 2210 C C . ALA A 1 291 ? -8.225 9.416 0.065 1.00 94.44 291 ALA A C 1
ATOM 2212 O O . ALA A 1 291 ? -7.643 8.608 0.788 1.00 94.44 291 ALA A O 1
ATOM 2213 N N . THR A 1 292 ? -9.552 9.571 0.103 1.00 95.81 292 THR A N 1
ATOM 2214 C CA . THR A 1 292 ? -10.429 8.800 0.989 1.00 95.81 292 THR A CA 1
ATOM 2215 C C . THR A 1 292 ? -10.318 7.302 0.728 1.00 95.81 292 THR A C 1
ATOM 2217 O O . THR A 1 292 ? -10.164 6.522 1.669 1.00 95.81 292 THR A O 1
ATOM 2220 N N . TRP A 1 293 ? -10.321 6.882 -0.541 1.00 96.44 293 TRP A N 1
ATOM 2221 C CA . TRP A 1 293 ? -10.143 5.472 -0.892 1.00 96.44 293 TRP A CA 1
ATOM 2222 C C . TRP A 1 293 ? -8.720 4.956 -0.638 1.00 96.44 293 TRP A C 1
ATOM 2224 O O . TRP A 1 293 ? -8.561 3.781 -0.309 1.00 96.44 293 TRP A O 1
ATOM 2234 N N . ALA A 1 294 ? -7.694 5.807 -0.718 1.00 96.50 294 ALA A N 1
ATOM 2235 C CA . ALA A 1 294 ? -6.334 5.443 -0.315 1.00 96.50 294 ALA A CA 1
ATOM 2236 C C . ALA A 1 294 ? -6.238 5.188 1.201 1.00 96.50 294 ALA A C 1
ATOM 2238 O O . ALA A 1 294 ? -5.690 4.173 1.634 1.00 96.50 294 ALA A O 1
ATOM 2239 N N . ALA A 1 295 ? -6.832 6.064 2.017 1.00 95.44 295 ALA A N 1
ATOM 2240 C CA . ALA A 1 295 ? -6.913 5.881 3.466 1.00 95.44 295 ALA A CA 1
ATOM 2241 C C . ALA A 1 295 ? -7.747 4.642 3.841 1.00 95.44 295 ALA A C 1
ATOM 2243 O O . ALA A 1 295 ? -7.361 3.869 4.719 1.00 95.44 295 ALA A O 1
ATOM 2244 N N . ALA A 1 296 ? -8.842 4.385 3.123 1.00 95.81 296 ALA A N 1
ATOM 2245 C CA . ALA A 1 296 ? -9.611 3.153 3.267 1.00 95.81 296 ALA A CA 1
ATOM 2246 C C . ALA A 1 296 ? -8.791 1.895 2.949 1.00 95.81 296 ALA A C 1
ATOM 2248 O O . ALA A 1 296 ? -8.880 0.914 3.684 1.00 95.81 296 ALA A O 1
ATOM 2249 N N . ALA A 1 297 ? -7.973 1.922 1.892 1.00 96.50 297 ALA A N 1
ATOM 2250 C CA . ALA A 1 297 ? -7.069 0.822 1.560 1.00 96.50 297 ALA A CA 1
ATOM 2251 C C . ALA A 1 297 ? -6.083 0.539 2.708 1.00 96.50 297 ALA A C 1
ATOM 2253 O O . ALA A 1 297 ? -5.854 -0.623 3.042 1.00 96.50 297 ALA A O 1
ATOM 2254 N N . SER A 1 298 ? -5.577 1.589 3.366 1.00 95.38 298 SER A N 1
ATOM 2255 C CA . SER A 1 298 ? -4.729 1.468 4.561 1.00 95.38 298 SER A CA 1
ATOM 2256 C C . SER A 1 298 ? -5.458 0.781 5.721 1.00 95.38 298 SER A C 1
ATOM 2258 O O . SER A 1 298 ? -4.960 -0.205 6.269 1.00 95.38 298 SER A O 1
ATOM 2260 N N . LEU A 1 299 ? -6.684 1.214 6.045 1.00 94.69 299 LEU A N 1
ATOM 2261 C CA . LEU A 1 299 ? -7.504 0.556 7.073 1.00 94.69 299 LEU A CA 1
ATOM 2262 C C . LEU A 1 299 ? -7.834 -0.896 6.716 1.00 94.69 299 LEU A C 1
ATOM 2264 O O . LEU A 1 299 ? -7.866 -1.755 7.596 1.00 94.69 299 LEU A O 1
ATOM 2268 N N . MET A 1 300 ? -8.084 -1.195 5.440 1.00 94.94 300 MET A N 1
ATOM 2269 C CA . MET A 1 300 ? -8.331 -2.559 4.970 1.00 94.94 300 MET A CA 1
ATOM 2270 C C . MET A 1 300 ? -7.109 -3.449 5.128 1.00 94.94 300 MET A C 1
ATOM 2272 O O . MET A 1 300 ? -7.245 -4.577 5.597 1.00 94.94 300 MET A O 1
ATOM 2276 N N . HIS A 1 301 ? -5.928 -2.939 4.785 1.00 94.56 301 HIS A N 1
ATOM 2277 C CA . HIS A 1 301 ? -4.675 -3.667 4.938 1.00 94.56 301 HIS A CA 1
ATOM 2278 C C . HIS A 1 301 ? -4.407 -4.033 6.404 1.00 94.56 301 HIS A C 1
ATOM 2280 O O . HIS A 1 301 ? -3.941 -5.130 6.692 1.00 94.56 301 HIS A O 1
ATOM 2286 N N . GLN A 1 302 ? -4.798 -3.156 7.332 1.00 91.25 302 GLN A N 1
ATOM 2287 C CA . GLN A 1 302 ? -4.695 -3.382 8.777 1.00 91.25 302 GLN A CA 1
ATOM 2288 C C . GLN A 1 302 ? -5.867 -4.192 9.371 1.00 91.25 302 GLN A C 1
ATOM 2290 O O . GLN A 1 302 ? -5.854 -4.504 10.559 1.00 91.25 302 GLN A O 1
ATOM 2295 N N . GLY A 1 303 ? -6.902 -4.520 8.588 1.00 91.19 303 GLY A N 1
ATOM 2296 C CA . GLY A 1 303 ? -8.100 -5.211 9.086 1.00 91.19 303 GLY A CA 1
ATOM 2297 C C . GLY A 1 303 ? -9.021 -4.348 9.966 1.00 91.19 303 GLY A C 1
ATOM 2298 O O . GLY A 1 303 ? -9.810 -4.878 10.747 1.00 91.19 303 GLY A O 1
ATOM 2299 N N . LEU A 1 304 ? -8.945 -3.017 9.851 1.00 92.00 304 LEU A N 1
ATOM 2300 C CA . LEU A 1 304 ? -9.643 -2.051 10.715 1.00 92.00 304 LEU A CA 1
ATOM 2301 C C . LEU A 1 304 ? -10.820 -1.320 10.042 1.00 92.00 304 LEU A C 1
ATOM 2303 O O . LEU A 1 304 ? -11.509 -0.549 10.701 1.00 92.00 304 LEU A O 1
ATOM 2307 N N . HIS A 1 305 ? -11.066 -1.553 8.751 1.00 90.12 305 HIS A N 1
ATOM 2308 C CA . HIS A 1 305 ? -12.080 -0.828 7.969 1.00 90.12 305 HIS A CA 1
ATOM 2309 C C . HIS A 1 305 ? -13.545 -1.154 8.319 1.00 90.12 305 HIS A C 1
ATOM 2311 O O . HIS A 1 305 ? -14.413 -0.294 8.174 1.00 90.12 305 HIS A O 1
ATOM 2317 N N . GLU A 1 306 ? -13.844 -2.382 8.754 1.00 87.94 306 GLU A N 1
ATOM 2318 C CA . GLU A 1 306 ? -15.214 -2.800 9.075 1.00 87.94 306 GLU A CA 1
ATOM 2319 C C . GLU A 1 306 ? -15.657 -2.253 10.431 1.00 87.94 306 GLU A C 1
ATOM 2321 O O . GLU A 1 306 ? -14.959 -2.438 11.431 1.00 87.94 306 GLU A O 1
ATOM 2326 N N . GLU A 1 307 ? -16.848 -1.652 10.474 1.00 87.69 307 GLU A N 1
ATOM 2327 C CA . GLU A 1 307 ? -17.480 -1.105 11.683 1.00 87.69 307 GLU A CA 1
ATOM 2328 C C . GLU A 1 307 ? -16.516 -0.270 12.556 1.00 87.69 307 GLU A C 1
ATOM 2330 O O . GLU A 1 307 ? -16.217 -0.662 13.692 1.00 87.69 307 GLU A O 1
ATOM 2335 N N . PRO A 1 308 ? -16.016 0.889 12.075 1.00 89.56 308 PRO A N 1
ATOM 2336 C CA . PRO A 1 308 ? -15.020 1.674 12.807 1.00 89.56 308 PRO A CA 1
ATOM 2337 C C . PRO A 1 308 ? -15.442 2.077 14.228 1.00 89.56 308 PRO A C 1
ATOM 2339 O O . PRO A 1 308 ? -14.609 2.241 15.108 1.00 89.56 308 PRO A O 1
ATOM 2342 N N . TRP A 1 309 ? -16.746 2.184 14.481 1.00 87.44 309 TRP A N 1
ATOM 2343 C CA . TRP A 1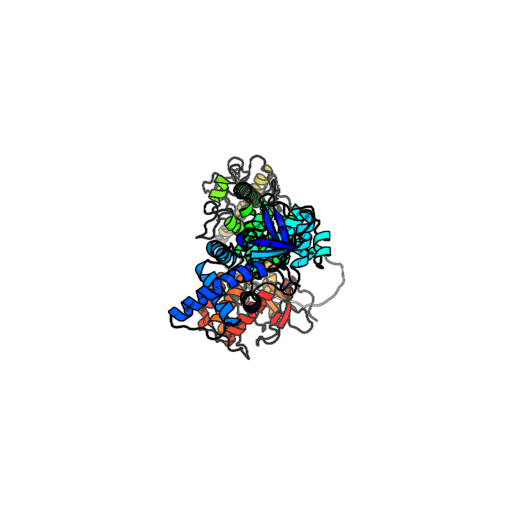 309 ? -17.342 2.510 15.783 1.00 87.44 309 TRP A CA 1
ATOM 2344 C C . TRP A 1 309 ? -17.368 1.351 16.794 1.00 87.44 309 TRP A C 1
ATOM 2346 O O . TRP A 1 309 ? -17.749 1.568 17.944 1.00 87.44 309 TRP A O 1
ATOM 2356 N N . LYS A 1 310 ? -17.005 0.120 16.406 1.00 84.56 310 LYS A N 1
ATOM 2357 C CA . LYS A 1 310 ? -17.160 -1.065 17.268 1.00 84.56 310 LYS A CA 1
ATOM 2358 C C . LYS A 1 310 ? -16.147 -1.124 18.407 1.00 84.56 310 LYS A C 1
ATOM 2360 O O . LYS A 1 310 ? -16.490 -1.549 19.507 1.00 84.56 310 LYS A O 1
ATOM 2365 N N . THR A 1 311 ? -14.898 -0.743 18.143 1.00 84.88 311 THR A N 1
ATOM 2366 C CA . THR A 1 311 ? -13.814 -0.802 19.131 1.00 84.88 311 THR A CA 1
ATOM 2367 C C . THR A 1 311 ? -13.061 0.525 19.192 1.00 84.88 311 THR A C 1
ATOM 2369 O O . THR A 1 311 ? -12.940 1.196 18.166 1.00 84.88 311 THR A O 1
ATOM 2372 N N . PRO A 1 312 ? -12.497 0.899 20.357 1.00 84.56 312 PRO A N 1
ATOM 2373 C CA . PRO A 1 312 ? -11.710 2.124 20.479 1.00 84.56 312 PRO A CA 1
ATOM 2374 C C . PRO A 1 312 ? -10.540 2.180 19.492 1.00 84.56 312 PRO A C 1
ATOM 2376 O O . PRO A 1 312 ? -10.304 3.215 18.887 1.00 84.56 312 PRO A O 1
ATOM 2379 N N . ALA A 1 313 ? -9.854 1.054 19.263 1.00 87.75 313 ALA A N 1
ATOM 2380 C CA . ALA A 1 313 ? -8.735 0.985 18.324 1.00 87.75 313 ALA A CA 1
ATOM 2381 C C . ALA A 1 313 ? -9.156 1.304 16.880 1.00 87.75 313 ALA A C 1
ATOM 2383 O O . ALA A 1 313 ? -8.495 2.091 16.205 1.00 87.75 313 ALA A O 1
ATOM 2384 N N . LYS A 1 314 ? -10.280 0.736 16.419 1.00 91.94 314 LYS A N 1
ATOM 2385 C CA . LYS A 1 314 ? -10.821 1.022 15.084 1.00 91.94 314 LYS A CA 1
ATOM 2386 C C . LYS A 1 314 ? -11.280 2.473 14.962 1.00 91.94 314 LYS A C 1
ATOM 2388 O O . LYS A 1 314 ? -11.010 3.117 13.951 1.00 91.94 314 LYS A O 1
ATOM 2393 N N . LEU A 1 315 ? -11.921 2.992 16.007 1.00 91.19 315 LEU A N 1
ATOM 2394 C CA . LEU A 1 315 ? -12.420 4.361 16.043 1.00 91.19 315 LEU A CA 1
ATOM 2395 C C . LEU A 1 315 ? -11.262 5.360 15.972 1.00 91.19 315 LEU A C 1
ATOM 2397 O O . LEU A 1 315 ? -11.287 6.278 15.156 1.00 91.19 315 LEU A O 1
ATOM 2401 N N . THR A 1 316 ? -10.223 5.143 16.777 1.00 91.75 316 THR A N 1
ATOM 2402 C CA . THR A 1 316 ? -9.006 5.957 16.775 1.00 91.75 316 THR A CA 1
ATOM 2403 C C . THR A 1 316 ? -8.309 5.914 15.420 1.00 91.75 316 THR A C 1
ATOM 2405 O O . THR A 1 316 ? -8.037 6.972 14.865 1.00 91.75 316 THR A O 1
ATOM 2408 N N . ALA A 1 317 ? -8.096 4.729 14.836 1.00 93.19 317 ALA A N 1
ATOM 2409 C CA . ALA A 1 317 ? -7.469 4.609 13.516 1.00 93.19 317 ALA A CA 1
ATOM 2410 C C . ALA A 1 317 ? -8.265 5.345 12.422 1.00 93.19 317 ALA A C 1
ATOM 2412 O O . ALA A 1 317 ? -7.686 5.983 11.542 1.00 93.19 317 ALA A O 1
ATOM 2413 N N . PHE A 1 318 ? -9.598 5.301 12.494 1.00 95.31 318 PHE A N 1
ATOM 2414 C CA . PHE A 1 318 ? -10.464 6.027 11.572 1.00 95.31 318 PHE A CA 1
ATOM 2415 C C . PHE A 1 318 ? -10.314 7.547 11.720 1.00 95.31 318 PHE A C 1
ATOM 2417 O O . PHE A 1 318 ? -10.058 8.241 10.738 1.00 95.31 318 PHE A O 1
ATOM 2424 N N . PHE A 1 319 ? -10.430 8.079 12.940 1.00 94.56 319 PHE A N 1
ATOM 2425 C CA . PHE A 1 319 ? -10.304 9.521 13.173 1.00 94.56 319 PHE A CA 1
ATOM 2426 C C . PHE A 1 319 ? -8.882 10.040 12.951 1.00 94.56 319 PHE A C 1
ATOM 2428 O O . PHE A 1 319 ? -8.728 11.169 12.501 1.00 94.56 319 PHE A O 1
ATOM 2435 N N . GLN A 1 320 ? -7.855 9.222 13.160 1.00 93.75 320 GLN A N 1
ATOM 2436 C CA . GLN A 1 320 ? -6.485 9.581 12.811 1.00 93.75 320 GLN A CA 1
ATOM 2437 C C . GLN A 1 320 ? -6.315 9.812 11.303 1.00 93.75 320 GLN A C 1
ATOM 2439 O O . GLN A 1 320 ? -5.612 10.733 10.898 1.00 93.75 320 GLN A O 1
ATOM 2444 N N . LEU A 1 321 ? -6.968 9.000 10.465 1.00 92.81 321 LEU A N 1
ATOM 2445 C CA . LEU A 1 321 ? -6.849 9.104 9.007 1.00 92.81 321 LEU A CA 1
ATOM 2446 C C . LEU A 1 321 ? -7.788 10.143 8.387 1.00 92.81 321 LEU A C 1
ATOM 2448 O O . LEU A 1 321 ? -7.411 10.795 7.417 1.00 92.81 321 LEU A O 1
ATOM 2452 N N . PHE A 1 322 ? -9.005 10.290 8.915 1.00 94.00 322 PHE A N 1
ATOM 2453 C CA . PHE A 1 322 ? -10.039 11.143 8.311 1.00 94.00 322 PHE A CA 1
ATOM 2454 C C . PHE A 1 322 ? -10.350 12.408 9.109 1.00 94.00 322 PHE A C 1
ATOM 2456 O O . PHE A 1 322 ? -10.909 13.353 8.562 1.00 94.00 322 PHE A O 1
ATOM 2463 N N . GLY A 1 323 ? -10.039 12.428 10.403 1.00 86.62 323 GLY A N 1
ATOM 2464 C CA . GLY A 1 323 ? -10.468 13.481 11.320 1.00 86.62 323 GLY A CA 1
ATOM 2465 C C . GLY A 1 323 ? -9.677 14.783 11.210 1.00 86.62 323 GLY A C 1
ATOM 2466 O O . GLY A 1 323 ? -10.173 15.828 11.637 1.00 86.62 323 GLY A O 1
ATOM 2467 N N . GLY A 1 324 ? -8.460 14.722 10.656 1.00 89.19 324 GLY A N 1
ATOM 2468 C CA . GLY A 1 324 ? -7.507 15.833 10.671 1.00 89.19 324 GLY A CA 1
ATOM 2469 C C . GLY A 1 324 ? -7.276 16.385 12.084 1.00 89.19 324 GLY A C 1
ATOM 2470 O O . GLY A 1 324 ? -7.706 15.797 13.076 1.00 89.19 324 GLY A O 1
ATOM 2471 N N . ASP A 1 325 ? -6.672 17.568 12.178 1.00 88.94 325 ASP A N 1
ATOM 2472 C CA . ASP A 1 325 ? -6.413 18.215 13.476 1.00 88.94 325 ASP A CA 1
ATOM 2473 C C . ASP A 1 325 ? -7.689 18.775 14.143 1.00 88.94 325 ASP A C 1
ATOM 2475 O O . ASP A 1 325 ? -7.662 19.258 15.279 1.00 88.94 325 ASP A O 1
ATOM 2479 N N . ILE A 1 326 ? -8.829 18.724 13.443 1.00 91.12 326 ILE A N 1
ATOM 2480 C CA . ILE A 1 326 ? -10.131 19.168 13.954 1.00 91.12 326 ILE A CA 1
ATOM 2481 C C . ILE A 1 326 ? -10.699 18.115 14.904 1.00 91.12 326 ILE A C 1
ATOM 2483 O O . ILE A 1 326 ? -11.066 18.432 16.035 1.00 91.12 326 ILE A O 1
ATOM 2487 N N . TYR A 1 327 ? -10.767 16.862 14.451 1.00 92.62 327 TYR A N 1
ATOM 2488 C CA . TYR A 1 327 ? -11.434 15.784 15.182 1.00 92.62 327 TYR A CA 1
ATOM 2489 C C . TYR A 1 327 ? -10.459 14.837 15.885 1.00 92.62 327 TYR A C 1
ATOM 2491 O O . TYR A 1 327 ? -10.880 14.077 16.759 1.00 92.62 327 TYR A O 1
ATOM 2499 N N . TYR A 1 328 ? -9.171 14.887 15.545 1.00 93.38 328 TYR A N 1
ATOM 2500 C CA . TYR A 1 328 ? -8.139 14.048 16.135 1.00 93.38 328 TYR A CA 1
ATOM 2501 C C . TYR A 1 328 ? -6.920 14.878 16.528 1.00 93.38 328 TYR A C 1
ATOM 2503 O O . TYR A 1 328 ? -6.468 15.740 15.784 1.00 93.38 328 TYR A O 1
ATOM 2511 N N . ASP A 1 329 ? -6.385 14.630 17.716 1.00 91.00 329 ASP A N 1
ATOM 2512 C CA . ASP A 1 329 ? -5.150 15.255 18.166 1.00 91.00 329 ASP A CA 1
ATOM 2513 C C . ASP A 1 329 ? -3.986 14.278 18.016 1.00 91.00 329 ASP A C 1
ATOM 2515 O O . ASP A 1 329 ? -3.836 13.337 18.797 1.00 91.00 329 ASP A O 1
ATOM 2519 N N . ASN A 1 330 ? -3.135 14.530 17.023 1.00 85.44 330 ASN A N 1
ATOM 2520 C CA . ASN A 1 330 ? -1.951 13.716 16.767 1.00 85.44 330 ASN A CA 1
ATOM 2521 C C . ASN A 1 330 ? -0.926 13.756 17.915 1.00 85.44 330 ASN A C 1
ATOM 2523 O O . ASN A 1 330 ? -0.167 12.802 18.065 1.00 85.44 330 ASN A O 1
ATOM 2527 N N . ALA A 1 331 ? -0.900 14.816 18.734 1.00 84.44 331 ALA A N 1
ATOM 2528 C CA . ALA A 1 331 ? 0.053 14.937 19.837 1.00 84.44 331 ALA A CA 1
ATOM 2529 C C . ALA A 1 331 ? -0.357 14.093 21.053 1.00 84.44 331 ALA A C 1
ATOM 2531 O O . ALA A 1 331 ? 0.488 13.444 21.668 1.00 84.44 331 ALA A O 1
ATOM 2532 N N . SER A 1 332 ? -1.648 14.088 21.395 1.00 84.69 332 SER A N 1
ATOM 2533 C CA . SER A 1 332 ? -2.177 13.305 22.523 1.00 84.69 332 SER A CA 1
ATOM 2534 C C . SER A 1 332 ? -2.680 11.913 22.130 1.00 84.69 332 SER A C 1
ATOM 2536 O O . SER A 1 332 ? -2.883 11.070 23.004 1.00 84.69 332 SER A O 1
ATOM 2538 N N . GLY A 1 333 ? -2.882 11.652 20.835 1.00 86.81 333 GLY A N 1
ATOM 2539 C CA . GLY A 1 333 ? -3.468 10.410 20.328 1.00 86.81 333 GLY A CA 1
ATOM 2540 C C . GLY A 1 333 ? -4.953 10.255 20.672 1.00 86.81 333 GLY A C 1
ATOM 2541 O O . GLY A 1 333 ? -5.449 9.131 20.775 1.00 86.81 333 GLY A O 1
ATOM 2542 N N . GLN A 1 334 ? -5.656 11.366 20.918 1.00 88.00 334 GLN A N 1
ATOM 2543 C CA . GLN A 1 334 ? -7.042 11.368 21.389 1.00 88.00 334 GLN A CA 1
ATOM 2544 C C . GLN A 1 334 ? -8.011 11.985 20.380 1.00 88.00 334 GLN A C 1
ATOM 2546 O O . GLN A 1 334 ? -7.694 12.915 19.639 1.00 88.00 334 GLN A O 1
ATOM 2551 N N . ILE A 1 335 ? -9.243 11.474 20.391 1.00 89.88 335 ILE A N 1
ATOM 2552 C CA . ILE A 1 335 ? -10.359 12.013 19.612 1.00 89.88 335 ILE A CA 1
ATOM 2553 C C . ILE A 1 335 ? -10.929 13.233 20.339 1.00 89.88 335 ILE A C 1
ATOM 2555 O O . ILE A 1 335 ? -11.222 13.184 21.535 1.00 89.88 335 ILE A O 1
ATOM 2559 N N . ARG A 1 336 ? -11.154 14.323 19.604 1.00 89.81 336 ARG A N 1
ATOM 2560 C CA . ARG A 1 336 ? -11.735 15.568 20.122 1.00 89.81 336 ARG A CA 1
ATOM 2561 C C . ARG A 1 336 ? -13.260 15.494 20.119 1.00 89.81 336 ARG A C 1
ATOM 2563 O O . ARG A 1 336 ? -13.925 16.106 19.288 1.00 89.81 336 ARG A O 1
ATOM 2570 N N . PHE A 1 337 ? -13.831 14.724 21.042 1.00 86.62 337 PHE A N 1
ATOM 2571 C CA . PHE A 1 337 ? -15.274 14.436 21.075 1.00 86.62 337 PHE A CA 1
ATOM 2572 C C . PHE A 1 337 ? -16.182 15.673 21.149 1.00 86.62 337 PHE A C 1
ATOM 2574 O O . PHE A 1 337 ? -17.286 15.645 20.609 1.00 86.62 337 PHE A O 1
ATOM 2581 N N . GLU A 1 338 ? -15.723 16.772 21.746 1.00 85.62 338 GLU A N 1
ATOM 2582 C CA . GLU A 1 338 ? -16.450 18.049 21.736 1.00 85.62 338 GLU A CA 1
ATOM 2583 C C . GLU A 1 338 ? -16.676 18.562 20.307 1.00 85.62 338 GLU A C 1
ATOM 2585 O O . GLU A 1 338 ? -17.779 18.982 19.958 1.00 85.62 338 GLU A O 1
ATOM 2590 N N . GLN A 1 339 ? -15.663 18.436 19.445 1.00 90.12 339 GLN A N 1
ATOM 2591 C CA . GLN A 1 339 ? -15.729 18.837 18.039 1.00 90.12 339 GLN A CA 1
ATOM 2592 C C . GLN A 1 339 ? -16.644 17.906 17.235 1.00 90.12 339 GLN A C 1
ATOM 2594 O O . GLN A 1 339 ? -17.391 18.363 16.369 1.00 90.12 339 GLN A O 1
ATOM 2599 N N . LEU A 1 340 ? -16.658 16.605 17.559 1.00 90.88 340 LEU A N 1
ATOM 2600 C CA . LEU A 1 340 ? -17.604 15.651 16.967 1.00 90.88 340 LEU A CA 1
ATOM 2601 C C . LEU A 1 340 ? -19.054 16.060 17.279 1.00 90.88 340 LEU A C 1
ATOM 2603 O O . LEU A 1 340 ? -19.892 16.089 16.380 1.00 90.88 340 LEU A O 1
ATOM 2607 N N . LEU A 1 341 ? -19.354 16.404 18.535 1.00 88.50 341 LEU A N 1
ATOM 2608 C CA . LEU A 1 341 ? -20.694 16.827 18.963 1.00 88.50 341 LEU A CA 1
ATOM 2609 C C . LEU A 1 341 ? -21.106 18.190 18.384 1.00 88.50 341 LEU A C 1
ATOM 2611 O O . LEU A 1 341 ? -22.284 18.416 18.100 1.00 88.50 341 LEU A O 1
ATOM 2615 N N . ALA A 1 342 ? -20.150 19.100 18.202 1.00 88.12 342 ALA A N 1
ATOM 2616 C CA . ALA A 1 342 ? -20.406 20.417 17.634 1.00 88.12 342 ALA A CA 1
ATOM 2617 C C . ALA A 1 342 ? -20.700 20.354 16.127 1.00 88.12 342 ALA A C 1
ATOM 2619 O O . ALA A 1 342 ? -21.667 20.965 15.668 1.00 88.12 342 ALA A O 1
ATOM 2620 N N . HIS A 1 343 ? -19.893 19.603 15.370 1.00 91.00 343 HIS A N 1
ATOM 2621 C CA . HIS A 1 343 ? -19.881 19.672 13.905 1.00 91.00 343 HIS A CA 1
ATOM 2622 C C . HIS A 1 343 ? -20.486 18.452 13.209 1.00 91.00 343 HIS A C 1
ATOM 2624 O O . HIS A 1 343 ? -21.125 18.599 12.169 1.00 91.00 343 HIS A O 1
ATOM 2630 N N . LEU A 1 344 ? -20.305 17.251 13.765 1.00 91.69 344 LEU A N 1
ATOM 2631 C CA . LEU A 1 344 ? -20.771 16.009 13.144 1.00 91.69 344 LEU A CA 1
ATOM 2632 C C . LEU A 1 344 ? -22.089 15.505 13.727 1.00 91.69 344 LEU A C 1
ATOM 2634 O O . LEU A 1 344 ? -22.745 14.712 13.062 1.00 91.69 344 LEU A O 1
ATOM 2638 N N . LEU A 1 345 ? -22.501 15.946 14.918 1.00 90.56 345 LEU A N 1
ATOM 2639 C CA . LEU A 1 345 ? -23.748 15.527 15.577 1.00 90.56 345 LEU A CA 1
ATOM 2640 C C . LEU A 1 345 ? -24.582 16.710 16.117 1.00 90.56 345 LEU A C 1
ATOM 2642 O O . LEU A 1 345 ? -24.977 16.690 17.285 1.00 90.56 345 LEU A O 1
ATOM 2646 N N . PRO A 1 346 ? -24.872 17.753 15.314 1.00 88.75 346 PRO A N 1
ATOM 2647 C CA . PRO A 1 346 ? -25.584 18.934 15.796 1.00 88.75 346 PRO A CA 1
ATOM 2648 C C . PRO A 1 346 ? -26.997 18.667 16.336 1.00 88.75 346 PRO A C 1
ATOM 2650 O O . PRO A 1 346 ? -27.494 19.438 17.154 1.00 88.75 346 PRO A O 1
ATOM 2653 N N . GLU A 1 347 ? -27.642 17.592 15.890 1.00 85.81 347 GLU A N 1
ATOM 2654 C CA . GLU A 1 347 ? -28.979 17.167 16.306 1.00 85.81 347 GLU A CA 1
ATOM 2655 C C . GLU A 1 347 ? -29.007 16.450 17.662 1.00 85.81 347 GLU A C 1
ATOM 2657 O O . GLU A 1 347 ? -30.074 16.310 18.257 1.00 85.81 347 GLU A O 1
ATOM 2662 N N . VAL A 1 348 ? -27.857 15.975 18.149 1.00 86.56 348 VAL A N 1
ATOM 2663 C CA . VAL A 1 348 ? -27.768 15.251 19.419 1.00 86.56 348 VAL A CA 1
ATOM 2664 C C . VAL A 1 348 ? -27.742 16.269 20.553 1.00 86.56 348 VAL A C 1
ATOM 2666 O O . VAL A 1 348 ? -26.772 17.011 20.713 1.00 86.56 348 VAL A O 1
ATOM 2669 N N . GLY A 1 349 ? -28.806 16.308 21.357 1.00 81.94 349 GLY A N 1
ATOM 2670 C CA . GLY A 1 349 ? -28.984 17.332 22.384 1.00 81.94 349 GLY A CA 1
ATOM 2671 C C . GLY A 1 349 ? -29.516 16.806 23.711 1.00 81.94 349 GLY A C 1
ATOM 2672 O O . GLY A 1 349 ? -30.199 15.787 23.791 1.00 81.94 349 GLY A O 1
ATOM 2673 N N . CYS A 1 350 ? -29.227 17.546 24.780 1.00 78.75 350 CYS A N 1
ATOM 2674 C CA . CYS A 1 350 ? -29.715 17.237 26.121 1.00 78.75 350 CYS A CA 1
ATOM 2675 C C . CYS A 1 350 ? -31.177 17.674 26.354 1.00 78.75 350 CYS A C 1
ATOM 2677 O O . CYS A 1 350 ? -31.782 17.229 27.323 1.00 78.75 350 CYS A O 1
ATOM 2679 N N . ALA A 1 351 ? -31.753 18.544 25.512 1.00 75.88 351 ALA A N 1
ATOM 2680 C CA . ALA A 1 351 ? -33.084 19.133 25.729 1.00 75.88 351 ALA A CA 1
ATOM 2681 C C . ALA A 1 351 ? -34.244 18.115 25.687 1.00 75.88 351 ALA A C 1
ATOM 2683 O O . ALA A 1 351 ? -35.214 18.290 26.416 1.00 75.88 351 ALA A O 1
ATOM 2684 N N . GLY A 1 352 ? -34.121 17.047 24.889 1.00 73.31 352 GLY A N 1
ATOM 2685 C CA . GLY A 1 352 ? -35.097 15.949 24.789 1.00 73.31 352 GLY A CA 1
ATOM 2686 C C . GLY A 1 352 ? -34.566 14.595 25.274 1.00 73.31 352 GLY A C 1
ATOM 2687 O O . GLY A 1 352 ? -35.161 13.562 24.992 1.00 73.31 352 GLY A O 1
ATOM 2688 N N . CYS A 1 353 ? -33.421 14.576 25.965 1.00 83.12 353 CYS A N 1
ATOM 2689 C CA . CYS A 1 353 ? -32.768 13.339 26.385 1.00 83.12 353 CYS A CA 1
ATOM 2690 C C . CYS A 1 353 ? -33.507 12.697 27.581 1.00 83.12 353 CYS A C 1
ATOM 2692 O O . CYS A 1 353 ? -33.600 13.344 28.631 1.00 83.12 353 CYS A O 1
ATOM 2694 N N . PRO A 1 354 ? -33.945 11.422 27.497 1.00 82.88 354 PRO A N 1
ATOM 2695 C CA . PRO A 1 354 ? -34.635 10.733 28.594 1.00 82.88 354 PRO A CA 1
ATOM 2696 C C . PRO A 1 354 ? -33.822 10.686 29.892 1.00 82.88 354 PRO A C 1
ATOM 2698 O O . PRO A 1 354 ? -34.370 10.787 30.984 1.00 82.88 354 PRO A O 1
ATOM 2701 N N . ILE A 1 355 ? -32.494 10.597 29.776 1.00 83.00 355 ILE A N 1
ATOM 2702 C CA . ILE A 1 355 ? -31.578 10.514 30.921 1.00 83.00 355 ILE A CA 1
ATOM 2703 C C . ILE A 1 355 ? -31.561 11.831 31.715 1.00 83.00 355 ILE A C 1
ATOM 2705 O O . ILE A 1 355 ? -31.448 11.809 32.938 1.00 83.00 355 ILE A O 1
ATOM 2709 N N . LYS A 1 356 ? -31.726 12.983 31.046 1.00 80.88 356 LYS A N 1
ATOM 2710 C CA . LYS A 1 356 ? -31.794 14.294 31.714 1.00 80.88 356 LYS A CA 1
ATOM 2711 C C . LYS A 1 356 ? -33.097 14.481 32.500 1.00 80.88 356 LYS A C 1
ATOM 2713 O O . LYS A 1 356 ? -33.132 15.294 33.415 1.00 80.88 356 LYS A O 1
ATOM 2718 N N . ALA A 1 357 ? -34.153 13.743 32.154 1.00 81.56 357 ALA A N 1
ATOM 2719 C CA . ALA A 1 357 ? -35.435 13.796 32.855 1.00 81.56 357 ALA A CA 1
ATOM 2720 C C . ALA A 1 357 ? -35.416 13.077 34.218 1.00 81.56 357 ALA A C 1
ATOM 2722 O O . ALA A 1 357 ? -36.382 13.178 34.973 1.00 81.56 357 ALA A O 1
ATOM 2723 N N . LEU A 1 358 ? -34.341 12.350 34.539 1.00 82.69 358 LEU A N 1
ATOM 2724 C CA . LEU A 1 358 ? -34.135 11.769 35.864 1.00 82.69 358 LEU A CA 1
ATOM 2725 C C . LEU A 1 358 ? -33.767 12.854 36.894 1.00 82.69 358 LEU A C 1
ATOM 2727 O O . LEU A 1 358 ? -33.187 13.874 36.515 1.00 82.69 358 LEU A O 1
ATOM 2731 N N . PRO A 1 359 ? -34.048 12.647 38.197 1.00 76.94 359 PRO A N 1
ATOM 2732 C CA . PRO A 1 359 ? -33.763 13.639 39.232 1.00 76.94 359 PRO A CA 1
ATOM 2733 C C . PRO A 1 359 ? -32.298 14.094 39.224 1.00 76.94 359 PRO A C 1
ATOM 2735 O O . PRO A 1 359 ? -31.371 13.277 39.208 1.00 76.94 359 PRO A O 1
ATOM 2738 N N . ALA A 1 360 ? -32.103 15.415 39.201 1.00 65.25 360 ALA A N 1
ATOM 2739 C CA . ALA A 1 360 ? -30.787 16.042 39.168 1.00 65.25 360 ALA A CA 1
ATOM 2740 C C . ALA A 1 360 ? -30.110 15.977 40.549 1.00 65.25 360 ALA A C 1
ATOM 2742 O O . ALA A 1 360 ? -30.759 16.174 41.576 1.00 65.25 360 ALA A O 1
ATOM 2743 N N . GLY A 1 361 ? -28.798 15.722 40.576 1.00 61.03 361 GLY A N 1
ATOM 2744 C CA . GLY A 1 361 ? -27.985 15.759 41.801 1.00 61.03 361 GLY A CA 1
ATOM 2745 C C . GLY A 1 361 ? -28.090 14.533 42.718 1.00 61.03 361 GLY A C 1
ATOM 2746 O O . GLY A 1 361 ? -27.430 14.501 43.751 1.00 61.03 361 GLY A O 1
ATOM 2747 N N . THR A 1 362 ? -28.875 13.516 42.351 1.00 67.44 362 THR A N 1
ATOM 2748 C CA . THR A 1 362 ? -28.937 12.218 43.045 1.00 67.44 362 THR A CA 1
ATOM 2749 C C . THR A 1 362 ? -28.317 11.140 42.159 1.00 67.44 362 THR A C 1
ATOM 2751 O O . THR A 1 362 ? -28.957 10.644 41.228 1.00 67.44 362 THR A O 1
ATOM 2754 N N . THR A 1 363 ? -27.051 10.800 42.418 1.00 72.19 363 THR A N 1
ATOM 2755 C CA . THR A 1 363 ? -26.386 9.641 41.804 1.00 72.19 363 THR A CA 1
ATOM 2756 C C . THR A 1 363 ? -26.622 8.408 42.652 1.00 72.19 363 THR A C 1
ATOM 2758 O O . THR A 1 363 ? -26.296 8.409 43.839 1.00 72.19 363 THR A O 1
ATOM 2761 N N . LEU A 1 364 ? -27.156 7.360 42.033 1.00 77.75 364 LEU A N 1
ATOM 2762 C CA . LEU A 1 364 ? -27.291 6.061 42.685 1.00 77.75 364 LEU A CA 1
ATOM 2763 C C . LEU A 1 364 ? -25.918 5.398 42.824 1.00 77.75 364 LEU A C 1
ATOM 2765 O O . LEU A 1 364 ? -25.019 5.616 42.005 1.00 77.75 364 LEU A O 1
ATOM 2769 N N . ARG A 1 365 ? -25.763 4.543 43.835 1.00 77.75 365 ARG A N 1
ATOM 2770 C CA . ARG A 1 365 ? -24.575 3.696 44.014 1.00 77.75 365 ARG A CA 1
ATOM 2771 C C . ARG A 1 365 ? -24.365 2.798 42.795 1.00 77.75 365 ARG A C 1
ATOM 2773 O O . ARG A 1 365 ? -23.226 2.591 42.381 1.00 77.75 365 ARG A O 1
ATOM 2780 N N . PHE A 1 366 ? -25.456 2.322 42.193 1.00 76.00 366 PHE A N 1
ATOM 2781 C CA . PHE A 1 366 ? -25.456 1.561 40.944 1.00 76.00 366 PHE A CA 1
ATOM 2782 C C . PHE A 1 366 ? -26.286 2.263 39.857 1.00 76.00 366 PHE A C 1
ATOM 2784 O O . PHE A 1 366 ? -27.296 1.732 39.411 1.00 76.00 366 PHE A O 1
ATOM 2791 N N . ASP A 1 367 ? -25.883 3.465 39.433 1.00 79.88 367 ASP A N 1
ATOM 2792 C CA . ASP A 1 367 ? -26.570 4.250 38.387 1.00 79.88 367 ASP A CA 1
ATOM 2793 C C . ASP A 1 367 ? -26.352 3.702 36.952 1.00 79.88 367 ASP A C 1
ATOM 2795 O O . ASP A 1 367 ? -25.618 2.736 36.738 1.00 79.88 367 ASP A O 1
ATOM 2799 N N . LEU A 1 368 ? -26.959 4.331 35.938 1.00 73.50 368 LEU A N 1
ATOM 2800 C CA . LEU A 1 368 ? -26.947 3.890 34.531 1.00 73.50 368 LEU A CA 1
ATOM 2801 C C . LEU A 1 368 ? -25.538 3.712 33.923 1.00 73.50 368 LEU A C 1
ATOM 2803 O O . LEU A 1 368 ? -25.373 2.923 32.994 1.00 73.50 368 LEU A O 1
ATOM 2807 N N . ALA A 1 369 ? -24.520 4.420 34.426 1.00 61.62 369 ALA A N 1
ATOM 2808 C CA . ALA A 1 369 ? -23.125 4.293 33.995 1.00 61.62 369 ALA A CA 1
ATOM 2809 C C . ALA A 1 369 ? -22.139 4.739 35.099 1.00 61.62 369 ALA A C 1
ATOM 2811 O O . ALA A 1 369 ? -22.499 5.572 35.934 1.00 61.62 369 ALA A O 1
ATOM 2812 N N . PRO A 1 370 ? -20.893 4.221 35.116 1.00 50.47 370 PRO A N 1
ATOM 2813 C CA . PRO A 1 370 ? -19.865 4.650 36.066 1.00 50.47 370 PRO A CA 1
ATOM 2814 C C . PRO A 1 370 ? -19.432 6.112 35.852 1.00 50.47 370 PRO A C 1
ATOM 2816 O O . PRO A 1 370 ? -19.564 6.669 34.762 1.00 50.47 370 PRO A O 1
ATOM 2819 N N . ALA A 1 371 ? -18.893 6.728 36.908 1.00 42.19 371 ALA A N 1
ATOM 2820 C CA . ALA A 1 371 ? -18.414 8.109 36.901 1.00 42.19 371 ALA A CA 1
ATOM 2821 C C . ALA A 1 371 ? -17.128 8.303 36.077 1.00 42.19 371 ALA A C 1
ATOM 2823 O O . ALA A 1 371 ? -16.162 7.559 36.252 1.00 42.19 371 ALA A O 1
ATOM 2824 N N . GLY A 1 372 ? -17.098 9.365 35.261 1.00 42.72 372 GLY A N 1
ATOM 2825 C CA . GLY A 1 372 ? -15.891 9.920 34.633 1.00 42.72 372 GLY A CA 1
ATOM 2826 C C . GLY A 1 372 ? -15.564 9.448 33.204 1.00 42.72 372 GLY A C 1
ATOM 2827 O O . GLY A 1 372 ? -15.902 8.344 32.783 1.00 42.72 372 GLY A O 1
ATOM 2828 N N . GLY A 1 373 ? -14.857 10.310 32.461 1.00 43.84 373 GLY A N 1
ATOM 2829 C CA . GLY A 1 373 ? -14.352 10.068 31.101 1.00 43.84 373 GLY A CA 1
ATOM 2830 C C . GLY A 1 373 ? -15.250 10.611 29.982 1.00 43.84 373 GLY A C 1
ATOM 2831 O O . GLY A 1 373 ? -16.350 11.095 30.220 1.00 43.84 373 GLY A O 1
ATOM 2832 N N . VAL A 1 374 ? -14.796 10.505 28.728 1.00 43.91 374 VAL A N 1
ATOM 2833 C CA . VAL A 1 374 ? -15.537 11.006 27.547 1.00 43.91 374 VAL A CA 1
ATOM 2834 C C . VAL A 1 374 ? -16.843 10.235 27.271 1.00 43.91 374 VAL A C 1
ATOM 2836 O O . VAL A 1 374 ? -17.733 10.694 26.559 1.00 43.91 374 VAL A O 1
ATOM 2839 N N . MET A 1 375 ? -16.974 9.061 27.888 1.00 51.88 375 MET A N 1
ATOM 2840 C CA . MET A 1 375 ? -18.193 8.251 27.934 1.00 51.88 375 MET A CA 1
ATOM 2841 C C . MET A 1 375 ? -19.012 8.522 29.210 1.00 51.88 375 MET A C 1
ATOM 2843 O O . MET A 1 375 ? -19.904 7.741 29.531 1.00 51.88 375 MET A O 1
ATOM 2847 N N . GLY A 1 376 ? -18.721 9.584 29.962 1.00 61.41 376 GLY A N 1
ATOM 2848 C CA . GLY A 1 376 ? -19.507 9.992 31.122 1.00 61.41 376 GLY A CA 1
ATOM 2849 C C . GLY A 1 376 ? -20.883 10.528 30.720 1.00 61.41 376 GLY A C 1
ATOM 2850 O O . GLY A 1 376 ? -21.099 10.941 29.580 1.00 61.41 376 GLY A O 1
ATOM 2851 N N . MET A 1 377 ? -21.828 10.523 31.662 1.00 74.12 377 MET A N 1
ATOM 2852 C CA . MET A 1 377 ? -23.139 11.168 31.519 1.00 74.12 377 MET A CA 1
ATOM 2853 C C . MET A 1 377 ? -23.150 12.456 32.361 1.00 74.12 377 MET A C 1
ATOM 2855 O O . MET A 1 377 ? -23.531 12.392 33.529 1.00 74.12 377 MET A O 1
ATOM 2859 N N . PRO A 1 378 ? -22.764 13.627 31.808 1.00 72.88 378 PRO A N 1
ATOM 2860 C CA . PRO A 1 378 ? -22.513 14.845 32.595 1.00 72.88 378 PRO A CA 1
ATOM 2861 C C . PRO A 1 378 ? -23.719 15.263 33.448 1.00 72.88 378 PRO A C 1
ATOM 2863 O O . PRO A 1 378 ? -23.589 15.611 34.619 1.00 72.88 378 PRO A O 1
ATOM 2866 N N . CYS A 1 379 ? -24.926 15.099 32.893 1.00 75.06 379 CYS A N 1
ATOM 2867 C CA . CYS A 1 379 ? -26.190 15.380 33.575 1.00 75.06 379 CYS A CA 1
ATOM 2868 C C . CYS A 1 379 ? -26.423 14.563 34.858 1.00 75.06 379 CYS A C 1
ATOM 2870 O O . CYS A 1 379 ? -27.140 15.033 35.739 1.00 75.06 379 CYS A O 1
ATOM 2872 N N . ARG A 1 380 ? -25.825 13.370 34.991 1.00 77.44 380 ARG A N 1
ATOM 2873 C CA . ARG A 1 380 ? -25.926 12.553 36.209 1.00 77.44 380 ARG A CA 1
ATOM 2874 C C . ARG A 1 380 ? -24.955 13.030 37.290 1.00 77.44 380 ARG A C 1
ATOM 2876 O O . ARG A 1 380 ? -25.287 12.936 38.461 1.00 77.44 380 ARG A O 1
ATOM 2883 N N . PHE A 1 381 ? -23.817 13.613 36.911 1.00 71.81 381 PHE A N 1
ATOM 2884 C CA . PHE A 1 381 ? -22.761 14.059 37.833 1.00 71.81 381 PHE A CA 1
ATOM 2885 C C . PHE A 1 381 ? -22.793 15.564 38.146 1.00 71.81 381 PHE A C 1
ATOM 2887 O O . PHE A 1 381 ? -21.868 16.086 38.758 1.00 71.81 381 PHE A O 1
ATOM 2894 N N . GLY A 1 382 ? -23.858 16.271 37.752 1.00 66.94 382 GLY A N 1
ATOM 2895 C CA . GLY A 1 382 ? -24.003 17.710 38.007 1.00 66.94 382 GLY A CA 1
ATOM 2896 C C . GLY A 1 382 ? -23.099 18.595 37.142 1.00 66.94 382 GLY A C 1
ATOM 2897 O O . GLY A 1 382 ? -22.962 19.784 37.420 1.00 66.94 382 GLY A O 1
ATOM 2898 N N . GLU A 1 383 ? -22.501 18.037 36.090 1.00 72.38 383 GLU A N 1
ATOM 2899 C CA . GLU A 1 383 ? -21.667 18.776 35.147 1.00 72.38 383 GLU A CA 1
ATOM 2900 C C . GLU A 1 383 ? -22.546 19.451 34.075 1.00 72.38 383 GLU A C 1
ATOM 2902 O O . GLU A 1 383 ? -23.412 18.797 33.475 1.00 72.38 383 GLU A O 1
ATOM 2907 N N . PRO A 1 384 ? -22.356 20.756 33.805 1.00 69.00 384 PRO A N 1
ATOM 2908 C CA . PRO A 1 384 ? -23.132 21.459 32.794 1.00 69.00 384 PRO A CA 1
ATOM 2909 C C . PRO A 1 384 ? -22.737 20.978 31.392 1.00 69.00 384 PRO A C 1
ATOM 2911 O O . PRO A 1 384 ? -21.624 21.214 30.933 1.00 69.00 384 PRO A O 1
ATOM 2914 N N . ALA A 1 385 ? -23.669 20.329 30.691 1.00 74.19 385 ALA A N 1
ATOM 2915 C CA . ALA A 1 385 ? -23.497 19.948 29.292 1.00 74.19 385 ALA A CA 1
ATOM 2916 C C . ALA A 1 385 ? -24.801 20.108 28.501 1.00 74.19 385 ALA A C 1
ATOM 2918 O O . ALA A 1 385 ? -25.852 19.571 28.869 1.00 74.19 385 ALA A O 1
ATOM 2919 N N . GLU A 1 386 ? -24.727 20.807 27.369 1.00 76.81 386 GLU A N 1
ATOM 2920 C CA . GLU A 1 386 ? -25.849 20.941 26.430 1.00 76.81 386 GLU A CA 1
ATOM 2921 C C . GLU A 1 386 ? -25.950 19.760 25.455 1.00 76.81 386 GLU A C 1
ATOM 2923 O O . GLU A 1 386 ? -27.033 19.479 24.932 1.00 76.81 386 GLU A O 1
ATOM 2928 N N . ARG A 1 387 ? -24.835 19.047 25.234 1.00 82.94 387 ARG A N 1
ATOM 2929 C CA . ARG A 1 387 ? -24.718 17.872 24.359 1.00 82.94 387 ARG A CA 1
ATOM 2930 C C . ARG A 1 387 ? -23.734 16.867 24.949 1.00 82.94 387 ARG A C 1
ATOM 2932 O O . ARG A 1 387 ? -22.757 17.253 25.583 1.00 82.94 387 ARG A O 1
ATOM 2939 N N . CYS A 1 388 ? -23.969 15.580 24.717 1.00 84.38 388 CYS A N 1
ATOM 2940 C CA . CYS A 1 388 ? -23.032 14.513 25.058 1.00 84.38 388 CYS A CA 1
ATOM 2941 C C . CYS A 1 388 ? -23.201 13.331 24.096 1.00 84.38 388 CYS A C 1
ATOM 2943 O O . CYS A 1 388 ? -24.219 13.214 23.412 1.00 84.38 388 CYS A O 1
ATOM 2945 N N . LEU A 1 389 ? -22.227 12.419 24.068 1.00 83.69 389 LEU A N 1
ATOM 2946 C CA . LEU A 1 389 ? -22.243 11.260 23.169 1.00 83.69 389 LEU A CA 1
ATOM 2947 C C . LEU A 1 389 ? -23.375 10.258 23.483 1.00 83.69 389 LEU A C 1
ATOM 2949 O O . LEU A 1 389 ? -23.733 9.443 22.636 1.00 83.69 389 LEU A O 1
ATOM 2953 N N . HIS A 1 390 ? -23.968 10.347 24.676 1.00 82.31 390 HIS A N 1
ATOM 2954 C CA . HIS A 1 390 ? -25.149 9.582 25.105 1.00 82.31 390 HIS A CA 1
ATOM 2955 C C . HIS A 1 390 ? -26.480 10.281 24.815 1.00 82.31 390 HIS A C 1
ATOM 2957 O O . HIS A 1 390 ? -27.533 9.747 25.152 1.00 82.31 390 HIS A O 1
ATOM 2963 N N . GLY A 1 391 ? -26.448 11.487 24.244 1.00 83.19 391 GLY A N 1
ATOM 2964 C CA . GLY A 1 391 ? -27.650 12.244 23.919 1.00 83.19 391 GLY A CA 1
ATOM 2965 C C . GLY A 1 391 ? -28.500 11.564 22.846 1.00 83.19 391 GLY A C 1
ATOM 2966 O O . GLY A 1 391 ? -28.038 10.684 22.114 1.00 83.19 391 GLY A O 1
ATOM 2967 N N . PHE A 1 392 ? -29.743 12.019 22.733 1.00 86.31 392 PHE A N 1
ATOM 2968 C CA . PHE A 1 392 ? -30.728 11.519 21.777 1.00 86.31 392 PHE A CA 1
ATOM 2969 C C . PHE A 1 392 ? -31.064 12.623 20.773 1.00 86.31 392 PHE A C 1
ATOM 2971 O O . PHE A 1 392 ? -31.168 13.795 21.148 1.00 86.31 392 PHE A O 1
ATOM 2978 N N . ALA A 1 393 ? -31.200 12.256 19.500 1.00 84.69 393 ALA A N 1
ATOM 2979 C CA . ALA A 1 393 ? -31.855 13.098 18.505 1.00 84.69 393 ALA A CA 1
ATOM 2980 C C . ALA A 1 393 ? -33.384 13.019 18.681 1.00 84.69 393 ALA A C 1
ATOM 2982 O O . ALA A 1 393 ? -33.885 12.096 19.320 1.00 84.69 393 ALA A O 1
ATOM 2983 N N . ALA A 1 394 ? -34.130 13.966 18.103 1.00 78.50 394 ALA A N 1
ATOM 2984 C CA . ALA A 1 394 ? -35.587 14.057 18.280 1.00 78.50 394 ALA A CA 1
ATOM 2985 C C . ALA A 1 394 ? -36.346 12.770 17.892 1.00 78.50 394 ALA A C 1
ATOM 2987 O O . ALA A 1 394 ? -37.307 12.410 18.564 1.00 78.50 394 ALA A O 1
ATOM 2988 N N . ASP A 1 395 ? -35.872 12.060 16.864 1.00 78.06 395 ASP A N 1
ATOM 2989 C CA . ASP A 1 395 ? -36.508 10.848 16.331 1.00 78.06 395 ASP A CA 1
ATOM 2990 C C . ASP A 1 395 ? -35.837 9.545 16.811 1.00 78.06 395 ASP A C 1
ATOM 2992 O O . ASP A 1 395 ? -36.072 8.470 16.253 1.00 78.06 395 ASP A O 1
ATOM 2996 N N . ASP A 1 396 ? -34.951 9.608 17.813 1.00 83.31 396 ASP A N 1
ATOM 2997 C CA . ASP A 1 396 ? -34.295 8.404 18.321 1.00 83.31 396 ASP A CA 1
ATOM 2998 C C . ASP A 1 396 ? -35.245 7.537 19.157 1.00 83.31 396 ASP A C 1
ATOM 3000 O O . ASP A 1 396 ? -35.831 7.975 20.145 1.00 83.31 396 ASP A O 1
ATOM 3004 N N . SER A 1 397 ? -35.308 6.250 18.814 1.00 82.19 397 SER A N 1
ATOM 3005 C CA . SER A 1 397 ? -35.876 5.215 19.681 1.00 82.19 397 SER A CA 1
ATOM 3006 C C . SER A 1 397 ? -35.123 5.158 21.016 1.00 82.19 397 SER A C 1
ATOM 3008 O O . SER A 1 397 ? -33.896 5.013 21.015 1.00 82.19 397 SER A O 1
ATOM 3010 N N . ILE A 1 398 ? -35.841 5.195 22.140 1.00 82.00 398 ILE A N 1
ATOM 3011 C CA . ILE A 1 398 ? -35.234 5.006 23.461 1.00 82.00 398 ILE A CA 1
ATOM 3012 C C . ILE A 1 398 ? -34.777 3.555 23.578 1.00 82.00 398 ILE A C 1
ATOM 3014 O O . ILE A 1 398 ? -35.576 2.633 23.447 1.00 82.00 398 ILE A O 1
ATOM 3018 N N . ASP A 1 399 ? -33.484 3.365 23.815 1.00 79.44 399 ASP A N 1
ATOM 3019 C CA . ASP A 1 399 ? -32.915 2.062 24.126 1.00 79.44 399 ASP A CA 1
ATOM 3020 C C . ASP A 1 399 ? -31.665 2.232 25.008 1.00 79.44 399 ASP A C 1
ATOM 3022 O O . ASP A 1 399 ? -30.559 2.512 24.535 1.00 79.44 399 ASP A O 1
ATOM 3026 N N . ILE A 1 400 ? -31.861 2.114 26.322 1.00 79.75 400 ILE A N 1
ATOM 3027 C CA . ILE A 1 400 ? -30.840 2.366 27.341 1.00 79.75 400 ILE A CA 1
ATOM 3028 C C . ILE A 1 400 ? -30.455 1.042 27.992 1.00 79.75 400 ILE A C 1
ATOM 3030 O O . ILE A 1 400 ? -31.281 0.369 28.606 1.00 79.75 400 ILE A O 1
ATOM 3034 N N . ARG A 1 401 ? -29.176 0.678 27.889 1.00 78.19 401 ARG A N 1
ATOM 3035 C CA . ARG A 1 401 ? -28.618 -0.472 28.604 1.00 78.19 401 ARG A CA 1
ATOM 3036 C C . ARG A 1 401 ? -28.419 -0.115 30.073 1.00 78.19 401 ARG A C 1
ATOM 3038 O O . ARG A 1 401 ? -27.857 0.936 30.372 1.00 78.19 401 ARG A O 1
ATOM 3045 N N . VAL A 1 402 ? -28.825 -1.010 30.965 1.00 79.38 402 VAL A N 1
ATOM 3046 C CA . VAL A 1 402 ? -28.650 -0.843 32.412 1.00 79.38 402 VAL A CA 1
ATOM 3047 C C . VAL A 1 402 ? -27.733 -1.917 32.987 1.00 79.38 402 VAL A C 1
ATOM 3049 O O . VAL A 1 402 ? -27.375 -2.888 32.314 1.00 79.38 402 VAL A O 1
ATOM 3052 N N . GLN A 1 403 ? -27.289 -1.722 34.228 1.00 81.50 403 GLN A N 1
ATOM 3053 C CA . GLN A 1 403 ? -26.442 -2.698 34.906 1.00 81.50 403 GLN A CA 1
ATOM 3054 C C . GLN A 1 403 ? -27.212 -4.005 35.164 1.00 81.50 403 GLN A C 1
ATOM 3056 O O . GLN A 1 403 ? -28.423 -3.960 35.372 1.00 81.50 403 GLN A O 1
ATOM 3061 N N . PRO A 1 404 ? -26.538 -5.169 35.239 1.00 82.38 404 PRO A N 1
ATOM 3062 C CA . PRO A 1 404 ? -27.192 -6.444 35.545 1.00 82.38 404 PRO A CA 1
ATOM 3063 C C . PRO A 1 404 ? -28.038 -6.428 36.825 1.00 82.38 404 PRO A C 1
ATOM 3065 O O . PRO A 1 404 ? -29.068 -7.084 36.873 1.00 82.38 404 PRO A O 1
ATOM 3068 N N . ILE A 1 405 ? -27.653 -5.637 37.834 1.00 83.69 405 ILE A N 1
ATOM 3069 C CA . ILE A 1 405 ? -28.404 -5.491 39.094 1.00 83.69 405 ILE A CA 1
ATOM 3070 C C . ILE A 1 405 ? -29.784 -4.830 38.914 1.00 83.69 405 ILE A C 1
ATOM 3072 O O . ILE A 1 405 ? -30.623 -4.904 39.802 1.00 83.69 405 ILE A O 1
ATOM 3076 N N . TRP A 1 406 ? -30.039 -4.203 37.763 1.00 86.88 406 TRP A N 1
ATOM 3077 C CA . TRP A 1 406 ? -31.342 -3.633 37.418 1.00 86.88 406 TRP A CA 1
ATOM 3078 C C . TRP A 1 406 ? -32.263 -4.643 36.730 1.00 86.88 406 TRP A C 1
ATOM 3080 O O . TRP A 1 406 ? -33.405 -4.302 36.453 1.00 86.88 406 TRP A O 1
ATOM 3090 N N . ALA A 1 407 ? -31.789 -5.856 36.417 1.00 87.31 407 ALA A N 1
ATOM 3091 C CA . ALA A 1 407 ? -32.523 -6.807 35.579 1.00 87.31 407 ALA A CA 1
ATOM 3092 C C . ALA A 1 407 ? -33.920 -7.154 36.113 1.00 87.31 407 ALA A C 1
ATOM 3094 O O . ALA A 1 407 ? -34.832 -7.335 35.313 1.00 87.31 407 ALA A O 1
ATOM 3095 N N . ASP A 1 408 ? -34.080 -7.184 37.437 1.00 88.50 408 ASP A N 1
ATOM 3096 C CA . ASP A 1 408 ? -35.337 -7.538 38.103 1.00 88.50 408 ASP A CA 1
ATOM 3097 C C . ASP A 1 408 ? -36.209 -6.312 38.442 1.00 88.50 408 ASP A C 1
ATOM 3099 O O . ASP A 1 408 ? -37.249 -6.443 39.088 1.00 88.50 408 ASP A O 1
ATOM 3103 N N . LEU A 1 409 ? -35.799 -5.101 38.038 1.00 89.19 409 LEU A N 1
ATOM 3104 C CA . LEU A 1 409 ? -36.550 -3.877 38.320 1.00 89.19 409 LEU A CA 1
ATOM 3105 C C . LEU A 1 409 ? -37.724 -3.691 37.341 1.00 89.19 409 LEU A C 1
ATOM 3107 O O . LEU A 1 409 ? -37.601 -4.001 36.152 1.00 89.19 409 LEU A O 1
ATOM 3111 N N . PRO A 1 410 ? -38.857 -3.118 37.790 1.00 87.12 410 PRO A N 1
ATOM 3112 C CA . PRO A 1 410 ? -39.992 -2.852 36.910 1.00 87.12 410 PRO A CA 1
ATOM 3113 C C . PRO A 1 410 ? -39.610 -1.895 35.770 1.00 87.12 410 PRO A C 1
ATOM 3115 O O . PRO A 1 410 ? -38.933 -0.895 35.998 1.00 87.12 410 PRO A O 1
ATOM 3118 N N . GLY A 1 411 ? -40.057 -2.196 34.546 1.00 83.44 411 GLY A N 1
ATOM 3119 C CA . GLY A 1 411 ? -39.718 -1.433 33.333 1.00 83.44 411 GLY A CA 1
ATOM 3120 C C . GLY A 1 411 ? -38.423 -1.885 32.639 1.00 83.44 411 GLY A C 1
ATOM 3121 O O . GLY A 1 411 ? -38.123 -1.445 31.529 1.00 83.44 411 GLY A O 1
ATOM 3122 N N . VAL A 1 412 ? -37.660 -2.804 33.238 1.00 87.12 412 VAL A N 1
ATOM 3123 C CA . VAL A 1 412 ? -36.447 -3.357 32.625 1.00 87.12 412 VAL A CA 1
ATOM 3124 C C . VAL A 1 412 ? -36.782 -4.620 31.835 1.00 87.12 412 VAL A C 1
ATOM 3126 O O . VAL A 1 412 ? -37.349 -5.580 32.345 1.00 87.12 412 VAL A O 1
ATOM 3129 N N . THR A 1 413 ? -36.421 -4.623 30.554 1.00 86.19 413 THR A N 1
ATOM 3130 C CA . THR A 1 413 ? -36.614 -5.760 29.651 1.00 86.19 413 THR A CA 1
ATOM 3131 C C . THR A 1 413 ? -35.314 -6.547 29.523 1.00 86.19 413 THR A C 1
ATOM 3133 O O . THR A 1 413 ? -34.277 -5.998 29.138 1.00 86.19 413 THR A O 1
ATOM 3136 N N . ALA A 1 414 ? -35.352 -7.848 29.806 1.00 79.75 414 ALA A N 1
ATOM 3137 C CA . ALA A 1 414 ? -34.222 -8.735 29.555 1.00 79.75 414 ALA A CA 1
ATOM 3138 C C . ALA A 1 414 ? -34.070 -8.993 28.047 1.00 79.75 414 ALA A C 1
ATOM 3140 O O . ALA A 1 414 ? -35.004 -9.437 27.381 1.00 79.75 414 ALA A O 1
ATOM 3141 N N . THR A 1 415 ? -32.880 -8.741 27.502 1.00 73.25 415 THR A N 1
ATOM 3142 C CA . THR A 1 415 ? -32.537 -9.080 26.113 1.00 73.25 415 THR A CA 1
ATOM 3143 C C . THR A 1 415 ? -31.294 -9.962 26.069 1.00 73.25 415 THR A C 1
ATOM 3145 O O . THR A 1 415 ? -30.531 -10.017 27.036 1.00 73.25 415 THR A O 1
ATOM 3148 N N . ALA A 1 416 ? -31.030 -10.598 24.923 1.00 66.25 416 ALA A N 1
ATOM 3149 C CA . ALA A 1 416 ? -29.806 -11.375 24.702 1.00 66.25 416 ALA A CA 1
ATOM 3150 C C . ALA A 1 416 ? -28.512 -10.562 24.944 1.00 66.25 416 ALA A C 1
ATOM 3152 O O . ALA A 1 416 ? -27.475 -11.135 25.262 1.00 66.25 416 ALA A O 1
ATOM 3153 N N . ASN A 1 417 ? -28.585 -9.226 24.856 1.00 63.75 417 ASN A N 1
ATOM 3154 C CA . ASN A 1 417 ? -27.460 -8.302 25.036 1.00 63.75 417 ASN A CA 1
ATOM 3155 C C . ASN A 1 417 ? -27.428 -7.632 26.436 1.00 63.75 417 ASN A C 1
ATOM 3157 O O . ASN A 1 417 ? -26.628 -6.719 26.684 1.00 63.75 417 ASN A O 1
ATOM 3161 N N . GLY A 1 418 ? -28.263 -8.098 27.373 1.00 76.00 418 GLY A N 1
ATOM 3162 C CA . GLY A 1 418 ? -28.382 -7.601 28.749 1.00 76.00 418 GLY A CA 1
ATOM 3163 C C . GLY A 1 418 ? -29.720 -6.903 29.036 1.00 76.00 418 GLY A C 1
ATOM 3164 O O . GLY A 1 418 ? -30.582 -6.847 28.157 1.00 76.00 418 GLY A O 1
ATOM 3165 N N . PRO A 1 419 ? -29.919 -6.388 30.260 1.00 82.94 419 PRO A N 1
ATOM 3166 C CA . PRO A 1 419 ? -31.134 -5.668 30.635 1.00 82.94 419 PRO A CA 1
ATOM 3167 C C . PRO A 1 419 ? -31.192 -4.273 29.993 1.00 82.94 419 PRO A C 1
ATOM 3169 O O . PRO A 1 419 ? -30.182 -3.559 29.931 1.00 82.94 419 PRO A O 1
ATOM 3172 N N . ARG A 1 420 ? -32.373 -3.897 29.489 1.00 84.50 420 ARG A N 1
ATOM 3173 C CA . ARG A 1 420 ? -32.590 -2.681 28.689 1.00 84.50 420 ARG A CA 1
ATOM 3174 C C . ARG A 1 420 ? -33.885 -1.968 29.052 1.00 84.50 420 ARG A C 1
ATOM 3176 O O . ARG A 1 420 ? -34.830 -2.592 29.520 1.00 84.50 420 ARG A O 1
ATOM 3183 N N . ILE A 1 421 ? -33.932 -0.671 28.777 1.00 86.12 421 ILE A N 1
ATOM 3184 C CA . ILE A 1 421 ? -35.091 0.194 28.990 1.00 86.12 421 ILE A CA 1
ATOM 3185 C C . ILE A 1 421 ? -35.446 0.869 27.668 1.00 86.12 421 ILE A C 1
ATOM 3187 O O . ILE A 1 421 ? -34.584 1.490 27.043 1.00 86.12 421 ILE A O 1
ATOM 3191 N N . THR A 1 422 ? -36.706 0.754 27.250 1.00 86.44 422 THR A N 1
ATOM 3192 C CA . THR A 1 422 ? -37.161 1.154 25.905 1.00 86.44 422 THR A CA 1
ATOM 3193 C C . THR A 1 422 ? -38.133 2.334 25.895 1.00 86.44 422 THR A C 1
ATOM 3195 O O . THR A 1 422 ? -38.537 2.802 24.832 1.00 86.44 422 THR A O 1
ATOM 3198 N N . SER A 1 423 ? -38.495 2.864 27.066 1.00 88.38 423 SER A N 1
ATOM 3199 C CA . SER A 1 423 ? -39.356 4.038 27.184 1.00 88.38 423 SER A CA 1
ATOM 3200 C C . SER A 1 423 ? -38.918 4.958 28.326 1.00 88.38 423 SER A C 1
ATOM 3202 O O . SER A 1 423 ? -38.217 4.550 29.253 1.00 88.38 423 SER A O 1
ATOM 3204 N N . LEU A 1 424 ? -39.330 6.228 28.264 1.00 86.81 424 LEU A N 1
ATOM 3205 C CA . LEU A 1 424 ? -39.072 7.194 29.336 1.00 86.81 424 LEU A CA 1
ATOM 3206 C C . LEU A 1 424 ? -39.805 6.815 30.632 1.00 86.81 424 LEU A C 1
ATOM 3208 O O . LEU A 1 424 ? -39.255 7.000 31.715 1.00 86.81 424 LEU A O 1
ATOM 3212 N N . ALA A 1 425 ? -41.026 6.285 30.521 1.00 87.44 425 ALA A N 1
ATOM 3213 C CA . ALA A 1 425 ? -41.808 5.856 31.677 1.00 87.44 425 ALA A CA 1
ATOM 3214 C C . ALA A 1 425 ? -41.095 4.713 32.411 1.00 87.44 425 ALA A C 1
ATOM 3216 O O . ALA A 1 425 ? -40.853 4.810 33.612 1.00 87.44 425 ALA A O 1
ATOM 3217 N N . ASP A 1 426 ? -40.651 3.701 31.665 1.00 90.44 426 ASP A N 1
ATOM 3218 C CA . ASP A 1 426 ? -39.898 2.572 32.212 1.00 90.44 426 ASP A CA 1
ATOM 3219 C C . ASP A 1 426 ? -38.573 3.016 32.845 1.00 90.44 426 ASP A C 1
ATOM 3221 O O . ASP A 1 426 ? -38.184 2.505 33.894 1.00 90.44 426 ASP A O 1
ATOM 3225 N N . LEU A 1 427 ? -37.902 4.013 32.253 1.00 89.06 427 LEU A N 1
ATOM 3226 C CA . LEU A 1 427 ? -36.677 4.592 32.810 1.00 89.06 427 LEU A CA 1
ATOM 3227 C C . LEU A 1 427 ? -36.913 5.223 34.180 1.00 89.06 427 LEU A C 1
ATOM 3229 O O . LEU A 1 427 ? -36.132 5.001 35.105 1.00 89.06 427 LEU A O 1
ATOM 3233 N N . GLN A 1 428 ? -37.981 6.007 34.311 1.00 89.25 428 GLN A N 1
ATOM 3234 C CA . GLN A 1 428 ? -38.337 6.654 35.570 1.00 89.25 428 GLN A CA 1
ATOM 3235 C C . GLN A 1 428 ? -38.738 5.623 36.628 1.00 89.25 428 GLN A C 1
ATOM 3237 O O . GLN A 1 428 ? -38.278 5.720 37.765 1.00 89.25 428 GLN A O 1
ATOM 3242 N N . THR A 1 429 ? -39.538 4.620 36.255 1.00 90.31 429 THR A N 1
ATOM 3243 C CA . THR A 1 429 ? -39.971 3.552 37.163 1.00 90.31 429 THR A CA 1
ATOM 3244 C C . THR A 1 429 ? -38.792 2.717 37.662 1.00 90.31 429 THR A C 1
ATOM 3246 O O . THR A 1 429 ? -38.639 2.552 38.873 1.00 90.31 429 THR A O 1
ATOM 3249 N N . ALA A 1 430 ? -37.924 2.248 36.762 1.00 89.12 430 ALA A N 1
ATOM 3250 C CA . ALA A 1 430 ? -36.759 1.450 37.134 1.00 89.12 430 ALA A CA 1
ATOM 3251 C C . ALA A 1 430 ? -35.798 2.241 38.035 1.00 89.12 430 ALA A C 1
ATOM 3253 O O . ALA A 1 430 ? -35.315 1.726 39.044 1.00 89.12 430 ALA A O 1
ATOM 3254 N N . TRP A 1 431 ? -35.562 3.519 37.714 1.00 90.38 431 TRP A N 1
ATOM 3255 C CA . TRP A 1 431 ? -34.690 4.379 38.513 1.00 90.38 431 TRP A CA 1
ATOM 3256 C C . TRP A 1 431 ? -35.249 4.619 39.922 1.00 90.38 431 TRP A C 1
ATOM 3258 O O . TRP A 1 431 ? -34.513 4.498 40.901 1.00 90.38 431 TRP A O 1
ATOM 3268 N N . GLN A 1 432 ? -36.550 4.907 40.050 1.00 89.81 432 GLN A N 1
ATOM 3269 C CA . GLN A 1 432 ? -37.204 5.094 41.352 1.00 89.81 432 GLN A CA 1
ATOM 3270 C C . GLN A 1 432 ? -37.155 3.823 42.207 1.00 89.81 432 GLN A C 1
ATOM 3272 O O . GLN A 1 432 ? -36.857 3.909 43.397 1.00 89.81 432 GLN A O 1
ATOM 3277 N N . ALA A 1 433 ? -37.389 2.654 41.604 1.00 88.88 433 ALA A N 1
ATOM 3278 C CA . ALA A 1 433 ? -37.303 1.374 42.299 1.00 88.88 433 ALA A CA 1
ATOM 3279 C C . ALA A 1 433 ? -35.884 1.111 42.832 1.00 88.88 433 ALA A C 1
ATOM 3281 O O . ALA A 1 433 ? -35.721 0.702 43.981 1.00 88.88 433 ALA A O 1
ATOM 3282 N N . ARG A 1 434 ? -34.836 1.416 42.049 1.00 91.00 434 ARG A N 1
ATOM 3283 C CA . ARG A 1 434 ? -33.450 1.293 42.532 1.00 91.00 434 ARG A CA 1
ATOM 3284 C C . ARG A 1 434 ? -33.137 2.283 43.652 1.00 91.00 434 ARG A C 1
ATOM 3286 O O . ARG A 1 434 ? -32.488 1.900 44.621 1.00 91.00 434 ARG A O 1
ATOM 3293 N N . ALA A 1 435 ? -33.602 3.525 43.536 1.00 87.69 435 ALA A N 1
ATOM 3294 C CA . ALA A 1 435 ? -33.416 4.542 44.568 1.00 87.69 435 ALA A CA 1
ATOM 3295 C C . ALA A 1 435 ? -34.051 4.134 45.908 1.00 87.69 435 ALA A C 1
ATOM 3297 O O . ALA A 1 435 ? -33.452 4.347 46.958 1.00 87.69 435 ALA A O 1
ATOM 3298 N N . GLN A 1 436 ? -35.238 3.519 45.871 1.00 88.38 436 GLN A N 1
ATOM 3299 C CA . GLN A 1 436 ? -35.910 2.989 47.061 1.00 88.38 436 GLN A CA 1
ATOM 3300 C C . GLN A 1 436 ? -35.116 1.848 47.697 1.00 88.38 436 GLN A C 1
ATOM 3302 O O . GLN A 1 436 ? -34.852 1.905 48.893 1.00 88.38 436 GLN A O 1
ATOM 3307 N N . LEU A 1 437 ? -34.662 0.876 46.900 1.00 87.69 437 LEU A N 1
ATOM 3308 C CA . LEU A 1 437 ? -33.845 -0.232 47.403 1.00 87.69 437 LEU A CA 1
ATOM 3309 C C . LEU A 1 437 ? -32.549 0.257 48.062 1.00 87.69 437 LEU A C 1
ATOM 3311 O O . LEU A 1 437 ? -32.195 -0.215 49.135 1.00 87.69 437 LEU A O 1
ATOM 3315 N N . GLU A 1 438 ? -31.850 1.227 47.465 1.00 87.75 438 GLU A N 1
ATOM 3316 C CA . GLU A 1 438 ? -30.635 1.789 48.074 1.00 87.75 438 GLU A CA 1
ATOM 3317 C C . GLU A 1 438 ? -30.932 2.558 49.369 1.00 87.75 438 GLU A C 1
ATOM 3319 O O . GLU A 1 438 ? -30.170 2.455 50.326 1.00 87.75 438 GLU A O 1
ATOM 3324 N N . ALA A 1 439 ? -32.056 3.278 49.439 1.00 85.06 439 ALA A N 1
ATOM 3325 C CA . ALA A 1 439 ? -32.481 3.951 50.664 1.00 85.06 439 ALA A CA 1
ATOM 3326 C C . ALA A 1 439 ? -32.861 2.959 51.780 1.00 85.06 439 ALA A C 1
ATOM 3328 O O . ALA A 1 439 ? -32.569 3.215 52.948 1.00 85.06 439 ALA A O 1
ATOM 3329 N N . GLU A 1 440 ? -33.485 1.829 51.437 1.00 85.94 440 GLU A N 1
ATOM 3330 C CA . GLU A 1 440 ? -33.788 0.736 52.370 1.00 85.94 440 GLU A CA 1
ATOM 3331 C C . GLU A 1 440 ? -32.510 0.044 52.865 1.00 85.94 440 GLU A C 1
ATOM 3333 O O . GLU A 1 440 ? -32.365 -0.183 54.068 1.00 85.94 440 GLU A O 1
ATOM 3338 N N . GLU A 1 441 ? -31.559 -0.233 51.965 1.00 85.12 441 GLU A N 1
ATOM 3339 C CA . GLU A 1 441 ? -30.229 -0.763 52.297 1.00 85.12 441 GLU A CA 1
ATOM 3340 C C . GLU A 1 441 ? -29.479 0.178 53.261 1.00 85.12 441 GLU A C 1
ATOM 3342 O O . GLU A 1 441 ? -28.914 -0.272 54.262 1.00 85.12 441 GLU A O 1
ATOM 3347 N N . ASP A 1 442 ? -29.506 1.489 53.001 1.00 81.88 442 ASP A N 1
ATOM 3348 C CA . ASP A 1 442 ? -28.847 2.494 53.840 1.00 81.88 442 ASP A CA 1
ATOM 3349 C C . ASP A 1 442 ? -29.542 2.660 55.201 1.00 81.88 442 ASP A C 1
ATOM 3351 O O . ASP A 1 442 ? -28.874 2.745 56.234 1.00 81.88 442 ASP A O 1
ATOM 3355 N N . ALA A 1 443 ? -30.878 2.640 55.241 1.00 77.75 443 ALA A N 1
ATOM 3356 C CA . ALA A 1 443 ? -31.637 2.674 56.491 1.00 77.75 443 ALA A CA 1
ATOM 3357 C C . ALA A 1 443 ? -31.378 1.431 57.361 1.00 77.75 443 ALA A C 1
ATOM 3359 O O . ALA A 1 443 ? -31.238 1.551 58.581 1.00 77.75 443 ALA A O 1
ATOM 3360 N N . ALA A 1 444 ? -31.265 0.249 56.746 1.00 73.88 444 ALA A N 1
ATOM 3361 C CA . ALA A 1 444 ? -30.932 -0.992 57.441 1.00 73.88 444 ALA A CA 1
ATOM 3362 C C . ALA A 1 444 ? -29.512 -0.957 58.036 1.00 73.88 444 ALA A C 1
ATOM 3364 O O . ALA A 1 444 ? -29.319 -1.362 59.183 1.00 73.88 444 ALA A O 1
ATOM 3365 N N . ALA A 1 445 ? -28.539 -0.399 57.309 1.00 68.56 445 ALA A N 1
ATOM 3366 C CA . ALA A 1 445 ? -27.169 -0.241 57.798 1.00 68.56 445 ALA A CA 1
ATOM 3367 C C . ALA A 1 445 ? -27.080 0.703 59.016 1.00 68.56 445 ALA A C 1
ATOM 3369 O O . ALA A 1 445 ? -26.379 0.408 59.985 1.00 68.56 445 ALA A O 1
ATOM 3370 N N . VAL A 1 446 ? -27.839 1.806 59.017 1.00 69.56 446 VAL A N 1
ATOM 3371 C CA . VAL A 1 446 ? -27.905 2.741 60.159 1.00 69.56 446 VAL A CA 1
ATOM 3372 C C . VAL A 1 446 ? -28.621 2.117 61.371 1.00 69.56 446 VAL A C 1
ATOM 3374 O O . VAL A 1 446 ? -28.256 2.382 62.523 1.00 69.56 446 VAL A O 1
ATOM 3377 N N . ALA A 1 447 ? -29.618 1.256 61.143 1.00 62.88 447 ALA A N 1
ATOM 3378 C CA . ALA A 1 447 ? -30.306 0.522 62.206 1.00 62.88 447 ALA A CA 1
ATOM 3379 C C . ALA A 1 447 ? -29.401 -0.532 62.881 1.00 62.88 447 ALA A C 1
ATOM 3381 O O . ALA A 1 447 ? -29.445 -0.686 64.104 1.00 62.88 447 ALA A O 1
ATOM 3382 N N . GLU A 1 448 ? -28.528 -1.208 62.126 1.00 54.47 448 GLU A N 1
ATOM 3383 C CA . GLU A 1 448 ? -27.519 -2.121 62.689 1.00 54.47 448 GLU A CA 1
ATOM 3384 C C . GLU A 1 448 ? -26.450 -1.389 63.521 1.00 54.47 448 GLU A C 1
ATOM 3386 O O . GLU A 1 448 ? -26.054 -1.882 64.580 1.00 54.47 448 GLU A O 1
ATOM 3391 N N . GLU A 1 449 ? -26.014 -0.192 63.110 1.00 44.56 449 GLU A N 1
ATOM 3392 C CA . GLU A 1 449 ? -25.046 0.608 63.880 1.00 44.56 449 GLU A CA 1
ATOM 3393 C C . GLU A 1 449 ? -25.633 1.176 65.184 1.00 44.56 449 GLU A C 1
ATOM 3395 O O . GLU A 1 449 ? -24.934 1.274 66.196 1.00 44.56 449 GLU A O 1
ATOM 3400 N N . THR A 1 450 ? -26.925 1.513 65.200 1.00 47.47 450 THR A N 1
ATOM 3401 C CA . THR A 1 450 ? -27.603 2.062 66.390 1.00 47.47 450 THR A CA 1
ATOM 3402 C C . THR A 1 450 ? -28.079 0.985 67.374 1.00 47.47 450 THR A C 1
ATOM 3404 O O . THR A 1 450 ? -28.141 1.245 68.580 1.00 47.47 450 THR A O 1
ATOM 3407 N N . GLY A 1 451 ? -28.316 -0.248 66.912 1.00 43.47 451 GLY A N 1
ATOM 3408 C CA . GLY A 1 451 ? -28.659 -1.402 67.757 1.00 43.47 451 GLY A CA 1
ATOM 3409 C C . GLY A 1 451 ? -27.510 -1.941 68.624 1.00 43.47 451 GLY A C 1
ATOM 3410 O O . GLY A 1 451 ? -27.757 -2.635 69.609 1.00 43.47 451 GLY A O 1
ATOM 3411 N N . ALA A 1 452 ? -26.254 -1.591 68.326 1.00 37.41 452 ALA A N 1
ATOM 3412 C CA . ALA A 1 452 ? -25.079 -2.086 69.053 1.00 37.41 452 ALA A CA 1
ATOM 3413 C C . ALA A 1 452 ? -24.731 -1.304 70.343 1.00 37.41 452 ALA A C 1
ATOM 3415 O O . ALA A 1 452 ? -23.828 -1.709 71.076 1.00 37.41 452 ALA A O 1
ATOM 3416 N N . VAL A 1 453 ? -25.424 -0.199 70.656 1.00 36.47 453 VAL A N 1
ATOM 3417 C CA . VAL A 1 453 ? -25.063 0.695 71.784 1.00 36.47 453 VAL A CA 1
ATOM 3418 C C . VAL A 1 453 ? -25.858 0.423 73.074 1.00 36.47 453 VAL A C 1
ATOM 3420 O O . VAL A 1 453 ? -25.528 0.962 74.128 1.00 36.47 453 VAL A O 1
ATOM 3423 N N . THR A 1 454 ? -26.852 -0.469 73.073 1.00 37.06 454 THR A N 1
ATOM 3424 C CA . THR A 1 454 ? -27.648 -0.757 74.284 1.00 37.06 454 THR A CA 1
ATOM 3425 C C . THR A 1 454 ? -27.690 -2.238 74.639 1.00 37.06 454 THR A C 1
ATOM 3427 O O . THR A 1 454 ? -28.708 -2.896 74.478 1.00 37.06 454 THR A O 1
ATOM 3430 N N . SER A 1 455 ? -26.592 -2.766 75.189 1.00 35.50 455 SER A N 1
ATOM 3431 C CA . SER A 1 455 ? -26.642 -3.826 76.215 1.00 35.50 455 SER A CA 1
ATOM 3432 C C . SER A 1 455 ? -25.266 -4.073 76.824 1.00 35.50 455 SER A C 1
ATOM 3434 O O . SER A 1 455 ? -24.472 -4.864 76.326 1.00 35.50 455 SER A O 1
ATOM 3436 N N . ASN A 1 456 ? -24.997 -3.404 77.944 1.00 33.41 456 ASN A N 1
ATOM 3437 C CA . ASN A 1 456 ? -23.977 -3.830 78.892 1.00 33.41 456 ASN A CA 1
ATOM 3438 C C . ASN A 1 456 ? -24.450 -3.464 80.307 1.00 33.41 456 ASN A C 1
ATOM 3440 O O . ASN A 1 456 ? -24.447 -2.285 80.654 1.00 33.41 456 ASN A O 1
ATOM 3444 N N . ASN A 1 457 ? -24.932 -4.452 81.076 1.00 30.58 457 ASN A N 1
ATOM 3445 C CA . ASN A 1 457 ? -24.670 -4.624 82.518 1.00 30.58 457 ASN A CA 1
ATOM 3446 C C . ASN A 1 457 ? -25.563 -5.704 83.159 1.00 30.58 457 ASN A C 1
ATOM 3448 O O . ASN A 1 457 ? -26.785 -5.592 83.135 1.00 30.58 457 ASN A O 1
ATOM 3452 N N . GLY A 1 458 ? -24.929 -6.676 83.833 1.00 28.12 458 GLY A N 1
ATOM 3453 C CA . GLY A 1 458 ? -25.562 -7.521 84.858 1.00 28.12 458 GLY A CA 1
ATOM 3454 C C . GLY A 1 458 ? -25.126 -8.994 84.881 1.00 28.12 458 GLY A C 1
ATOM 3455 O O . GLY A 1 458 ? -25.833 -9.850 84.368 1.00 28.12 458 GLY A O 1
ATOM 3456 N N . GLN A 1 459 ? -23.980 -9.301 85.500 1.00 28.59 459 GLN A N 1
ATOM 3457 C CA . GLN A 1 459 ? -23.573 -10.651 85.963 1.00 28.59 459 GLN A CA 1
ATOM 3458 C C . GLN A 1 459 ? -24.420 -11.122 87.187 1.00 28.59 459 GLN A C 1
ATOM 3460 O O . GLN A 1 459 ? -25.139 -10.296 87.746 1.00 28.59 459 GLN A O 1
ATOM 3465 N N . PRO A 1 460 ? -24.175 -12.305 87.809 1.00 50.25 460 PRO A N 1
ATOM 3466 C CA . PRO A 1 460 ? -24.112 -13.687 87.288 1.00 50.25 460 PRO A CA 1
ATOM 3467 C C . PRO A 1 460 ? -24.893 -14.695 88.191 1.00 50.25 460 PRO A C 1
ATOM 3469 O O . PRO A 1 460 ? -25.187 -14.396 89.346 1.00 50.25 460 PRO A O 1
ATOM 3472 N N . ALA A 1 461 ? -25.137 -15.939 87.749 1.00 25.84 461 ALA A N 1
ATOM 3473 C CA . ALA A 1 461 ? -25.384 -17.058 88.676 1.00 25.84 461 ALA A CA 1
ATOM 3474 C C . ALA A 1 461 ? -25.058 -18.434 88.071 1.00 25.84 461 ALA A C 1
ATOM 3476 O O . ALA A 1 461 ? -25.254 -18.697 86.890 1.00 25.84 461 ALA A O 1
ATOM 3477 N N . VAL A 1 462 ? -24.526 -19.276 88.950 1.00 28.06 462 VAL A N 1
ATOM 3478 C CA . VAL A 1 462 ? -23.854 -20.569 88.784 1.00 28.06 462 VAL A CA 1
ATOM 3479 C C . VAL A 1 462 ? -24.865 -21.722 88.700 1.00 28.06 462 VAL A C 1
ATOM 3481 O O . VAL A 1 462 ? -25.868 -21.669 89.408 1.00 28.06 462 VAL A O 1
ATOM 3484 N N . SER A 1 463 ? -24.567 -22.797 87.950 1.00 27.11 463 SER A N 1
ATOM 3485 C CA . SER A 1 463 ? -24.529 -24.207 88.430 1.00 27.11 463 SER A CA 1
ATOM 3486 C C . SER A 1 463 ? -24.652 -25.255 87.314 1.00 27.11 463 SER A C 1
ATOM 3488 O O . SER A 1 463 ? -25.237 -25.036 86.264 1.00 27.11 463 SER A O 1
ATOM 3490 N N . GLN A 1 464 ? -24.024 -26.390 87.602 1.00 28.88 464 GLN A N 1
ATOM 3491 C CA . GLN A 1 464 ? -23.565 -27.505 86.773 1.00 28.88 464 GLN A CA 1
ATOM 3492 C C . GLN A 1 464 ? -24.626 -28.599 86.445 1.00 28.88 464 GLN A C 1
ATOM 3494 O O . GLN A 1 464 ? -25.747 -28.515 86.940 1.00 28.88 464 GLN A O 1
ATOM 3499 N N . PRO A 1 465 ? -24.264 -29.618 85.619 1.00 50.16 465 PRO A N 1
ATOM 3500 C CA . PRO A 1 465 ? -25.144 -30.607 84.965 1.00 50.16 465 PRO A CA 1
ATOM 3501 C C . PRO A 1 465 ? -25.275 -31.916 85.789 1.00 50.16 465 PRO A C 1
ATOM 3503 O O . PRO A 1 465 ? -24.760 -31.951 86.909 1.00 50.16 465 PRO A O 1
ATOM 3506 N N . PRO A 1 466 ? -25.937 -32.998 85.303 1.00 38.09 466 PRO A N 1
ATOM 3507 C CA . PRO A 1 466 ? -25.238 -34.031 84.492 1.00 38.09 466 PRO A CA 1
ATOM 3508 C C . PRO A 1 466 ? -26.159 -34.779 83.468 1.00 38.09 466 PRO A C 1
ATOM 3510 O O . PRO A 1 466 ? -27.373 -34.797 83.608 1.00 38.09 466 PRO A O 1
ATOM 3513 N N . ALA A 1 467 ? -25.669 -35.189 82.290 1.00 25.64 467 ALA A N 1
ATOM 3514 C CA . ALA A 1 467 ? -25.061 -36.483 81.907 1.00 25.64 467 ALA A CA 1
ATOM 3515 C C . ALA A 1 467 ? -26.020 -37.575 81.375 1.00 25.64 467 ALA A C 1
ATOM 3517 O O . ALA A 1 467 ? -27.052 -37.869 81.966 1.00 25.64 467 ALA A O 1
ATOM 3518 N N . GLY A 1 468 ? -25.546 -38.244 80.313 1.00 25.27 468 GLY A N 1
ATOM 3519 C CA . GLY A 1 468 ? -26.016 -39.530 79.779 1.00 25.27 468 GLY A CA 1
ATOM 3520 C C . GLY A 1 468 ? -26.862 -39.383 78.510 1.00 25.27 468 GLY A C 1
ATOM 3521 O O . GLY A 1 468 ? -27.861 -38.686 78.524 1.00 25.27 468 GLY A O 1
ATOM 3522 N N . GLY A 1 469 ? -26.560 -39.992 77.369 1.00 25.48 469 GLY A N 1
ATOM 3523 C CA . GLY A 1 469 ? -25.506 -40.921 76.985 1.00 25.48 469 GLY A CA 1
ATOM 3524 C C . GLY A 1 469 ? -25.841 -41.478 75.590 1.00 25.48 469 GLY A C 1
ATOM 3525 O O . GLY A 1 469 ? -27.008 -41.706 75.299 1.00 25.48 469 GLY A O 1
ATOM 3526 N N . VAL A 1 470 ? -24.801 -41.634 74.763 1.00 24.89 470 VAL A N 1
ATOM 3527 C CA . VAL A 1 470 ? -24.535 -42.721 73.787 1.00 24.89 470 VAL A CA 1
ATOM 3528 C C . VAL A 1 470 ? -25.680 -43.100 72.820 1.00 24.89 470 VAL A C 1
ATOM 3530 O O . VAL A 1 470 ? -26.644 -43.740 73.211 1.00 24.89 470 VAL A O 1
ATOM 3533 N N . SER A 1 471 ? -25.676 -42.603 71.577 1.00 25.81 471 SER A N 1
ATOM 3534 C CA . SER A 1 471 ? -25.074 -43.202 70.355 1.00 25.81 471 SER A CA 1
ATOM 3535 C C . SER A 1 471 ? -25.744 -44.489 69.851 1.00 25.81 471 SER A C 1
ATOM 3537 O O . SER A 1 471 ? -25.710 -45.500 70.542 1.00 25.81 471 SER A O 1
ATOM 3539 N N . ALA A 1 472 ? -26.221 -44.463 68.599 1.00 27.58 472 ALA A N 1
ATOM 3540 C CA . ALA A 1 472 ? -25.658 -45.208 67.455 1.00 27.58 472 ALA A CA 1
ATOM 3541 C C . ALA A 1 472 ? -26.736 -45.612 66.426 1.00 27.58 472 ALA A C 1
ATOM 3543 O O . ALA A 1 472 ? -27.729 -46.229 66.794 1.00 27.58 472 ALA A O 1
ATOM 3544 N N . ASP A 1 473 ? -26.431 -45.293 65.159 1.00 23.47 473 ASP A N 1
ATOM 3545 C CA . ASP A 1 473 ? -26.665 -46.087 63.938 1.00 23.47 473 ASP A CA 1
ATOM 3546 C C . ASP A 1 473 ? -28.115 -46.391 63.500 1.00 23.47 473 ASP A C 1
ATOM 3548 O O . ASP A 1 473 ? -29.008 -46.618 64.299 1.00 23.47 473 ASP A O 1
ATOM 3552 N N . ALA A 1 474 ? -28.477 -46.511 62.224 1.00 26.09 474 ALA A N 1
ATOM 3553 C CA . ALA A 1 474 ? -27.880 -46.236 60.921 1.00 26.09 474 ALA A CA 1
ATOM 3554 C C . ALA A 1 474 ? -28.966 -46.605 59.879 1.00 26.09 474 ALA A C 1
ATOM 3556 O O . ALA A 1 474 ? -29.684 -47.574 60.092 1.00 26.09 474 ALA A O 1
ATOM 3557 N N . VAL A 1 475 ? -29.025 -45.859 58.764 1.00 26.48 475 VAL A N 1
ATOM 3558 C CA . VAL A 1 475 ? -29.311 -46.320 57.379 1.00 26.48 475 VAL A CA 1
ATOM 3559 C C . VAL A 1 475 ? -30.630 -47.101 57.131 1.00 26.48 475 VAL A C 1
ATOM 3561 O O . VAL A 1 475 ? -30.861 -48.167 57.673 1.00 26.48 475 VAL A O 1
ATOM 3564 N N . GLY A 1 476 ? -31.521 -46.716 56.215 1.00 23.75 476 GLY A N 1
ATOM 3565 C CA . GLY A 1 476 ? -31.452 -45.698 55.177 1.00 23.75 476 GLY A CA 1
ATOM 3566 C C . GLY A 1 476 ? -32.570 -45.860 54.136 1.00 23.75 476 GLY A C 1
ATOM 3567 O O . GLY A 1 476 ? -33.485 -46.662 54.312 1.00 23.75 476 GLY A O 1
ATOM 3568 N N . ALA A 1 477 ? -32.386 -45.114 53.040 1.00 24.52 477 ALA A N 1
ATOM 3569 C CA . ALA A 1 477 ? -33.116 -45.107 51.767 1.00 24.52 477 ALA A CA 1
ATOM 3570 C C . ALA A 1 477 ? -34.537 -44.508 51.783 1.00 24.52 477 ALA A C 1
ATOM 3572 O O . ALA A 1 477 ? -35.355 -44.823 52.632 1.00 24.52 477 ALA A O 1
ATOM 3573 N N . SER A 1 478 ? -34.965 -43.684 50.829 1.00 25.30 478 SER A N 1
ATOM 3574 C CA . SER A 1 478 ? -34.338 -42.956 49.714 1.00 25.30 478 SER A CA 1
ATOM 3575 C C . SER A 1 478 ? -35.492 -42.207 49.038 1.00 25.30 478 SER A C 1
ATOM 3577 O O . SER A 1 478 ? -36.526 -42.823 48.777 1.00 25.30 478 SER A O 1
ATOM 3579 N N . GLY A 1 479 ? -35.326 -40.919 48.738 1.00 25.44 479 GLY A N 1
ATOM 3580 C CA . GLY A 1 479 ? -36.338 -40.107 48.056 1.00 25.44 479 GLY A CA 1
ATOM 3581 C C . GLY A 1 479 ? -35.848 -38.693 47.743 1.00 25.44 479 GLY A C 1
ATOM 3582 O O . GLY A 1 479 ? -36.339 -37.747 48.343 1.00 25.44 479 GLY A O 1
ATOM 3583 N N . ASN A 1 480 ? -34.823 -38.619 46.883 1.00 27.38 480 ASN A N 1
ATOM 3584 C CA . ASN A 1 480 ? -34.385 -37.541 45.973 1.00 27.38 480 ASN A CA 1
ATOM 3585 C C . ASN A 1 480 ? -35.096 -36.176 46.079 1.00 27.38 480 ASN A C 1
ATOM 3587 O O . ASN A 1 480 ? -36.305 -36.087 45.898 1.00 27.38 480 ASN A O 1
ATOM 3591 N N . SER A 1 481 ? -34.396 -35.114 46.495 1.00 34.00 481 SER A N 1
ATOM 3592 C CA . SER A 1 481 ? -33.435 -34.292 45.719 1.00 34.00 481 SER A CA 1
ATOM 3593 C C . SER A 1 481 ? -34.142 -33.352 44.741 1.00 34.00 481 SER A C 1
ATOM 3595 O O . SER A 1 481 ? -34.679 -33.840 43.757 1.00 34.00 481 SER A O 1
ATOM 3597 N N . ASP A 1 482 ? -34.126 -32.045 45.048 1.00 28.36 482 ASP A N 1
ATOM 3598 C CA . ASP A 1 482 ? -33.898 -30.965 44.060 1.00 28.36 482 ASP A CA 1
ATOM 3599 C C . ASP A 1 482 ? -33.863 -29.526 44.643 1.00 28.36 482 ASP A C 1
ATOM 3601 O O . ASP A 1 482 ? -33.499 -28.604 43.922 1.00 28.36 482 ASP A O 1
ATOM 3605 N N . ASP A 1 483 ? -34.092 -29.286 45.945 1.00 28.62 483 ASP A N 1
ATOM 3606 C CA . ASP A 1 483 ? -34.299 -27.900 46.442 1.00 28.62 483 ASP A CA 1
ATOM 3607 C C . ASP A 1 483 ? -33.188 -27.250 47.308 1.00 28.62 483 ASP A C 1
ATOM 3609 O O . ASP A 1 483 ? -33.398 -26.184 47.886 1.00 28.62 483 ASP A O 1
ATOM 3613 N N . ALA A 1 484 ? -31.975 -27.808 47.415 1.00 27.80 484 ALA A N 1
ATOM 3614 C CA . ALA A 1 484 ? -30.993 -27.310 48.403 1.00 27.80 484 ALA A CA 1
ATOM 3615 C C . ALA A 1 484 ? -29.940 -26.286 47.907 1.00 27.80 484 ALA A C 1
ATOM 3617 O O . ALA A 1 484 ? -29.165 -25.787 48.721 1.00 27.80 484 ALA A O 1
ATOM 3618 N N . ALA A 1 485 ? -29.881 -25.922 46.619 1.00 34.12 485 ALA A N 1
ATOM 3619 C CA . ALA A 1 485 ? -28.774 -25.097 46.095 1.00 34.12 485 ALA A CA 1
ATOM 3620 C C . ALA A 1 485 ? -29.037 -23.573 46.013 1.00 34.12 485 ALA A C 1
ATOM 3622 O O . ALA A 1 485 ? -28.131 -22.811 45.673 1.00 34.12 485 ALA A O 1
ATOM 3623 N N . ALA A 1 486 ? -30.240 -23.083 46.330 1.00 33.44 486 ALA A N 1
ATOM 3624 C CA . ALA A 1 486 ? -30.645 -21.712 45.979 1.00 33.44 486 ALA A CA 1
ATOM 3625 C C . ALA A 1 486 ? -30.417 -20.619 47.053 1.00 33.44 486 ALA A C 1
ATOM 3627 O O . ALA A 1 486 ? -30.753 -19.462 46.809 1.00 33.44 486 ALA A O 1
ATOM 3628 N N . ALA A 1 487 ? -29.821 -20.914 48.215 1.00 36.91 487 ALA A N 1
ATOM 3629 C CA . ALA A 1 487 ? -29.782 -19.965 49.343 1.00 36.91 487 ALA A CA 1
ATOM 3630 C C . ALA A 1 487 ? -28.376 -19.541 49.821 1.00 36.91 487 ALA A C 1
ATOM 3632 O O . ALA A 1 487 ? -28.150 -19.371 51.017 1.00 36.91 487 ALA A O 1
ATOM 3633 N N . THR A 1 488 ? -27.412 -19.320 48.919 1.00 53.84 488 THR A N 1
ATOM 3634 C CA . THR A 1 488 ? -26.120 -18.701 49.284 1.00 53.84 488 THR A CA 1
ATOM 3635 C C . THR A 1 488 ? -25.906 -17.369 48.558 1.00 53.84 488 THR A C 1
ATOM 3637 O O . THR A 1 488 ? -25.800 -17.286 47.329 1.00 53.84 488 THR A O 1
ATOM 3640 N N . GLY A 1 489 ? -25.860 -16.279 49.334 1.00 71.19 489 GLY A N 1
ATOM 3641 C CA . GLY A 1 489 ? -25.625 -14.926 48.824 1.00 71.19 489 GLY A CA 1
ATOM 3642 C C . GLY A 1 489 ? -24.277 -14.784 48.087 1.00 71.19 489 GLY A C 1
ATOM 3643 O O . GLY A 1 489 ? -23.383 -15.614 48.271 1.00 71.19 489 GLY A O 1
ATOM 3644 N N . PRO A 1 490 ? -24.079 -13.726 47.275 1.00 76.75 490 PRO A N 1
ATOM 3645 C CA . PRO A 1 490 ? -22.888 -13.558 46.426 1.00 76.75 490 PRO A CA 1
ATOM 3646 C C . PRO A 1 490 ? -21.547 -13.645 47.173 1.00 76.75 490 PRO A C 1
ATOM 3648 O O . PRO A 1 490 ? -20.580 -14.209 46.666 1.00 76.75 490 PRO A O 1
ATOM 3651 N N . ILE A 1 491 ? -21.492 -13.139 48.410 1.00 80.06 491 ILE A N 1
ATOM 3652 C CA . ILE A 1 491 ? -20.297 -13.217 49.263 1.00 80.06 491 ILE A CA 1
ATOM 3653 C C . ILE A 1 491 ? -20.014 -14.661 49.698 1.00 80.06 491 ILE A C 1
ATOM 3655 O O . ILE A 1 491 ? -18.854 -15.064 49.727 1.00 80.06 491 ILE A O 1
ATOM 3659 N N . ALA A 1 492 ? -21.047 -15.445 50.017 1.00 79.94 492 ALA A N 1
ATOM 3660 C CA . ALA A 1 492 ? -20.895 -16.843 50.415 1.00 79.94 492 ALA A CA 1
ATOM 3661 C C . ALA A 1 492 ? -20.387 -17.699 49.245 1.00 79.94 492 ALA A C 1
ATOM 3663 O O . ALA A 1 492 ? -19.445 -18.464 49.425 1.00 79.94 492 ALA A O 1
ATOM 3664 N N . ARG A 1 493 ? -20.914 -17.484 48.031 1.00 82.25 493 ARG A N 1
ATOM 3665 C CA . ARG A 1 493 ? -20.419 -18.137 46.805 1.00 82.25 493 ARG A CA 1
ATOM 3666 C C . ARG A 1 493 ? -18.960 -17.793 46.503 1.00 82.25 493 ARG A C 1
ATOM 3668 O O . ARG A 1 493 ? -18.155 -18.689 46.270 1.00 82.25 493 ARG A O 1
ATOM 3675 N N . MET A 1 494 ? -18.588 -16.515 46.592 1.00 86.75 494 MET A N 1
ATOM 3676 C CA . MET A 1 494 ? -17.194 -16.085 46.430 1.00 86.75 494 MET A CA 1
ATOM 3677 C C . MET A 1 494 ? -16.276 -16.720 47.489 1.00 86.75 494 MET A C 1
ATOM 3679 O O . MET A 1 494 ? -15.190 -17.194 47.166 1.00 86.75 494 MET A O 1
ATOM 3683 N N . ARG A 1 495 ? -16.698 -16.755 48.760 1.00 88.38 495 ARG A N 1
ATOM 3684 C CA . ARG A 1 495 ? -15.930 -17.400 49.839 1.00 88.38 495 ARG A CA 1
ATOM 3685 C C . ARG A 1 495 ? -15.769 -18.898 49.599 1.00 88.38 495 ARG A C 1
ATOM 3687 O O . ARG A 1 495 ? -14.661 -19.392 49.771 1.00 88.38 495 ARG A O 1
ATOM 3694 N N . ALA A 1 496 ? -16.819 -19.584 49.153 1.00 85.81 496 ALA A N 1
ATOM 3695 C CA . ALA A 1 496 ? -16.765 -21.000 48.801 1.00 85.81 496 ALA A CA 1
ATOM 3696 C C . ALA A 1 496 ? -15.770 -21.261 47.659 1.00 85.81 496 ALA A C 1
ATOM 3698 O O . ALA A 1 496 ? -14.915 -22.127 47.794 1.00 85.81 496 ALA A O 1
ATOM 3699 N N . GLN A 1 497 ? -15.784 -20.450 46.595 1.00 87.06 497 GLN A N 1
ATOM 3700 C CA . GLN A 1 497 ? -14.802 -20.549 45.506 1.00 87.06 497 GLN A CA 1
ATOM 3701 C C . GLN A 1 497 ? -13.358 -20.328 45.985 1.00 87.06 497 GLN A C 1
ATOM 3703 O O . GLN A 1 497 ? -12.451 -21.053 45.581 1.00 87.06 497 GLN A O 1
ATOM 3708 N N . ILE A 1 498 ? -13.122 -19.330 46.847 1.00 89.31 498 ILE A N 1
ATOM 3709 C CA . ILE A 1 498 ? -11.788 -19.075 47.413 1.00 89.31 498 ILE A CA 1
ATOM 3710 C C . ILE A 1 498 ? -11.342 -20.261 48.277 1.00 89.31 498 ILE A C 1
ATOM 3712 O O . ILE A 1 498 ? -10.192 -20.688 48.171 1.00 89.31 498 ILE A O 1
ATOM 3716 N N . ALA A 1 499 ? -12.228 -20.780 49.130 1.00 88.06 499 ALA A N 1
ATOM 3717 C CA . ALA A 1 499 ? -11.942 -21.925 49.986 1.00 88.06 499 ALA A CA 1
ATOM 3718 C C . ALA A 1 499 ? -11.625 -23.176 49.155 1.00 88.06 499 ALA A C 1
ATOM 3720 O O . ALA A 1 499 ? -10.610 -23.824 49.406 1.00 88.06 499 ALA A O 1
ATOM 3721 N N . ASP A 1 500 ? -12.419 -23.453 48.120 1.00 89.06 500 ASP A N 1
ATOM 3722 C CA . ASP A 1 500 ? -12.226 -24.586 47.217 1.00 89.06 500 ASP A CA 1
ATOM 3723 C C . ASP A 1 500 ? -10.898 -24.498 46.450 1.00 89.06 500 ASP A C 1
ATOM 3725 O O . ASP A 1 500 ? -10.115 -25.452 46.437 1.00 89.06 500 ASP A O 1
ATOM 3729 N N . PHE A 1 501 ? -10.570 -23.324 45.898 1.00 90.19 501 PHE A N 1
ATOM 3730 C CA . PHE A 1 501 ? -9.273 -23.106 45.259 1.00 90.19 501 PHE A CA 1
ATOM 3731 C C . PHE A 1 501 ? -8.124 -23.323 46.252 1.00 90.19 501 PHE A C 1
ATOM 3733 O O . PHE A 1 501 ? -7.153 -24.021 45.953 1.00 90.19 501 PHE A O 1
ATOM 3740 N N . MET A 1 502 ? -8.226 -22.761 47.461 1.00 89.00 502 MET A N 1
ATOM 3741 C CA . MET A 1 502 ? -7.204 -22.924 48.497 1.00 89.00 502 MET A CA 1
ATOM 3742 C C . MET A 1 502 ? -7.028 -24.385 48.925 1.00 89.00 502 MET A C 1
ATOM 3744 O O . MET A 1 502 ? -5.886 -24.791 49.143 1.00 89.00 502 MET A O 1
ATOM 3748 N N . ALA A 1 503 ? -8.109 -25.162 48.995 1.00 87.12 503 ALA A N 1
ATOM 3749 C CA . ALA A 1 503 ? -8.081 -26.574 49.360 1.00 87.12 503 ALA A CA 1
ATOM 3750 C C . ALA A 1 503 ? -7.450 -27.451 48.267 1.00 87.12 503 ALA A C 1
ATOM 3752 O O . ALA A 1 503 ? -6.637 -28.321 48.573 1.00 87.12 503 ALA A O 1
ATOM 3753 N N . HIS A 1 504 ? -7.772 -27.198 46.996 1.00 84.44 504 HIS A N 1
ATOM 3754 C CA . HIS A 1 504 ? -7.442 -28.129 45.915 1.00 84.44 504 HIS A CA 1
ATOM 3755 C C . HIS A 1 504 ? -6.244 -27.720 45.053 1.00 84.44 504 HIS A C 1
ATOM 3757 O O . HIS A 1 504 ? -5.647 -28.585 44.411 1.00 84.44 504 HIS A O 1
ATOM 3763 N N . HIS A 1 505 ? -5.832 -26.446 45.025 1.00 86.12 505 HIS A N 1
ATOM 3764 C CA . HIS A 1 505 ? -4.737 -26.021 44.141 1.00 86.12 505 HIS A CA 1
ATOM 3765 C C . HIS A 1 505 ? -3.407 -26.736 44.423 1.00 86.12 505 HIS A C 1
ATOM 3767 O O . HIS A 1 505 ? -2.633 -26.935 43.494 1.00 86.12 505 HIS A O 1
ATOM 3773 N N . THR A 1 506 ? -3.140 -27.145 45.668 1.00 83.44 506 THR A N 1
ATOM 3774 C CA . THR A 1 506 ? -1.906 -27.848 46.069 1.00 83.44 506 THR A CA 1
ATOM 3775 C C . THR A 1 506 ? -1.788 -29.259 45.497 1.00 83.44 506 THR A C 1
ATOM 3777 O O . THR A 1 506 ? -0.682 -29.787 45.446 1.00 83.44 506 THR A O 1
ATOM 3780 N N . THR A 1 507 ? -2.900 -29.857 45.059 1.00 84.00 507 THR A N 1
ATOM 3781 C CA . THR A 1 507 ? -2.935 -31.189 44.423 1.00 84.00 507 THR A CA 1
ATOM 3782 C C . THR A 1 507 ? -2.600 -31.147 42.929 1.00 84.00 507 THR A C 1
ATOM 3784 O O . THR A 1 507 ? -2.391 -32.182 42.303 1.00 84.00 507 THR A O 1
ATOM 3787 N N . LEU A 1 508 ? -2.537 -29.945 42.351 1.00 84.88 508 LEU A N 1
ATOM 3788 C CA . LEU A 1 508 ? -2.208 -29.698 40.951 1.00 84.88 508 LEU A CA 1
ATOM 3789 C C . LEU A 1 508 ? -0.720 -29.340 40.808 1.00 84.88 508 LEU A C 1
ATOM 3791 O O . LEU A 1 508 ? 0.000 -29.215 41.799 1.00 84.88 508 LEU A O 1
ATOM 3795 N N . ALA A 1 509 ? -0.232 -29.133 39.582 1.00 81.88 509 ALA A N 1
ATOM 3796 C CA . ALA A 1 509 ? 1.182 -28.824 39.352 1.00 81.88 509 ALA A CA 1
ATOM 3797 C C . ALA A 1 509 ? 1.547 -27.379 39.715 1.00 81.88 509 ALA A C 1
ATOM 3799 O O . ALA A 1 509 ? 1.791 -26.526 38.862 1.00 81.88 509 ALA A O 1
ATOM 3800 N N . VAL A 1 510 ? 1.625 -27.115 41.016 1.00 78.81 510 VAL A N 1
ATOM 3801 C CA . VAL A 1 510 ? 2.003 -25.818 41.591 1.00 78.81 510 VAL A CA 1
ATOM 3802 C C . VAL A 1 510 ? 3.459 -25.425 41.334 1.00 78.81 510 VAL A C 1
ATOM 3804 O O . VAL A 1 510 ? 3.807 -24.260 41.503 1.00 78.81 510 VAL A O 1
ATOM 3807 N N . ASP A 1 511 ? 4.304 -26.374 40.928 1.00 77.50 511 ASP A N 1
ATOM 3808 C CA . ASP A 1 511 ? 5.698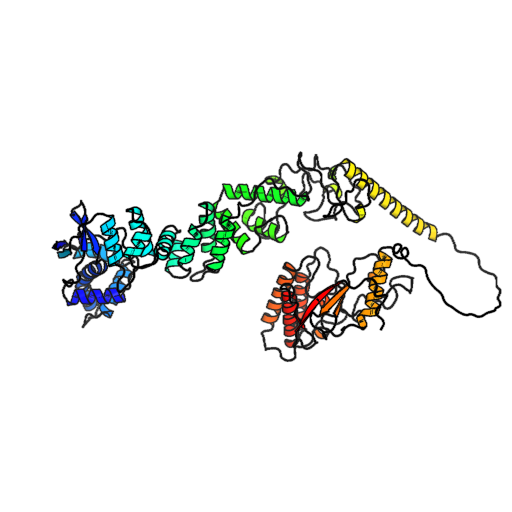 -26.132 40.537 1.00 77.50 511 ASP A CA 1
ATOM 3809 C C . ASP A 1 511 ? 5.855 -25.605 39.107 1.00 77.50 511 ASP A C 1
ATOM 3811 O O . ASP A 1 511 ? 6.955 -25.206 38.713 1.00 77.50 511 ASP A O 1
ATOM 3815 N N . HIS A 1 512 ? 4.775 -25.589 38.327 1.00 82.00 512 HIS A N 1
ATOM 3816 C CA . HIS A 1 512 ? 4.786 -25.027 36.988 1.00 82.00 512 HIS A CA 1
ATOM 3817 C C . HIS A 1 512 ? 4.995 -23.497 37.055 1.00 82.00 512 HIS A C 1
ATOM 3819 O O . HIS A 1 512 ? 4.372 -22.835 37.884 1.00 82.00 512 HIS A O 1
ATOM 3825 N N . PRO A 1 513 ? 5.811 -22.889 36.173 1.00 75.94 513 PRO A N 1
ATOM 3826 C CA . PRO A 1 513 ? 6.169 -21.463 36.252 1.00 75.94 513 PRO A CA 1
ATOM 3827 C C . PRO A 1 513 ? 4.988 -20.482 36.173 1.00 75.94 513 PRO A C 1
ATOM 3829 O O . PRO A 1 513 ? 5.071 -19.359 36.659 1.00 75.94 513 PRO A O 1
ATOM 3832 N N . VAL A 1 514 ? 3.882 -20.907 35.562 1.00 80.06 514 VAL A N 1
ATOM 3833 C CA . VAL A 1 514 ? 2.641 -20.118 35.424 1.00 80.06 514 VAL A CA 1
ATOM 3834 C C . VAL A 1 514 ? 1.627 -20.420 36.546 1.00 80.06 514 VAL A C 1
ATOM 3836 O O . VAL A 1 514 ? 0.575 -19.790 36.614 1.00 80.06 514 VAL A O 1
ATOM 3839 N N . ALA A 1 515 ? 1.914 -21.377 37.437 1.00 85.81 515 ALA A N 1
ATOM 3840 C CA . ALA A 1 515 ? 1.008 -21.742 38.522 1.00 85.81 515 ALA A CA 1
ATOM 3841 C C . ALA A 1 515 ? 0.960 -20.669 39.61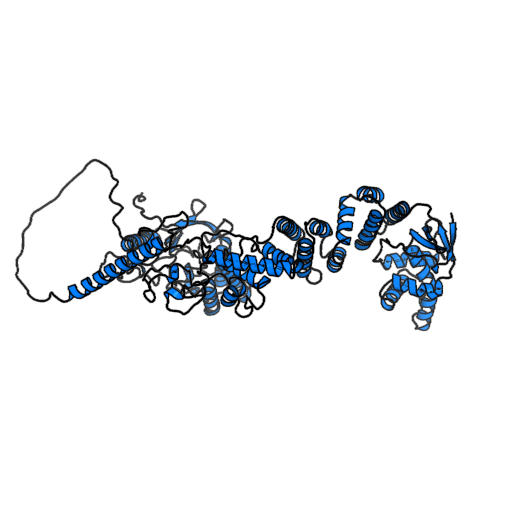8 1.00 85.81 515 ALA A C 1
ATOM 3843 O O . ALA A 1 515 ? 1.981 -20.151 40.070 1.00 85.81 515 ALA A O 1
ATOM 3844 N N . THR A 1 516 ? -0.237 -20.385 40.124 1.00 87.69 516 THR A N 1
ATOM 3845 C CA . THR A 1 516 ? -0.451 -19.341 41.134 1.00 87.69 516 THR A CA 1
ATOM 3846 C C . THR A 1 516 ? -0.705 -19.938 42.519 1.00 87.69 516 THR A C 1
ATOM 3848 O O . THR A 1 516 ? -1.846 -20.098 42.961 1.00 87.69 516 THR A O 1
ATOM 3851 N N . ARG A 1 517 ? 0.366 -20.296 43.227 1.00 87.00 517 ARG A N 1
ATOM 3852 C CA . ARG A 1 517 ? 0.285 -20.938 44.552 1.00 87.00 517 ARG A CA 1
ATOM 3853 C C . ARG A 1 517 ? -0.128 -19.962 45.658 1.00 87.00 517 ARG A C 1
ATOM 3855 O O . ARG A 1 517 ? 0.535 -18.946 45.863 1.00 87.00 517 ARG A O 1
ATOM 3862 N N . CYS A 1 518 ? -1.136 -20.293 46.468 1.00 88.00 518 CYS A N 1
ATOM 3863 C CA . CYS A 1 518 ? -1.570 -19.408 47.560 1.00 88.00 518 CYS A CA 1
ATOM 3864 C C . CYS A 1 518 ? -0.452 -19.143 48.581 1.00 88.00 518 CYS A C 1
ATOM 3866 O O . CYS A 1 518 ? -0.371 -18.050 49.134 1.00 88.00 518 CYS A O 1
ATOM 3868 N N . ALA A 1 519 ? 0.442 -20.112 48.813 1.00 84.75 519 ALA A N 1
ATOM 3869 C CA . ALA A 1 519 ? 1.521 -19.984 49.791 1.00 84.75 519 ALA A CA 1
ATOM 3870 C C . ALA A 1 519 ? 2.535 -18.875 49.494 1.00 84.75 519 ALA A C 1
ATOM 3872 O O . ALA A 1 519 ? 3.100 -18.319 50.428 1.00 84.75 519 ALA A O 1
ATOM 3873 N N . GLY A 1 520 ? 2.728 -18.535 48.220 1.00 82.69 520 GLY A N 1
ATOM 3874 C CA . GLY A 1 520 ? 3.604 -17.447 47.799 1.00 82.69 520 GLY A CA 1
ATOM 3875 C C . GLY A 1 520 ? 2.844 -16.176 47.444 1.00 82.69 520 GLY A C 1
ATOM 3876 O O . GLY A 1 520 ? 3.357 -15.413 46.636 1.00 82.69 520 GLY A O 1
ATOM 3877 N N . CYS A 1 521 ? 1.609 -15.993 47.928 1.00 88.19 521 CYS A N 1
ATOM 3878 C CA . CYS A 1 521 ? 0.776 -14.849 47.573 1.00 88.19 521 CYS A CA 1
ATOM 3879 C C . CYS A 1 521 ? 0.737 -13.781 48.676 1.00 88.19 521 CYS A C 1
ATOM 3881 O O . CYS A 1 521 ? 0.454 -14.103 49.826 1.00 88.19 521 CYS A O 1
ATOM 3883 N N . GLN A 1 522 ? 0.897 -12.503 48.317 1.00 86.50 522 GLN A N 1
ATOM 3884 C CA . GLN A 1 522 ? 0.753 -11.356 49.227 1.00 86.50 522 GLN A CA 1
ATOM 3885 C C . GLN A 1 522 ? -0.659 -11.237 49.821 1.00 86.50 522 GLN A C 1
ATOM 3887 O O . GLN A 1 522 ? -0.837 -10.687 50.903 1.00 86.50 522 GLN A O 1
ATOM 3892 N N . HIS A 1 523 ? -1.673 -11.766 49.130 1.00 87.56 523 HIS A N 1
ATOM 3893 C CA . HIS A 1 523 ? -3.059 -11.755 49.597 1.00 87.56 523 HIS A CA 1
ATOM 3894 C C . HIS A 1 523 ? -3.369 -12.861 50.616 1.00 87.56 523 HIS A C 1
ATOM 3896 O O . HIS A 1 523 ? -4.467 -12.865 51.173 1.00 87.56 523 HIS A O 1
ATOM 3902 N N . ARG A 1 524 ? -2.452 -13.808 50.862 1.00 87.44 524 ARG A N 1
ATOM 3903 C CA . ARG A 1 524 ? -2.641 -14.844 51.883 1.00 87.44 524 ARG A CA 1
ATOM 3904 C C . ARG A 1 524 ? -2.432 -14.234 53.267 1.00 87.44 524 ARG A C 1
ATOM 3906 O O . ARG A 1 524 ? -1.383 -13.664 53.548 1.00 87.44 524 ARG A O 1
ATOM 3913 N N . LEU A 1 525 ? -3.425 -14.379 54.138 1.00 86.31 525 LEU A N 1
ATOM 3914 C CA . LEU A 1 525 ? -3.401 -13.812 55.484 1.00 86.31 525 LEU A CA 1
ATOM 3915 C C . LEU A 1 525 ? -3.024 -14.872 56.529 1.00 86.31 525 LEU A C 1
ATOM 3917 O O . LEU A 1 525 ? -3.297 -16.058 56.362 1.00 86.31 525 LEU A O 1
ATOM 3921 N N . ALA A 1 526 ? -2.417 -14.439 57.636 1.00 83.00 526 ALA A N 1
ATOM 3922 C CA . ALA A 1 526 ? -2.141 -15.316 58.780 1.00 83.00 526 ALA A CA 1
ATOM 3923 C C . ALA A 1 526 ? -3.399 -15.610 59.622 1.00 83.00 526 ALA A C 1
ATOM 3925 O O . ALA A 1 526 ? -3.454 -16.618 60.321 1.00 83.00 526 ALA A O 1
ATOM 3926 N N . LYS A 1 527 ? -4.404 -14.728 59.557 1.00 82.69 527 LYS A N 1
ATOM 3927 C CA . LYS A 1 527 ? -5.699 -14.838 60.241 1.00 82.69 527 LYS A CA 1
ATOM 3928 C C . LYS A 1 527 ? -6.826 -14.573 59.243 1.00 82.69 527 LYS A C 1
ATOM 3930 O O . LYS A 1 527 ? -6.596 -13.886 58.246 1.00 82.69 527 LYS A O 1
ATOM 3935 N N . SER A 1 528 ? -8.024 -15.076 59.533 1.00 81.25 528 SER A N 1
ATOM 3936 C CA . SER A 1 528 ? -9.229 -14.769 58.758 1.00 81.25 528 SER A CA 1
ATOM 3937 C C . SER A 1 528 ? -9.410 -13.247 58.594 1.00 81.25 528 SER A C 1
ATOM 3939 O O . SER A 1 528 ? -9.171 -12.493 59.544 1.00 81.25 528 SER A O 1
ATOM 3941 N N . PRO A 1 529 ? -9.820 -12.763 57.403 1.00 83.00 529 PRO A N 1
ATOM 3942 C CA . PRO A 1 529 ? -10.114 -11.346 57.173 1.00 83.00 529 PRO A CA 1
ATOM 3943 C C . PRO A 1 529 ? -11.377 -10.863 57.908 1.00 83.00 529 PRO A C 1
ATOM 3945 O O . PRO A 1 529 ? -11.689 -9.673 57.866 1.00 83.00 529 PRO A O 1
ATOM 3948 N N . THR A 1 530 ? -12.121 -11.766 58.550 1.00 80.00 530 THR A N 1
ATOM 3949 C CA . THR A 1 530 ? -13.333 -11.477 59.323 1.00 80.00 530 THR A CA 1
ATOM 3950 C C . THR A 1 530 ? -13.219 -12.012 60.751 1.00 80.00 530 THR A C 1
ATOM 3952 O O . THR A 1 530 ? -12.284 -12.737 61.077 1.00 80.00 530 THR A O 1
ATOM 3955 N N . LYS A 1 531 ? -14.190 -11.683 61.616 1.00 79.50 531 LYS A N 1
ATOM 3956 C CA . LYS A 1 531 ? -14.286 -12.277 62.964 1.00 79.50 531 LYS A CA 1
ATOM 3957 C C . LYS A 1 531 ? -14.650 -13.772 62.938 1.00 79.50 531 LYS A C 1
ATOM 3959 O O . LYS A 1 531 ? -14.447 -14.448 63.937 1.00 79.50 531 LYS A O 1
ATOM 3964 N N . ASP A 1 532 ? -15.172 -14.256 61.813 1.00 78.69 532 ASP A N 1
ATOM 3965 C CA . ASP A 1 532 ? -15.506 -15.659 61.575 1.00 78.69 532 ASP A CA 1
ATOM 3966 C C . ASP A 1 532 ? -14.247 -16.461 61.165 1.00 78.69 532 ASP A C 1
ATOM 3968 O O . ASP A 1 532 ? -13.618 -16.110 60.154 1.00 78.69 532 ASP A O 1
ATOM 3972 N N . PRO A 1 533 ? -13.841 -17.491 61.935 1.00 78.44 533 PRO A N 1
ATOM 3973 C CA . PRO A 1 533 ? -12.671 -18.314 61.635 1.00 78.44 533 PRO A CA 1
ATOM 3974 C C . PRO A 1 533 ? -12.855 -19.248 60.426 1.00 78.44 533 PRO A C 1
ATOM 3976 O O . PRO A 1 533 ? -11.847 -19.676 59.872 1.00 78.44 533 PRO A O 1
ATOM 3979 N N . GLU A 1 534 ? -14.088 -19.524 59.988 1.00 79.25 534 GLU A N 1
ATOM 3980 C CA . GLU A 1 534 ? -14.381 -20.415 58.849 1.00 79.25 534 GLU A CA 1
ATOM 3981 C C . GLU A 1 534 ? -14.143 -19.735 57.485 1.00 79.25 534 GLU A C 1
ATOM 3983 O O . GLU A 1 534 ? -14.080 -20.379 56.437 1.00 79.25 534 GLU A O 1
ATOM 3988 N N . VAL A 1 535 ? -13.985 -18.405 57.466 1.00 84.25 535 VAL A N 1
ATOM 3989 C CA . VAL A 1 535 ? -13.727 -17.647 56.235 1.00 84.25 535 VAL A CA 1
ATOM 3990 C C . VAL A 1 535 ? -12.286 -17.880 55.758 1.00 84.25 535 VAL A C 1
ATOM 3992 O O . VAL A 1 535 ? -11.342 -17.701 56.534 1.00 84.25 535 VAL A O 1
ATOM 3995 N N . PRO A 1 536 ? -12.067 -18.207 54.466 1.00 87.19 536 PRO A N 1
ATOM 3996 C CA . PRO A 1 536 ? -10.741 -18.542 53.964 1.00 87.19 536 PRO A CA 1
ATOM 3997 C C . PRO A 1 536 ? -9.743 -17.396 54.156 1.00 87.19 536 PRO A C 1
ATOM 3999 O O . PRO A 1 536 ? -10.063 -16.218 53.981 1.00 87.19 536 PRO A O 1
ATOM 4002 N N . HIS A 1 537 ? -8.500 -17.759 54.483 1.00 90.19 537 HIS A N 1
ATOM 4003 C CA . HIS A 1 537 ? -7.404 -16.845 54.827 1.00 90.19 537 HIS A CA 1
ATOM 4004 C C . HIS A 1 537 ? -6.813 -16.122 53.599 1.00 90.19 537 HIS A C 1
ATOM 4006 O O . HIS A 1 537 ? -5.621 -16.208 53.288 1.00 90.19 537 HIS A O 1
ATOM 4012 N N . CYS A 1 538 ? -7.667 -15.391 52.893 1.00 89.12 538 CYS A N 1
ATOM 4013 C CA . CYS A 1 538 ? -7.365 -14.612 51.706 1.00 89.12 538 CYS A CA 1
ATOM 4014 C C . CYS A 1 538 ? -7.952 -13.205 51.866 1.00 89.12 538 CYS A C 1
ATOM 4016 O O . CYS A 1 538 ? -9.116 -13.056 52.231 1.00 89.12 538 CYS A O 1
ATOM 4018 N N . ALA A 1 539 ? -7.186 -12.164 51.537 1.00 86.19 539 ALA A N 1
ATOM 4019 C CA . ALA A 1 539 ? -7.633 -10.770 51.624 1.00 86.19 539 ALA A CA 1
ATOM 4020 C C . ALA A 1 539 ? -8.916 -10.490 50.815 1.00 86.19 539 ALA A C 1
ATOM 4022 O O . ALA A 1 539 ? -9.698 -9.607 51.169 1.00 86.19 539 ALA A O 1
ATOM 4023 N N . TRP A 1 540 ? -9.164 -11.277 49.764 1.00 86.06 540 TRP A N 1
ATOM 4024 C CA . TRP A 1 540 ? -10.351 -11.170 48.916 1.00 86.06 540 TRP A CA 1
ATOM 4025 C C . TRP A 1 540 ? -11.623 -11.761 49.546 1.00 86.06 540 TRP A C 1
ATOM 4027 O O . TRP A 1 540 ? -12.712 -11.467 49.073 1.00 86.06 540 TRP A O 1
ATOM 4037 N N . ALA A 1 541 ? -11.529 -12.525 50.639 1.00 84.69 541 ALA A N 1
ATOM 4038 C CA . ALA A 1 541 ? -12.683 -13.170 51.277 1.00 84.69 541 ALA A CA 1
ATOM 4039 C C . ALA A 1 541 ? -13.471 -12.256 52.248 1.00 84.69 541 ALA A C 1
ATOM 4041 O O . ALA A 1 541 ? -14.557 -12.618 52.713 1.00 84.69 541 ALA A O 1
ATOM 4042 N N . GLY A 1 542 ? -12.946 -11.063 52.559 1.00 75.31 542 GLY A N 1
ATOM 4043 C CA . GLY A 1 542 ? -13.520 -10.151 53.557 1.00 75.31 542 GLY A CA 1
ATOM 4044 C C . GLY A 1 542 ? -14.662 -9.246 53.072 1.00 75.31 542 GLY A C 1
ATOM 4045 O O . GLY A 1 542 ? -15.446 -8.788 53.897 1.00 75.31 542 GLY A O 1
ATOM 4046 N N . ARG A 1 543 ? -14.774 -8.961 51.765 1.00 74.50 543 ARG A N 1
ATOM 4047 C CA . ARG A 1 543 ? -15.791 -8.063 51.165 1.00 74.50 543 ARG A CA 1
ATOM 4048 C C . ARG A 1 543 ? -16.134 -8.527 49.749 1.00 74.50 543 ARG A C 1
ATOM 4050 O O . ARG A 1 543 ? -15.283 -9.137 49.114 1.00 74.50 543 ARG A O 1
ATOM 4057 N N . LEU A 1 544 ? -17.325 -8.201 49.239 1.00 74.94 544 LEU A N 1
ATOM 4058 C CA . LEU A 1 544 ? -17.727 -8.575 47.877 1.00 74.94 544 LEU A CA 1
ATOM 4059 C C . LEU A 1 544 ? -16.789 -7.947 46.837 1.00 74.94 544 LEU A C 1
ATOM 4061 O O . LEU A 1 544 ? -16.722 -6.723 46.718 1.00 74.94 544 LEU A O 1
ATOM 4065 N N . ARG A 1 545 ? -16.055 -8.786 46.102 1.00 72.94 545 ARG A N 1
ATOM 4066 C CA . ARG A 1 545 ? -15.155 -8.391 45.013 1.00 72.94 545 ARG A CA 1
ATOM 4067 C C . ARG A 1 545 ? -15.146 -9.468 43.933 1.00 72.94 545 ARG A C 1
ATOM 4069 O O . ARG A 1 545 ? -15.394 -10.634 44.214 1.00 72.94 545 ARG A O 1
ATOM 4076 N N . THR A 1 546 ? -14.829 -9.096 42.699 1.00 75.25 546 THR A N 1
ATOM 4077 C CA . THR A 1 546 ? -14.704 -10.069 41.609 1.00 75.25 546 THR A CA 1
ATOM 4078 C C . THR A 1 546 ? -13.369 -10.801 41.723 1.00 75.25 546 THR A C 1
ATOM 4080 O O . THR A 1 546 ? -12.312 -10.196 41.545 1.00 75.25 546 THR A O 1
ATOM 4083 N N . VAL A 1 547 ? -13.420 -12.098 42.023 1.00 79.50 547 VAL A N 1
ATOM 4084 C CA . VAL A 1 547 ? -12.265 -13.006 42.033 1.00 79.50 547 VAL A CA 1
ATOM 4085 C C . VAL A 1 547 ? -12.462 -14.025 40.917 1.00 79.50 547 VAL A C 1
ATOM 4087 O O . VAL A 1 547 ? -13.584 -14.464 40.676 1.00 79.50 547 VAL A O 1
ATOM 4090 N N . GLN A 1 548 ? -11.398 -14.364 40.195 1.00 84.12 548 GLN A N 1
ATOM 4091 C CA . GLN A 1 548 ? -11.459 -15.296 39.073 1.00 84.12 548 GLN A CA 1
ATOM 4092 C C . GLN A 1 548 ? -10.387 -16.372 39.216 1.00 84.12 548 GLN A C 1
ATOM 4094 O O . GLN A 1 548 ? -9.185 -16.084 39.222 1.00 84.12 548 GLN A O 1
ATOM 4099 N N . PHE A 1 549 ? -10.850 -17.617 39.277 1.00 88.12 549 PHE A N 1
ATOM 4100 C CA . PHE A 1 549 ? -10.024 -18.815 39.299 1.00 88.12 549 PHE A CA 1
ATOM 4101 C C . PHE A 1 549 ? -10.202 -19.600 38.001 1.00 88.12 549 PHE A C 1
ATOM 4103 O O . PHE A 1 549 ? -11.305 -19.718 37.462 1.00 88.12 549 PHE A O 1
ATOM 4110 N N . LEU A 1 550 ? -9.099 -20.142 37.503 1.00 86.88 550 LEU A N 1
ATOM 4111 C CA . LEU A 1 550 ? -8.998 -20.876 36.252 1.00 86.88 550 LEU A CA 1
ATOM 4112 C C . LEU A 1 550 ? -8.100 -22.098 36.443 1.00 86.88 550 LEU A C 1
ATOM 4114 O O . LEU A 1 550 ? -7.265 -22.151 37.349 1.00 86.88 550 LEU A O 1
ATOM 4118 N N . GLN A 1 551 ? -8.236 -23.058 35.537 1.00 88.62 551 GLN A N 1
ATOM 4119 C CA . GLN A 1 551 ? -7.300 -24.166 35.392 1.00 88.62 551 GLN A CA 1
ATOM 4120 C C . GLN A 1 551 ? -6.879 -24.287 33.922 1.00 88.62 551 GLN A C 1
ATOM 4122 O O . GLN A 1 551 ? -7.707 -24.186 33.010 1.00 88.62 551 GLN A O 1
ATOM 4127 N N . LEU A 1 552 ? -5.584 -24.491 33.688 1.00 85.81 552 LEU A N 1
ATOM 4128 C CA . LEU A 1 552 ? -5.054 -24.804 32.365 1.00 85.81 552 LEU A CA 1
ATOM 4129 C C . LEU A 1 552 ? -5.001 -26.325 32.236 1.00 85.81 552 L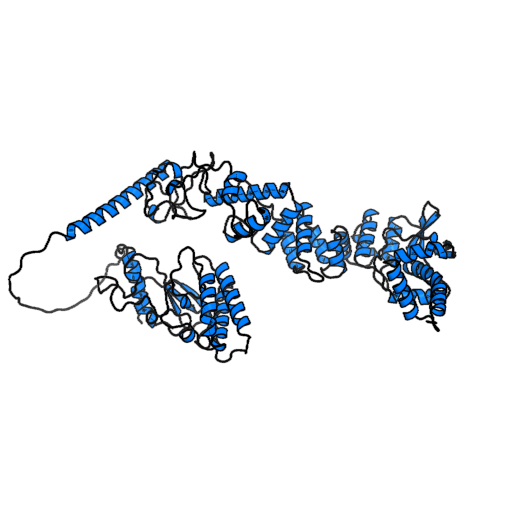EU A C 1
ATOM 4131 O O . LEU A 1 552 ? -4.218 -26.981 32.925 1.00 85.81 552 LEU A O 1
ATOM 4135 N N . GLN A 1 553 ? -5.860 -26.867 31.37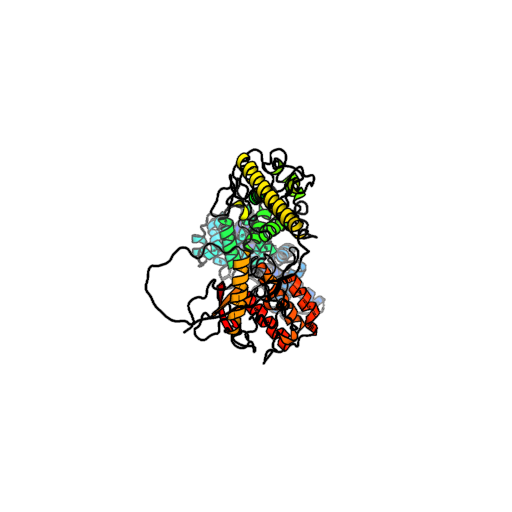9 1.00 87.19 553 GLN A N 1
ATOM 4136 C CA . GLN A 1 553 ? -5.915 -28.290 31.075 1.00 87.19 553 GLN A CA 1
ATOM 4137 C C . GLN A 1 553 ? -4.988 -28.608 29.902 1.00 87.19 553 GLN A C 1
ATOM 4139 O O . GLN A 1 553 ? -5.026 -27.894 28.897 1.00 87.19 553 GLN A O 1
ATOM 4144 N N . PRO A 1 554 ? -4.158 -29.649 29.991 1.00 87.56 554 PRO A N 1
ATOM 4145 C CA . PRO A 1 554 ? -3.327 -30.051 28.873 1.00 87.56 554 PRO A CA 1
ATOM 4146 C C . PRO A 1 554 ? -4.162 -30.695 27.762 1.00 87.56 554 PRO A C 1
ATOM 4148 O O . PRO A 1 554 ? -5.141 -31.390 28.020 1.00 87.56 554 PRO A O 1
ATOM 4151 N N . ALA A 1 555 ? -3.753 -30.492 26.512 1.00 82.50 555 ALA A N 1
ATOM 4152 C CA . ALA A 1 555 ? -4.365 -31.132 25.349 1.00 82.50 555 ALA A CA 1
ATOM 4153 C C . ALA A 1 555 ? -3.913 -32.594 25.169 1.00 82.50 555 ALA A C 1
ATOM 4155 O O . ALA A 1 555 ? -4.562 -33.353 24.453 1.00 82.50 555 ALA A O 1
ATOM 4156 N N . GLU A 1 556 ? -2.798 -32.982 25.792 1.00 80.69 556 GLU A N 1
ATOM 4157 C CA . GLU A 1 556 ? -2.216 -34.322 25.714 1.00 80.69 556 GLU A CA 1
ATOM 4158 C C . GLU A 1 556 ? -2.287 -35.021 27.076 1.00 80.69 556 GLU A C 1
ATOM 4160 O O . GLU A 1 556 ? -2.007 -34.425 28.120 1.00 80.69 556 GLU A O 1
ATOM 4165 N N . ALA A 1 557 ? -2.641 -36.308 27.064 1.00 73.62 557 ALA A N 1
ATOM 4166 C CA . ALA A 1 557 ? -2.696 -37.124 28.270 1.00 73.62 557 ALA A CA 1
ATOM 4167 C C . ALA A 1 557 ? -1.299 -37.272 28.904 1.00 73.62 557 ALA A C 1
ATOM 4169 O O . ALA A 1 557 ? -0.315 -37.516 28.207 1.00 73.62 557 ALA A O 1
ATOM 4170 N N . GLY A 1 558 ? -1.219 -37.150 30.232 1.00 74.62 558 GLY A N 1
ATOM 4171 C CA . GLY A 1 558 ? 0.028 -37.280 31.000 1.00 74.62 558 GLY A CA 1
ATOM 4172 C C . GLY A 1 558 ? 0.755 -35.964 31.301 1.00 74.62 558 GLY A C 1
ATOM 4173 O O . GLY A 1 558 ? 1.719 -35.972 32.062 1.00 74.62 558 GLY A O 1
ATOM 4174 N N . GLN A 1 559 ? 0.292 -34.832 30.763 1.00 83.50 559 GLN A N 1
ATOM 4175 C CA . GLN A 1 559 ? 0.752 -33.502 31.174 1.00 83.50 559 GLN A CA 1
ATOM 4176 C C . GLN A 1 559 ? -0.016 -33.022 32.428 1.00 83.50 559 GLN A C 1
ATOM 4178 O O . GLN A 1 559 ? -1.126 -33.491 32.693 1.00 83.50 559 GLN A O 1
ATOM 4183 N N . PRO A 1 560 ? 0.559 -32.119 33.239 1.00 84.62 560 PRO A N 1
ATOM 4184 C CA . PRO A 1 560 ? -0.080 -31.662 34.469 1.00 84.62 560 PRO A CA 1
ATOM 4185 C C . PRO A 1 560 ? -1.205 -30.644 34.234 1.00 84.62 560 PRO A C 1
ATOM 4187 O O . PRO A 1 560 ? -1.138 -29.855 33.305 1.00 84.62 560 PRO A O 1
ATOM 4190 N N . VAL A 1 561 ? -2.188 -30.565 35.134 1.00 88.06 561 VAL A N 1
ATOM 4191 C CA . VAL A 1 561 ? -3.146 -29.441 35.187 1.00 88.06 561 VAL A CA 1
ATOM 4192 C C . VAL A 1 561 ? -2.555 -28.301 36.024 1.00 88.06 561 VAL A C 1
ATOM 4194 O O . VAL A 1 561 ? -1.985 -28.546 37.090 1.00 88.06 561 VAL A O 1
ATOM 4197 N N . ILE A 1 562 ? -2.696 -27.053 35.563 1.00 88.19 562 ILE A N 1
ATOM 4198 C CA . ILE A 1 562 ? -2.064 -25.881 36.196 1.00 88.19 562 ILE A CA 1
ATOM 4199 C C . ILE A 1 562 ? -3.131 -24.955 36.807 1.00 88.19 562 ILE A C 1
ATOM 4201 O O . ILE A 1 562 ? -3.993 -24.467 36.069 1.00 88.19 562 ILE A O 1
ATOM 4205 N N . PRO A 1 563 ? -3.078 -24.654 38.120 1.00 89.75 563 PRO A N 1
ATOM 4206 C CA . PRO A 1 563 ? -4.004 -23.726 38.767 1.00 89.75 563 PRO A CA 1
ATOM 4207 C C . PRO A 1 563 ? -3.617 -22.264 38.524 1.00 89.75 563 PRO A C 1
ATOM 4209 O O . PRO A 1 563 ? -2.453 -21.889 38.699 1.00 89.75 563 PRO A O 1
ATOM 4212 N N . VAL A 1 564 ? -4.601 -21.422 38.192 1.00 87.50 564 VAL A N 1
ATOM 4213 C CA . VAL A 1 564 ? -4.404 -19.988 37.932 1.00 87.50 564 VAL A CA 1
ATOM 4214 C C . VAL A 1 564 ? -5.445 -19.140 38.674 1.00 87.50 564 VAL A C 1
ATOM 4216 O O . VAL A 1 564 ? -6.648 -19.315 38.524 1.00 87.50 564 VAL A O 1
ATOM 4219 N N . CYS A 1 565 ? -4.976 -18.168 39.446 1.00 87.38 565 CYS A N 1
ATOM 4220 C CA . CYS A 1 565 ? -5.745 -17.133 40.123 1.00 87.38 565 CYS A CA 1
ATOM 4221 C C . CYS A 1 565 ? -5.387 -15.787 39.489 1.00 87.38 565 CYS A C 1
ATOM 4223 O O . CYS A 1 565 ? -4.234 -15.360 39.550 1.00 87.38 565 CYS A O 1
ATOM 4225 N N . ARG A 1 566 ? -6.374 -15.094 38.910 1.00 83.12 566 ARG A N 1
ATOM 4226 C CA . ARG A 1 566 ? -6.164 -13.794 38.239 1.00 83.12 566 ARG A CA 1
ATOM 4227 C C . ARG A 1 566 ? -5.757 -12.681 39.216 1.00 83.12 566 ARG A C 1
ATOM 4229 O O . ARG A 1 566 ? -5.204 -11.669 38.807 1.00 83.12 566 ARG A O 1
ATOM 4236 N N . GLN A 1 567 ? -6.022 -12.862 40.511 1.00 83.69 567 GLN A N 1
ATOM 4237 C CA . GLN A 1 567 ? -5.648 -11.939 41.591 1.00 83.69 567 GLN A CA 1
ATOM 4238 C C . GLN A 1 567 ? -4.360 -12.373 42.315 1.00 83.69 567 GLN A C 1
ATOM 4240 O O . GLN A 1 567 ? -4.053 -11.867 43.398 1.00 83.69 567 GLN A O 1
ATOM 4245 N N . TYR A 1 568 ? -3.614 -13.339 41.772 1.00 85.75 568 TYR A N 1
ATOM 4246 C CA . TYR A 1 568 ? -2.370 -13.798 42.378 1.00 85.75 568 TYR A CA 1
ATOM 4247 C C . TYR A 1 568 ? -1.316 -12.699 42.382 1.00 85.75 568 TYR A C 1
ATOM 4249 O O . TYR A 1 568 ? -1.078 -12.069 41.363 1.00 85.75 568 TYR A O 1
ATOM 4257 N N . ALA A 1 569 ? -0.666 -12.522 43.530 1.00 85.00 569 ALA A N 1
ATOM 4258 C CA . ALA A 1 569 ? 0.389 -11.543 43.746 1.00 85.00 569 ALA A CA 1
ATOM 4259 C C . ALA A 1 569 ? 1.597 -12.192 44.409 1.00 85.00 569 ALA A C 1
ATOM 4261 O O . ALA A 1 569 ? 1.495 -12.490 45.599 1.00 85.00 569 ALA A O 1
ATOM 4262 N N . PRO A 1 570 ? 2.710 -12.444 43.698 1.00 86.44 570 PRO A N 1
ATOM 4263 C CA . PRO A 1 570 ? 3.834 -13.149 44.288 1.00 86.44 570 PRO A CA 1
ATOM 4264 C C . PRO A 1 570 ? 4.531 -12.321 45.378 1.00 86.44 570 PRO A C 1
ATOM 4266 O O . PRO A 1 570 ? 4.701 -11.108 45.259 1.00 86.44 570 PRO A O 1
ATOM 4269 N N . THR A 1 571 ? 4.950 -12.982 46.458 1.00 85.19 571 THR A N 1
ATOM 4270 C CA . THR A 1 571 ? 5.840 -12.401 47.480 1.00 85.19 571 THR A CA 1
ATOM 4271 C C . THR A 1 571 ? 7.310 -12.439 47.064 1.00 85.19 571 THR A C 1
ATOM 4273 O O . THR A 1 571 ? 8.086 -11.599 47.509 1.00 85.19 571 THR A O 1
ATOM 4276 N N . ALA A 1 572 ? 7.684 -13.402 46.218 1.00 85.25 572 ALA A N 1
ATOM 4277 C CA . ALA A 1 572 ? 9.040 -13.581 45.713 1.00 85.25 572 ALA A CA 1
ATOM 4278 C C . ALA A 1 572 ? 9.386 -12.562 44.613 1.00 85.25 572 ALA A C 1
ATOM 4280 O O . ALA A 1 572 ? 8.515 -12.077 43.884 1.00 85.25 572 ALA A O 1
ATOM 4281 N N . SER A 1 573 ? 10.673 -12.255 44.483 1.00 87.19 573 SER A N 1
ATOM 4282 C CA . SER A 1 573 ? 11.205 -11.388 43.430 1.00 87.19 573 SER A CA 1
ATOM 4283 C C . SER A 1 573 ? 11.182 -12.073 42.056 1.00 87.19 573 SER A C 1
ATOM 4285 O O . SER A 1 573 ? 11.126 -13.297 41.950 1.00 87.19 573 SER A O 1
ATOM 4287 N N . TRP A 1 574 ? 11.274 -11.298 40.968 1.00 87.94 574 TRP A N 1
ATOM 4288 C CA . TRP A 1 574 ? 11.348 -11.872 39.615 1.00 87.94 574 TRP A CA 1
ATOM 4289 C C . TRP A 1 574 ? 12.583 -12.760 39.422 1.00 87.94 574 TRP A C 1
ATOM 4291 O O . TRP A 1 574 ? 12.482 -13.777 38.745 1.00 87.94 574 TRP A O 1
ATOM 4301 N N . ALA A 1 575 ? 13.709 -12.437 40.062 1.00 86.75 575 ALA A N 1
ATOM 4302 C CA . ALA A 1 575 ? 14.915 -13.263 40.020 1.00 86.75 575 ALA A CA 1
ATOM 4303 C C . ALA A 1 575 ? 14.729 -14.638 40.695 1.00 86.75 575 ALA A C 1
ATOM 4305 O O . ALA A 1 575 ? 15.407 -15.592 40.331 1.00 86.75 575 ALA A O 1
ATOM 4306 N N . GLU A 1 576 ? 13.804 -14.767 41.649 1.00 85.69 576 GLU A N 1
ATOM 4307 C CA . GLU A 1 576 ? 13.472 -16.046 42.294 1.00 85.69 576 GLU A CA 1
ATOM 4308 C C . GLU A 1 576 ? 12.373 -16.813 41.545 1.00 85.69 576 GLU A C 1
ATOM 4310 O O . GLU A 1 576 ? 12.326 -18.042 41.591 1.00 85.69 576 GLU A O 1
ATOM 4315 N N . LEU A 1 577 ? 11.469 -16.093 40.872 1.00 84.44 577 LEU A N 1
ATOM 4316 C CA . LEU A 1 577 ? 10.347 -16.675 40.131 1.00 84.44 577 LEU A CA 1
ATOM 4317 C C . LEU A 1 577 ? 10.738 -17.146 38.731 1.00 84.44 577 LEU A C 1
ATOM 4319 O O . LEU A 1 577 ? 10.187 -18.134 38.249 1.00 84.44 577 LEU A O 1
ATOM 4323 N N . ILE A 1 578 ? 11.643 -16.425 38.066 1.00 87.50 578 ILE A N 1
ATOM 4324 C CA . ILE A 1 578 ? 12.055 -16.703 36.692 1.00 87.50 578 ILE A CA 1
ATOM 4325 C C . ILE A 1 578 ? 13.286 -17.615 36.739 1.00 87.50 578 ILE A C 1
ATOM 4327 O O . ILE A 1 578 ? 14.369 -17.165 37.120 1.00 87.50 578 ILE A O 1
ATOM 4331 N N . PRO A 1 579 ? 13.165 -18.893 36.349 1.00 86.56 579 PRO A N 1
ATOM 4332 C CA . PRO A 1 579 ? 14.300 -19.797 36.315 1.00 86.56 579 PRO A CA 1
ATOM 4333 C C . PRO A 1 579 ? 15.280 -19.388 35.209 1.00 86.56 579 PRO A C 1
ATOM 4335 O O . PRO A 1 579 ? 14.887 -18.916 34.138 1.00 86.56 579 PRO A O 1
ATOM 4338 N N . ALA A 1 580 ? 16.573 -19.579 35.460 1.00 86.75 580 ALA A N 1
ATOM 4339 C CA . ALA A 1 580 ? 17.594 -19.404 34.437 1.00 86.75 580 ALA A CA 1
ATOM 4340 C C . ALA A 1 580 ? 17.448 -20.494 33.366 1.00 86.75 580 ALA A C 1
ATOM 4342 O O . ALA A 1 580 ? 17.411 -21.680 33.695 1.00 86.75 580 ALA A O 1
ATOM 4343 N N . HIS A 1 581 ? 17.384 -20.099 32.094 1.00 86.31 581 HIS A N 1
ATOM 4344 C CA . HIS A 1 581 ? 17.370 -21.057 30.995 1.00 86.31 581 HIS A CA 1
ATOM 4345 C C . HIS A 1 581 ? 18.666 -21.894 31.011 1.00 86.31 581 HIS A C 1
ATOM 4347 O O . HIS A 1 581 ? 19.746 -21.316 31.160 1.00 86.31 581 HIS A O 1
ATOM 4353 N N . PRO A 1 582 ? 18.610 -23.227 30.832 1.00 83.12 582 PRO A N 1
ATOM 4354 C CA . PRO A 1 582 ? 19.779 -24.099 30.978 1.00 83.12 582 PRO A CA 1
ATOM 4355 C C . PRO A 1 582 ? 20.821 -23.915 29.865 1.00 83.12 582 PRO A C 1
ATOM 4357 O O . PRO A 1 582 ? 22.001 -24.170 30.083 1.00 83.12 582 PRO A O 1
ATOM 4360 N N . ALA A 1 583 ? 20.403 -23.463 28.678 1.00 82.06 583 ALA A N 1
ATOM 4361 C CA . ALA A 1 583 ? 21.284 -23.230 27.530 1.00 82.06 583 ALA A CA 1
ATOM 4362 C C . ALA A 1 583 ? 20.852 -21.981 26.732 1.00 82.06 583 ALA A C 1
ATOM 4364 O O . ALA A 1 583 ? 20.213 -22.114 25.687 1.00 82.06 583 ALA A O 1
ATOM 4365 N N . PRO A 1 584 ? 21.068 -20.752 27.241 1.00 84.00 584 PRO A N 1
ATOM 4366 C CA . PRO A 1 584 ? 20.662 -19.539 26.537 1.00 84.00 584 PRO A CA 1
ATOM 4367 C C . PRO A 1 584 ? 21.571 -19.303 25.312 1.00 84.00 584 PRO A C 1
ATOM 4369 O O . PRO A 1 584 ? 22.791 -19.409 25.436 1.00 84.00 584 PRO A O 1
ATOM 4372 N N . PRO A 1 585 ? 21.030 -18.937 24.137 1.00 80.88 585 PRO A N 1
ATOM 4373 C CA . PRO A 1 585 ? 21.790 -18.825 22.885 1.00 80.88 585 PRO A CA 1
ATOM 4374 C C . PRO A 1 585 ? 22.716 -17.592 22.790 1.00 80.88 585 PRO A C 1
ATOM 4376 O O . PRO A 1 585 ? 23.134 -17.228 21.696 1.00 80.88 585 PRO A O 1
ATOM 4379 N N . GLY A 1 586 ? 23.037 -16.929 23.908 1.00 86.44 586 GLY A N 1
ATOM 4380 C CA . GLY A 1 586 ? 23.945 -15.773 23.932 1.00 86.44 586 GLY A CA 1
ATOM 4381 C C . GLY A 1 586 ? 23.410 -14.524 23.220 1.00 86.44 586 GLY A C 1
ATOM 4382 O O . GLY A 1 586 ? 24.188 -13.769 22.641 1.00 86.44 586 GLY A O 1
ATOM 4383 N N . LEU A 1 587 ? 22.089 -14.313 23.218 1.00 90.31 587 LEU A N 1
ATOM 4384 C CA . LEU A 1 587 ? 21.474 -13.147 22.577 1.00 90.31 587 LEU A CA 1
ATOM 4385 C C . LEU A 1 587 ? 21.769 -11.850 23.350 1.00 90.31 587 LEU A C 1
ATOM 4387 O O . LEU A 1 587 ? 21.819 -11.881 24.581 1.00 90.31 587 LEU A O 1
ATOM 4391 N N . PRO A 1 588 ? 21.904 -10.698 22.661 1.00 93.12 588 PRO A N 1
ATOM 4392 C CA . PRO A 1 588 ? 22.131 -9.420 23.325 1.00 93.12 588 PRO A CA 1
ATOM 4393 C C . PRO A 1 588 ? 20.998 -9.062 24.291 1.00 93.12 588 PRO A C 1
ATOM 4395 O O . PRO A 1 588 ? 19.817 -9.146 23.946 1.00 93.12 588 PRO A O 1
ATOM 4398 N N . ARG A 1 589 ? 21.361 -8.598 25.489 1.00 93.56 589 ARG A N 1
ATOM 4399 C CA . ARG A 1 589 ? 20.421 -8.221 26.552 1.00 93.56 589 ARG A CA 1
ATOM 4400 C C . ARG A 1 589 ? 19.388 -7.190 26.101 1.00 93.56 589 ARG A C 1
ATOM 4402 O O . ARG A 1 589 ? 18.192 -7.409 26.271 1.00 93.56 589 ARG A O 1
ATOM 4409 N N . ASP A 1 590 ? 19.847 -6.106 25.480 1.00 91.75 590 ASP A N 1
ATOM 4410 C CA . ASP A 1 590 ? 18.974 -5.021 25.015 1.00 91.75 590 ASP A CA 1
ATOM 4411 C C . ASP A 1 590 ? 17.973 -5.515 23.966 1.00 91.75 590 ASP A C 1
ATOM 4413 O O . ASP A 1 590 ? 16.817 -5.094 23.953 1.00 91.75 590 ASP A O 1
ATOM 4417 N N . TRP A 1 591 ? 18.392 -6.473 23.133 1.00 93.44 591 TRP A N 1
ATOM 4418 C CA . TRP A 1 591 ? 17.516 -7.120 22.162 1.00 93.44 591 TRP A CA 1
ATOM 4419 C C . TRP A 1 591 ? 16.448 -7.969 22.859 1.00 93.44 591 TRP A C 1
ATOM 4421 O O . TRP A 1 591 ? 15.266 -7.833 22.545 1.00 93.44 591 TRP A O 1
ATOM 4431 N N . LEU A 1 592 ? 16.832 -8.791 23.845 1.00 92.94 592 LEU A N 1
ATOM 4432 C CA . LEU A 1 592 ? 15.887 -9.608 24.616 1.00 92.94 592 LEU A CA 1
ATOM 4433 C C . LEU A 1 592 ? 14.846 -8.746 25.326 1.00 92.94 592 LEU A C 1
ATOM 4435 O O . LEU A 1 592 ? 13.659 -9.072 25.301 1.00 92.94 592 LEU A O 1
ATOM 4439 N N . VAL A 1 593 ? 15.273 -7.634 25.921 1.00 93.00 593 VAL A N 1
ATOM 4440 C CA . VAL A 1 593 ? 14.379 -6.688 26.593 1.00 93.00 593 VAL A CA 1
ATOM 4441 C C . VAL A 1 593 ? 13.441 -6.030 25.583 1.00 93.00 593 VAL A C 1
ATOM 4443 O O . VAL A 1 593 ? 12.229 -6.048 25.792 1.00 93.00 593 VAL A O 1
ATOM 4446 N N . ALA A 1 594 ? 13.961 -5.507 24.469 1.00 91.38 594 ALA A N 1
ATOM 4447 C CA . ALA A 1 594 ? 13.146 -4.864 23.440 1.00 91.38 594 ALA A CA 1
ATOM 4448 C C . ALA A 1 594 ? 12.083 -5.815 22.865 1.00 91.38 594 ALA A C 1
ATOM 4450 O O . ALA A 1 594 ? 10.909 -5.457 22.792 1.00 91.38 594 ALA A O 1
ATOM 4451 N N . GLN A 1 595 ? 12.469 -7.047 22.529 1.00 92.50 595 GLN A N 1
ATOM 4452 C CA . GLN A 1 595 ? 11.553 -8.049 21.983 1.00 92.50 595 GLN A CA 1
ATOM 4453 C C . GLN A 1 595 ? 10.532 -8.539 23.012 1.00 92.50 595 GLN A C 1
ATOM 4455 O O . GLN A 1 595 ? 9.363 -8.728 22.688 1.00 92.50 595 GLN A O 1
ATOM 4460 N N . THR A 1 596 ? 10.940 -8.694 24.272 1.00 90.81 596 THR A N 1
ATOM 4461 C CA . THR A 1 596 ? 10.025 -9.018 25.376 1.00 90.81 596 THR A CA 1
ATOM 4462 C C . THR A 1 596 ? 8.954 -7.936 25.544 1.00 90.81 596 THR A C 1
ATOM 4464 O O . THR A 1 596 ? 7.772 -8.255 25.673 1.00 90.81 596 THR A O 1
ATOM 4467 N N . LEU A 1 597 ? 9.342 -6.655 25.492 1.00 89.88 597 LEU A N 1
ATOM 4468 C CA . LEU A 1 597 ? 8.411 -5.523 25.560 1.00 89.88 597 LEU A CA 1
ATOM 4469 C C . LEU A 1 597 ? 7.461 -5.483 24.359 1.00 89.88 597 LEU A C 1
ATOM 4471 O O . LEU A 1 597 ? 6.262 -5.262 24.529 1.00 89.88 597 LEU A O 1
ATOM 4475 N N . GLU A 1 598 ? 7.978 -5.727 23.157 1.00 88.69 598 GLU A N 1
ATOM 4476 C CA . GLU A 1 598 ? 7.177 -5.773 21.936 1.00 88.69 598 GLU A CA 1
ATOM 4477 C C . GLU A 1 598 ? 6.135 -6.899 21.992 1.00 88.69 598 GLU A C 1
ATOM 4479 O O . GLU A 1 598 ? 4.947 -6.660 21.766 1.00 88.69 598 GLU A O 1
ATOM 4484 N N . LEU A 1 599 ? 6.548 -8.112 22.373 1.00 85.94 599 LEU A N 1
ATOM 4485 C CA . LEU A 1 599 ? 5.651 -9.257 22.539 1.00 85.94 599 LEU A CA 1
ATOM 4486 C C . LEU A 1 599 ? 4.593 -8.998 23.618 1.00 85.94 599 LEU A C 1
ATOM 4488 O O . LEU A 1 599 ? 3.429 -9.341 23.413 1.00 85.94 599 LEU A O 1
ATOM 4492 N N . ALA A 1 600 ? 4.959 -8.351 24.729 1.00 81.56 600 ALA A N 1
ATOM 4493 C CA . ALA A 1 600 ? 4.026 -7.965 25.788 1.00 81.56 600 ALA A CA 1
ATOM 4494 C C . ALA A 1 600 ? 2.971 -6.955 25.300 1.00 81.56 600 ALA A C 1
ATOM 4496 O O . ALA A 1 600 ? 1.780 -7.111 25.582 1.00 81.56 600 ALA A O 1
ATOM 4497 N N . GLN A 1 601 ? 3.390 -5.946 24.529 1.00 82.06 601 GLN A N 1
ATOM 4498 C CA . GLN A 1 601 ? 2.502 -4.933 23.956 1.00 82.06 601 GLN A CA 1
ATOM 4499 C C . GLN A 1 601 ? 1.567 -5.535 22.897 1.00 82.06 601 GLN A C 1
ATOM 4501 O O . GLN A 1 601 ? 0.363 -5.262 22.879 1.00 82.06 601 GLN A O 1
ATOM 4506 N N . GLN A 1 602 ? 2.100 -6.395 22.027 1.00 80.81 602 GLN A N 1
ATOM 4507 C CA . GLN A 1 602 ? 1.304 -7.112 21.035 1.00 80.81 602 GLN A CA 1
ATOM 4508 C C . GLN A 1 602 ? 0.319 -8.081 21.695 1.00 80.81 602 GLN A C 1
ATOM 4510 O O . GLN A 1 602 ? -0.825 -8.161 21.263 1.00 80.81 602 GLN A O 1
ATOM 4515 N N . ALA A 1 603 ? 0.725 -8.778 22.760 1.00 73.44 603 ALA A N 1
ATOM 4516 C CA . ALA A 1 603 ? -0.183 -9.618 23.532 1.00 73.44 603 ALA A CA 1
ATOM 4517 C C . ALA A 1 603 ? -1.312 -8.772 24.143 1.00 73.44 603 ALA A C 1
ATOM 4519 O O . ALA A 1 603 ? -2.475 -9.098 23.959 1.00 73.44 603 ALA A O 1
ATOM 4520 N N . SER A 1 604 ? -1.011 -7.636 24.779 1.00 71.75 604 SER A N 1
ATOM 4521 C CA . SER A 1 604 ? -2.038 -6.786 25.405 1.00 71.75 604 SER A CA 1
ATOM 4522 C C . SER A 1 604 ? -2.991 -6.089 24.432 1.00 71.75 604 SER A C 1
ATOM 4524 O O . SER A 1 604 ? -4.092 -5.736 24.836 1.00 71.75 604 SER A O 1
ATOM 4526 N N . SER A 1 605 ? -2.579 -5.825 23.191 1.00 69.75 605 SER A N 1
ATOM 4527 C CA . SER A 1 605 ? -3.459 -5.214 22.180 1.00 69.75 605 SER A CA 1
ATOM 4528 C C . SER A 1 605 ? -4.426 -6.214 21.543 1.00 69.75 605 SER A C 1
ATOM 4530 O O . SER A 1 605 ? -5.424 -5.802 20.953 1.00 69.75 605 SER A O 1
ATOM 4532 N N . ARG A 1 606 ? -4.135 -7.515 21.656 1.00 66.56 606 ARG A N 1
ATOM 4533 C CA . ARG A 1 606 ? -4.933 -8.592 21.059 1.00 66.56 606 ARG A CA 1
ATOM 4534 C C . ARG A 1 606 ? -5.774 -9.349 22.084 1.00 66.56 606 ARG A C 1
ATOM 4536 O O . ARG A 1 606 ? -6.937 -9.648 21.816 1.00 66.56 606 ARG A O 1
ATOM 4543 N N . LEU A 1 607 ? -5.224 -9.552 23.280 1.00 58.97 607 LEU A N 1
ATOM 4544 C CA . LEU A 1 607 ? -5.946 -10.072 24.429 1.00 58.97 607 LEU A CA 1
ATOM 4545 C C . LEU A 1 607 ? -7.009 -9.037 24.832 1.00 58.97 607 LEU A C 1
ATOM 4547 O O . LEU A 1 607 ? -6.684 -7.903 25.174 1.00 58.97 607 LEU A O 1
ATOM 4551 N N . GLY A 1 608 ? -8.292 -9.404 24.743 1.00 55.09 608 GLY A N 1
ATOM 4552 C CA . GLY A 1 608 ? -9.396 -8.556 25.209 1.00 55.09 608 GLY A CA 1
ATOM 4553 C C . GLY A 1 608 ? -9.290 -8.208 26.704 1.00 55.09 608 GLY A C 1
ATOM 4554 O O . GLY A 1 608 ? -8.377 -8.652 27.395 1.00 55.09 608 GLY A O 1
ATOM 4555 N N . SER A 1 609 ? -10.268 -7.470 27.241 1.00 53.56 609 SER A N 1
ATOM 4556 C CA . SER A 1 609 ? -10.292 -7.002 28.645 1.00 53.56 609 SER A CA 1
ATOM 4557 C C . SER A 1 609 ? -10.159 -8.090 29.721 1.00 53.56 609 SER A C 1
ATOM 4559 O O . SER A 1 609 ? -9.951 -7.772 30.888 1.00 53.56 609 SER A O 1
ATOM 4561 N N . ASP A 1 610 ? -10.295 -9.361 29.349 1.00 54.25 610 ASP A N 1
ATOM 4562 C CA . ASP A 1 610 ? -10.394 -10.489 30.274 1.00 54.25 610 ASP A CA 1
ATOM 4563 C C . ASP A 1 610 ? -9.070 -11.266 30.415 1.00 54.25 610 ASP A C 1
ATOM 4565 O O . ASP A 1 610 ? -9.005 -12.264 31.137 1.00 54.25 610 ASP A O 1
ATOM 4569 N N . ARG A 1 611 ? -8.008 -10.851 29.707 1.00 63.59 611 ARG A N 1
ATOM 4570 C CA . ARG A 1 611 ? -6.700 -11.520 29.726 1.00 63.59 611 ARG A CA 1
ATOM 4571 C C . ARG A 1 611 ? -5.565 -10.511 29.744 1.00 63.59 611 ARG A C 1
ATOM 4573 O O . ARG A 1 611 ? -5.434 -9.704 28.831 1.00 63.59 611 ARG A O 1
ATOM 4580 N N . TYR A 1 612 ? -4.683 -10.629 30.726 1.00 69.19 612 TYR A N 1
ATOM 4581 C CA . TYR A 1 612 ? -3.538 -9.749 30.852 1.00 69.19 612 TYR A CA 1
ATOM 4582 C C . TYR A 1 612 ? -2.211 -10.507 30.707 1.00 69.19 612 TYR A C 1
ATOM 4584 O O . TYR A 1 612 ? -2.063 -11.638 31.187 1.00 69.19 612 TYR A O 1
ATOM 4592 N N . PRO A 1 613 ? -1.212 -9.915 30.030 1.00 65.62 613 PRO A N 1
ATOM 4593 C CA . PRO A 1 613 ? 0.104 -10.524 29.924 1.00 65.62 613 PRO A CA 1
ATOM 4594 C C . PRO A 1 613 ? 0.780 -10.572 31.303 1.00 65.62 613 PRO A C 1
ATOM 4596 O O . PRO A 1 613 ? 0.759 -9.602 32.057 1.00 65.62 613 PRO A O 1
ATOM 4599 N N . PHE A 1 614 ? 1.397 -11.716 31.614 1.00 73.06 614 PHE A N 1
ATOM 4600 C CA . PHE A 1 614 ? 2.190 -11.954 32.831 1.00 73.06 614 PHE A CA 1
ATOM 4601 C C . PHE A 1 614 ? 1.464 -11.756 34.167 1.00 73.06 614 PHE A C 1
ATOM 4603 O O . PHE A 1 614 ? 2.107 -11.426 35.156 1.00 73.06 614 PHE A O 1
ATOM 4610 N N . GLU A 1 615 ? 0.156 -12.008 34.250 1.00 70.75 615 GLU A N 1
ATOM 4611 C CA . GLU A 1 615 ? -0.609 -11.897 35.512 1.00 70.75 615 GLU A CA 1
ATOM 4612 C C . GLU A 1 615 ? 0.030 -12.623 36.701 1.00 70.75 615 GLU A C 1
ATOM 4614 O O . GLU A 1 615 ? 0.011 -12.125 37.824 1.00 70.75 615 GLU A O 1
ATOM 4619 N N . PHE A 1 616 ? 0.663 -13.768 36.439 1.00 73.19 616 PHE A N 1
ATOM 4620 C CA . PHE A 1 616 ? 1.386 -14.557 37.437 1.00 73.19 616 PHE A CA 1
ATOM 4621 C C . PHE A 1 616 ? 2.631 -13.843 38.010 1.00 73.19 616 PHE A C 1
ATOM 4623 O O . PHE A 1 616 ? 3.120 -14.226 39.070 1.00 73.19 616 PHE A O 1
ATOM 4630 N N . LEU A 1 617 ? 3.118 -12.788 37.346 1.00 74.56 617 LEU A N 1
ATOM 4631 C CA . LEU A 1 617 ? 4.200 -11.902 37.791 1.00 74.56 617 LEU A CA 1
ATOM 4632 C C . LEU A 1 617 ? 3.705 -10.514 38.226 1.00 74.56 617 LEU A C 1
ATOM 4634 O O . LEU A 1 617 ? 4.431 -9.827 38.949 1.00 74.56 617 LEU A O 1
ATOM 4638 N N . THR A 1 618 ? 2.527 -10.069 37.762 1.00 67.19 618 THR A N 1
ATOM 4639 C CA . THR A 1 618 ? 2.123 -8.654 37.860 1.00 67.19 618 THR A CA 1
ATOM 4640 C C . THR A 1 618 ? 1.370 -8.291 39.131 1.00 67.19 618 THR A C 1
ATOM 4642 O O . THR A 1 618 ? 1.357 -7.130 39.524 1.00 67.19 618 THR A O 1
ATOM 4645 N N . GLY A 1 619 ? 0.774 -9.267 39.811 1.00 57.84 619 GLY A N 1
ATOM 4646 C CA . GLY A 1 619 ? 0.430 -9.179 41.228 1.00 57.84 619 GLY A CA 1
ATOM 4647 C C . GLY A 1 619 ? -0.467 -8.057 41.735 1.00 57.84 619 GLY A C 1
ATOM 4648 O O . GLY A 1 619 ? -0.605 -7.910 42.946 1.00 57.84 619 GLY A O 1
ATOM 4649 N N . ARG A 1 620 ? -1.103 -7.267 40.873 1.00 59.34 620 ARG A N 1
ATOM 4650 C CA . ARG A 1 620 ? -1.915 -6.136 41.311 1.00 59.34 620 ARG A CA 1
ATOM 4651 C C . ARG A 1 620 ? -3.233 -6.087 40.542 1.00 59.34 620 ARG A C 1
ATOM 4653 O O . ARG A 1 620 ? -3.212 -6.157 39.317 1.00 59.34 620 ARG A O 1
ATOM 4660 N N . PRO A 1 621 ? -4.371 -5.894 41.231 1.00 56.41 621 PRO A N 1
ATOM 4661 C CA . PRO A 1 621 ? -5.565 -5.366 40.590 1.00 56.41 621 PRO A CA 1
ATOM 4662 C C . PRO A 1 621 ? -5.232 -3.968 40.065 1.00 56.41 621 PRO A C 1
ATOM 4664 O O . PRO A 1 621 ? -4.954 -3.058 40.852 1.00 56.41 621 PRO A O 1
ATOM 4667 N N . MET A 1 622 ? -5.206 -3.813 38.747 1.00 61.81 622 MET A N 1
ATOM 4668 C CA . MET A 1 622 ? -4.901 -2.534 38.114 1.00 61.81 622 MET A CA 1
ATOM 4669 C C . MET A 1 622 ? -5.967 -1.500 38.464 1.00 61.81 622 MET A C 1
ATOM 4671 O O . MET A 1 622 ? -7.156 -1.816 38.575 1.00 61.81 622 MET A O 1
ATOM 4675 N N . LYS A 1 623 ? -5.553 -0.244 38.646 1.00 58.16 623 LYS A N 1
ATOM 4676 C CA . LYS A 1 623 ? -6.515 0.865 38.674 1.00 58.16 623 LYS A CA 1
ATOM 4677 C C . LYS A 1 623 ? -7.109 1.024 37.272 1.00 58.16 623 LYS A C 1
ATOM 4679 O O . LYS A 1 623 ? -6.434 0.735 36.292 1.00 58.16 623 LYS A O 1
ATOM 4684 N N . GLY A 1 624 ? -8.334 1.543 37.156 1.00 54.06 624 GLY A N 1
ATOM 4685 C CA . GLY A 1 624 ? -9.027 1.676 35.860 1.00 54.06 624 GLY A CA 1
ATOM 4686 C C . GLY A 1 624 ? -8.290 2.502 34.789 1.00 54.06 624 GLY A C 1
ATOM 4687 O O . GLY A 1 624 ? -8.648 2.428 33.621 1.00 54.06 624 GLY A O 1
ATOM 4688 N N . SER A 1 625 ? -7.261 3.267 35.168 1.00 61.19 625 SER A N 1
ATOM 4689 C CA . SER A 1 625 ? -6.407 4.060 34.275 1.00 61.19 625 SER A CA 1
ATOM 4690 C C . SER A 1 625 ? -5.081 3.385 33.890 1.00 61.19 625 SER A C 1
ATOM 4692 O O . SER A 1 625 ? -4.324 3.954 33.110 1.00 61.19 625 SER A O 1
ATOM 4694 N N . GLU A 1 626 ? -4.740 2.233 34.472 1.00 65.62 626 GLU A N 1
ATOM 4695 C CA . GLU A 1 626 ? -3.452 1.561 34.270 1.00 65.62 626 GLU A CA 1
ATOM 4696 C C . GLU A 1 626 ? -3.607 0.387 33.286 1.00 65.62 626 GLU A C 1
ATOM 4698 O O . GLU A 1 626 ? -4.545 -0.400 33.393 1.00 65.62 626 GLU A O 1
ATOM 4703 N N . SER A 1 627 ? -2.665 0.224 32.349 1.00 72.19 627 SER A N 1
ATOM 4704 C CA . SER A 1 627 ? -2.624 -0.946 31.457 1.00 72.19 627 SER A CA 1
ATOM 4705 C C . SER A 1 627 ? -1.587 -1.968 31.940 1.00 72.19 627 SER A C 1
ATOM 4707 O O . SER A 1 627 ? -0.492 -1.593 32.369 1.00 72.19 627 SER A O 1
ATOM 4709 N N . HIS A 1 628 ? -1.906 -3.266 31.864 1.00 71.69 628 HIS A N 1
ATOM 4710 C CA . HIS A 1 628 ? -0.976 -4.341 32.246 1.00 71.69 628 HIS A CA 1
ATOM 4711 C C . HIS A 1 628 ? 0.316 -4.325 31.423 1.00 71.69 628 HIS A C 1
ATOM 4713 O O . HIS A 1 628 ? 1.385 -4.568 31.978 1.00 71.69 628 HIS A O 1
ATOM 4719 N N . ALA A 1 629 ? 0.242 -3.988 30.131 1.00 72.62 629 ALA A N 1
ATOM 4720 C CA . ALA A 1 629 ? 1.432 -3.841 29.297 1.00 72.62 629 ALA A CA 1
ATOM 4721 C C . ALA A 1 629 ? 2.315 -2.673 29.745 1.00 72.62 629 ALA A C 1
ATOM 4723 O O . ALA A 1 629 ? 3.522 -2.854 29.883 1.00 72.62 629 ALA A O 1
ATOM 4724 N N . SER A 1 630 ? 1.731 -1.503 30.026 1.00 77.44 630 SER A N 1
ATOM 4725 C CA . SER A 1 630 ? 2.482 -0.336 30.507 1.00 77.44 630 SER A CA 1
ATOM 4726 C C . SER A 1 630 ? 3.161 -0.632 31.842 1.00 77.44 630 SER A C 1
ATOM 4728 O O . SER A 1 630 ? 4.354 -0.383 31.990 1.00 77.44 630 SER A O 1
ATOM 4730 N N . TRP A 1 631 ? 2.439 -1.245 32.782 1.00 81.56 631 TRP A N 1
ATOM 4731 C CA . TRP A 1 631 ? 3.005 -1.628 34.074 1.00 81.56 631 TRP A CA 1
ATOM 4732 C C . TRP A 1 631 ? 4.119 -2.666 33.931 1.00 81.56 631 TRP A C 1
ATOM 4734 O O . TRP A 1 631 ? 5.185 -2.515 34.527 1.00 81.56 631 TRP A O 1
ATOM 4744 N N . PHE A 1 632 ? 3.910 -3.707 33.118 1.00 84.56 632 PHE A N 1
ATOM 4745 C CA . PHE A 1 632 ? 4.933 -4.723 32.878 1.00 84.56 632 PHE A CA 1
ATOM 4746 C C . PHE A 1 632 ? 6.176 -4.101 32.238 1.00 84.56 632 PHE A C 1
ATOM 4748 O O . PHE A 1 632 ? 7.293 -4.418 32.640 1.00 84.56 632 PHE A O 1
ATOM 4755 N N . ALA A 1 633 ? 5.990 -3.172 31.297 1.00 84.69 633 ALA A N 1
ATOM 4756 C CA . ALA A 1 633 ? 7.083 -2.458 30.660 1.00 84.69 633 ALA A CA 1
ATOM 4757 C C . ALA A 1 633 ? 7.886 -1.609 31.653 1.00 84.69 633 ALA A C 1
ATOM 4759 O O . ALA A 1 633 ? 9.116 -1.624 31.616 1.00 84.69 633 ALA A O 1
ATOM 4760 N N . GLU A 1 634 ? 7.213 -0.901 32.561 1.00 86.06 634 GLU A N 1
ATOM 4761 C CA . GLU A 1 634 ? 7.861 -0.149 33.637 1.00 86.06 634 GLU A CA 1
ATOM 4762 C C . GLU A 1 634 ? 8.632 -1.068 34.590 1.00 86.06 634 GLU A C 1
ATOM 4764 O O . GLU A 1 634 ? 9.791 -0.794 34.903 1.00 86.06 634 GLU A O 1
ATOM 4769 N N . GLN A 1 635 ? 8.035 -2.189 35.008 1.00 85.62 635 GLN A N 1
ATOM 4770 C CA . GLN A 1 635 ? 8.704 -3.141 35.896 1.00 85.62 635 GLN A CA 1
ATOM 4771 C C . GLN A 1 635 ? 9.892 -3.826 35.229 1.00 85.62 635 GLN A C 1
ATOM 4773 O O . GLN A 1 635 ? 10.937 -3.946 35.861 1.00 85.62 635 GLN A O 1
ATOM 4778 N N . LEU A 1 636 ? 9.772 -4.237 33.965 1.00 88.06 636 LEU A N 1
ATOM 4779 C CA . LEU A 1 636 ? 10.885 -4.835 33.239 1.00 88.06 636 LEU A CA 1
ATOM 4780 C C . LEU A 1 636 ? 12.018 -3.821 33.066 1.00 88.06 636 LEU A C 1
ATOM 4782 O O . LEU A 1 636 ? 13.165 -4.158 33.329 1.00 88.06 636 LEU A O 1
ATOM 4786 N N . LYS A 1 637 ? 11.725 -2.559 32.729 1.00 86.44 637 LYS A N 1
ATOM 4787 C CA . LYS A 1 637 ? 12.753 -1.506 32.662 1.00 86.44 637 LYS A CA 1
ATOM 4788 C C . LYS A 1 637 ? 13.434 -1.254 34.008 1.00 86.44 637 LYS A C 1
ATOM 4790 O O . LYS A 1 637 ? 14.643 -1.038 34.031 1.00 86.44 637 LYS A O 1
ATOM 4795 N N . ALA A 1 638 ? 12.681 -1.289 35.107 1.00 85.38 638 ALA A N 1
ATOM 4796 C CA . ALA A 1 638 ? 13.209 -1.051 36.449 1.00 85.38 638 ALA A CA 1
ATOM 4797 C C . ALA A 1 638 ? 14.020 -2.238 36.994 1.00 85.38 638 ALA A C 1
ATOM 4799 O O . ALA A 1 638 ? 15.015 -2.033 37.679 1.00 85.38 638 ALA A O 1
ATOM 4800 N N . ARG A 1 639 ? 13.599 -3.470 36.690 1.00 84.94 639 ARG A N 1
ATOM 4801 C CA . ARG A 1 639 ? 14.141 -4.708 37.276 1.00 84.94 639 ARG A CA 1
ATOM 4802 C C . ARG A 1 639 ? 15.005 -5.515 36.326 1.00 84.94 639 ARG A C 1
ATOM 4804 O O . ARG A 1 639 ? 15.552 -6.531 36.740 1.00 84.94 639 ARG A O 1
ATOM 4811 N N . GLN A 1 640 ? 15.139 -5.103 35.061 1.00 85.50 640 GLN A N 1
ATOM 4812 C CA . GLN A 1 640 ? 15.950 -5.837 34.092 1.00 85.50 640 GLN A CA 1
ATOM 4813 C C . GLN A 1 640 ? 17.341 -6.092 34.651 1.00 85.50 640 GLN A C 1
ATOM 4815 O O . GLN A 1 640 ? 17.798 -7.209 34.511 1.00 85.50 640 GLN A O 1
ATOM 4820 N N . GLY A 1 641 ? 17.976 -5.124 35.329 1.00 86.62 641 GLY A N 1
ATOM 4821 C CA . GLY A 1 641 ? 19.319 -5.247 35.914 1.00 86.62 641 GLY A CA 1
ATOM 4822 C C . GLY A 1 641 ? 19.484 -6.393 36.918 1.00 86.62 641 GLY A C 1
ATOM 4823 O O . GLY A 1 641 ? 20.568 -6.960 37.001 1.00 86.62 641 GLY A O 1
ATOM 4824 N N . ASP A 1 642 ? 18.405 -6.786 37.594 1.00 90.06 642 ASP A N 1
ATOM 4825 C CA . ASP A 1 642 ? 18.411 -7.838 38.615 1.00 90.06 642 ASP A CA 1
ATOM 4826 C C . ASP A 1 642 ? 18.296 -9.251 38.013 1.00 90.06 642 ASP A C 1
ATOM 4828 O O . ASP A 1 642 ? 18.424 -10.247 38.723 1.00 90.06 642 ASP A O 1
ATOM 4832 N N . LEU A 1 643 ? 18.034 -9.354 36.704 1.00 92.50 643 LEU A N 1
ATOM 4833 C CA . LEU A 1 643 ? 17.888 -10.619 35.987 1.00 92.50 643 LEU A CA 1
ATOM 4834 C C . LEU A 1 643 ? 19.185 -10.998 35.264 1.00 92.50 643 LEU A C 1
ATOM 4836 O O . LEU A 1 643 ? 19.757 -10.203 34.508 1.00 92.50 643 LEU A O 1
ATOM 4840 N N . ALA A 1 644 ? 19.619 -12.247 35.427 1.00 92.75 644 ALA A N 1
ATOM 4841 C CA . ALA A 1 644 ? 20.678 -12.822 34.601 1.00 92.75 644 ALA A CA 1
ATOM 4842 C C . ALA A 1 644 ? 20.214 -12.961 33.137 1.00 92.75 644 ALA A C 1
ATOM 4844 O O . ALA A 1 644 ? 19.022 -13.122 32.869 1.00 92.75 644 ALA A O 1
ATOM 4845 N N . ASP A 1 645 ? 21.141 -12.976 32.175 1.00 91.31 645 ASP A N 1
ATOM 4846 C CA . ASP A 1 645 ? 20.795 -13.110 30.747 1.00 91.31 645 ASP A CA 1
ATOM 4847 C C . ASP A 1 645 ? 20.019 -14.404 30.451 1.00 91.31 645 ASP A C 1
ATOM 4849 O O . ASP A 1 645 ? 19.079 -14.414 29.657 1.00 91.31 645 ASP A O 1
ATOM 4853 N N . ALA A 1 646 ? 20.340 -15.486 31.166 1.00 89.19 646 ALA A N 1
ATOM 4854 C CA . ALA A 1 646 ? 19.601 -16.743 31.100 1.00 89.19 646 ALA A CA 1
ATOM 4855 C C . ALA A 1 646 ? 18.137 -16.602 31.559 1.00 89.19 646 ALA A C 1
ATOM 4857 O O . ALA A 1 646 ? 17.259 -17.266 31.016 1.00 89.19 646 ALA A O 1
ATOM 4858 N N . GLN A 1 647 ? 17.858 -15.737 32.539 1.00 91.25 647 GLN A N 1
ATOM 4859 C CA . GLN A 1 647 ? 16.501 -15.470 33.030 1.00 91.25 647 GLN A CA 1
ATOM 4860 C C . GLN A 1 647 ? 15.742 -14.534 32.089 1.00 91.25 647 GLN A C 1
ATOM 4862 O O . GLN A 1 647 ? 14.558 -14.745 31.843 1.00 91.25 647 GLN A O 1
ATOM 4867 N N . LEU A 1 648 ? 16.417 -13.536 31.509 1.00 91.38 648 LEU A N 1
ATOM 4868 C CA . LEU A 1 648 ? 15.829 -12.696 30.462 1.00 91.38 648 LEU A CA 1
ATOM 4869 C C . LEU A 1 648 ? 15.449 -13.516 29.232 1.00 91.38 648 LEU A C 1
ATOM 4871 O O . LEU A 1 648 ? 14.390 -13.290 28.650 1.00 91.38 648 LEU A O 1
ATOM 4875 N N . PHE A 1 649 ? 16.264 -14.506 28.870 1.00 90.62 649 PHE A N 1
ATOM 4876 C CA . PHE A 1 649 ? 15.922 -15.429 27.798 1.00 90.62 649 PHE A CA 1
ATOM 4877 C C . PHE A 1 649 ? 14.698 -16.293 28.145 1.00 90.62 649 PHE A C 1
ATOM 4879 O O . PHE A 1 649 ? 13.791 -16.416 27.324 1.00 90.62 649 PHE A O 1
ATOM 4886 N N . THR A 1 650 ? 14.603 -16.817 29.374 1.00 87.50 650 THR A N 1
ATOM 4887 C CA . THR A 1 650 ? 13.387 -17.502 29.852 1.00 87.50 650 THR A CA 1
ATOM 4888 C C . THR A 1 650 ? 12.158 -16.596 29.770 1.00 87.50 650 THR A C 1
ATOM 4890 O O . THR A 1 650 ? 11.112 -17.013 29.271 1.00 87.50 650 THR A O 1
ATOM 4893 N N . LEU A 1 651 ? 12.277 -15.341 30.214 1.00 88.50 651 LEU A N 1
ATOM 4894 C CA . LEU A 1 651 ? 11.187 -14.370 30.163 1.00 88.50 651 LEU A CA 1
ATOM 4895 C C . LEU A 1 651 ? 10.760 -14.083 28.718 1.00 88.50 651 LEU A C 1
ATOM 4897 O O . LEU A 1 651 ? 9.563 -14.038 28.435 1.00 88.50 651 LEU A O 1
ATOM 4901 N N . PHE A 1 652 ? 11.712 -13.964 27.793 1.00 89.38 652 PHE A N 1
ATOM 4902 C CA . PHE A 1 652 ? 11.439 -13.843 26.362 1.00 89.38 652 PHE A CA 1
ATOM 4903 C C . PHE A 1 652 ? 10.660 -15.057 25.824 1.00 89.38 652 PHE A C 1
ATOM 4905 O O . PHE A 1 652 ? 9.629 -14.879 25.171 1.00 89.38 652 PHE A O 1
ATOM 4912 N N . LEU A 1 653 ? 11.072 -16.287 26.156 1.00 85.69 653 LEU A N 1
ATOM 4913 C CA . LEU A 1 653 ? 10.348 -17.502 25.758 1.00 85.69 653 LEU A CA 1
ATOM 4914 C C . LEU A 1 653 ? 8.922 -17.534 26.321 1.00 85.69 653 LEU A C 1
ATOM 4916 O O . LEU A 1 653 ? 7.982 -17.871 25.601 1.00 85.69 653 LEU A O 1
ATOM 4920 N N . TRP A 1 654 ? 8.732 -17.136 27.581 1.00 83.12 654 TRP A N 1
ATOM 4921 C CA . TRP A 1 654 ? 7.401 -17.023 28.185 1.00 83.12 654 TRP A CA 1
ATOM 4922 C C . TRP A 1 654 ? 6.550 -15.948 27.504 1.00 83.12 654 TRP A C 1
ATOM 4924 O O . TRP A 1 654 ? 5.350 -16.141 27.318 1.00 83.12 654 TRP A O 1
ATOM 4934 N N . SER A 1 655 ? 7.165 -14.841 27.088 1.00 82.25 655 SER A N 1
ATOM 4935 C CA . SER A 1 655 ? 6.504 -13.755 26.354 1.00 82.25 655 SER A CA 1
ATOM 4936 C C . SER A 1 655 ? 6.016 -14.220 24.991 1.00 82.25 655 SER A C 1
ATOM 4938 O O . SER A 1 655 ? 4.868 -13.982 24.618 1.00 82.25 655 SER A O 1
ATOM 4940 N N . HIS A 1 656 ? 6.865 -14.952 24.274 1.00 82.31 656 HIS A N 1
ATOM 4941 C CA . HIS A 1 656 ? 6.521 -15.554 22.996 1.00 82.31 656 HIS A CA 1
ATOM 4942 C C . HIS A 1 656 ? 5.419 -16.611 23.155 1.00 82.31 656 HIS A C 1
ATOM 4944 O O . HIS A 1 656 ? 4.452 -16.617 22.392 1.00 82.31 656 HIS A O 1
ATOM 4950 N N . ALA A 1 657 ? 5.513 -17.461 24.183 1.00 77.25 657 ALA A N 1
ATOM 4951 C CA . ALA A 1 657 ? 4.481 -18.434 24.519 1.00 77.25 657 ALA A CA 1
ATOM 4952 C C . ALA A 1 657 ? 3.128 -17.748 24.756 1.00 77.25 657 ALA A C 1
ATOM 4954 O O . ALA A 1 657 ? 2.148 -18.136 24.123 1.00 77.25 657 ALA A O 1
ATOM 4955 N N . GLN A 1 658 ? 3.080 -16.689 25.577 1.00 75.81 658 GLN A N 1
ATOM 4956 C CA . GLN A 1 658 ? 1.867 -15.899 25.840 1.00 75.81 658 GLN A CA 1
ATOM 4957 C C . GLN A 1 658 ? 1.301 -15.256 24.569 1.00 75.81 658 GLN A C 1
ATOM 4959 O O . GLN A 1 658 ? 0.105 -15.375 24.312 1.00 75.81 658 GLN A O 1
ATOM 4964 N N . TRP A 1 659 ? 2.153 -14.649 23.741 1.00 77.19 659 TRP A N 1
ATOM 4965 C CA . TRP A 1 659 ? 1.761 -14.089 22.445 1.00 77.19 659 TRP A CA 1
ATOM 4966 C C . TRP A 1 659 ? 1.196 -15.155 21.488 1.00 77.19 659 TRP A C 1
ATOM 4968 O O . TRP A 1 659 ? 0.238 -14.899 20.760 1.00 77.19 659 TRP A O 1
ATOM 4978 N N . SER A 1 660 ? 1.735 -16.379 21.515 1.00 71.81 660 SER A N 1
ATOM 4979 C CA . SER A 1 660 ? 1.288 -17.481 20.652 1.00 71.81 660 SER A CA 1
ATOM 4980 C C . SER A 1 660 ? -0.065 -18.093 21.050 1.00 71.81 660 SER A C 1
ATOM 4982 O O . SER A 1 660 ? -0.691 -18.761 20.221 1.00 71.81 660 SER A O 1
ATOM 4984 N N . ARG A 1 661 ? -0.556 -17.841 22.280 1.00 65.19 661 ARG A N 1
ATOM 4985 C CA . ARG A 1 661 ? -1.783 -18.453 22.840 1.00 65.19 661 ARG A CA 1
ATOM 4986 C C . ARG A 1 661 ? -3.045 -18.207 22.004 1.00 65.19 661 ARG A C 1
ATOM 4988 O O . ARG A 1 661 ? -3.994 -18.973 22.128 1.00 65.19 661 ARG A O 1
ATOM 4995 N N . GLU A 1 662 ? -3.070 -17.194 21.140 1.00 55.97 662 GLU A N 1
ATOM 4996 C CA . GLU A 1 662 ? -4.223 -16.881 20.280 1.00 55.97 662 GLU A CA 1
ATOM 4997 C C . GLU A 1 662 ? -4.270 -17.662 18.959 1.00 55.97 662 GLU A C 1
ATOM 4999 O O . GLU A 1 662 ? -5.334 -17.787 18.358 1.00 55.97 662 GLU A O 1
ATOM 5004 N N . ARG A 1 663 ? -3.161 -18.266 18.510 1.00 54.25 663 ARG A N 1
ATOM 5005 C CA . ARG A 1 663 ? -3.112 -19.035 17.248 1.00 54.25 663 ARG A CA 1
ATOM 5006 C C . ARG A 1 663 ? -3.557 -20.498 17.409 1.00 54.25 663 ARG A C 1
ATOM 5008 O O . ARG A 1 663 ? -3.082 -21.375 16.697 1.00 54.25 663 ARG A O 1
ATOM 5015 N N . GLN A 1 664 ? -4.478 -20.748 18.343 1.00 51.56 664 GLN A N 1
ATOM 5016 C CA . GLN A 1 664 ? -5.100 -22.046 18.656 1.00 51.56 664 GLN A CA 1
ATOM 5017 C C . GLN A 1 664 ? -4.192 -23.130 19.271 1.00 51.56 664 GLN A C 1
ATOM 5019 O O . GLN A 1 664 ? -4.642 -24.258 19.427 1.00 51.56 664 GLN A O 1
ATOM 5024 N N . ASN A 1 665 ? -2.960 -22.820 19.696 1.00 53.22 665 ASN A N 1
ATOM 5025 C CA . ASN A 1 665 ? -2.089 -23.774 20.399 1.00 53.22 665 ASN A CA 1
ATOM 5026 C C . ASN A 1 665 ? -1.238 -23.059 21.462 1.00 53.22 665 ASN A C 1
ATOM 5028 O O . ASN A 1 665 ? -0.135 -22.607 21.166 1.00 53.22 665 ASN A O 1
ATOM 5032 N N . ALA A 1 666 ? -1.732 -22.945 22.700 1.00 60.12 666 ALA A N 1
ATOM 5033 C CA . ALA A 1 666 ? -0.960 -22.377 23.806 1.00 60.12 666 ALA A CA 1
ATOM 5034 C C . ALA A 1 666 ? 0.161 -23.339 24.218 1.00 60.12 666 ALA A C 1
ATOM 5036 O O . ALA A 1 666 ? -0.056 -24.217 25.049 1.00 60.12 666 ALA A O 1
ATOM 5037 N N . ALA A 1 667 ? 1.337 -23.188 23.616 1.00 70.88 667 ALA A N 1
ATOM 5038 C CA . ALA A 1 667 ? 2.537 -23.922 23.985 1.00 70.88 667 ALA A CA 1
ATOM 5039 C C . ALA A 1 667 ? 3.126 -23.308 25.268 1.00 70.88 667 ALA A C 1
ATOM 5041 O O . ALA A 1 667 ? 3.753 -22.252 25.212 1.00 70.88 667 ALA A O 1
ATOM 5042 N N . LEU A 1 668 ? 2.892 -23.927 26.427 1.00 74.06 668 LEU A N 1
ATOM 5043 C CA . LEU A 1 668 ? 3.476 -23.527 27.713 1.00 74.06 668 LEU A CA 1
ATOM 5044 C C . LEU A 1 668 ? 4.611 -24.471 28.106 1.00 74.06 668 LEU A C 1
ATOM 5046 O O . LEU A 1 668 ? 4.534 -25.660 27.798 1.00 74.06 668 LEU A O 1
ATOM 5050 N N . PRO A 1 669 ? 5.650 -23.971 28.791 1.00 72.81 669 PRO A N 1
ATOM 5051 C CA . PRO A 1 669 ? 6.782 -24.795 29.185 1.00 72.81 669 PRO A CA 1
ATOM 5052 C C . PRO A 1 669 ? 6.359 -25.885 30.182 1.00 72.81 669 PRO A C 1
ATOM 5054 O O . PRO A 1 669 ? 5.824 -25.566 31.230 1.00 72.81 669 PRO A O 1
ATOM 5057 N N . LEU A 1 670 ? 6.625 -27.162 29.899 1.00 69.69 670 LEU A N 1
ATOM 5058 C CA . LEU A 1 670 ? 6.227 -28.297 30.751 1.00 69.69 670 LEU A CA 1
ATOM 5059 C C . LEU A 1 670 ? 6.997 -28.384 32.078 1.00 69.69 670 LEU A C 1
ATOM 5061 O O . LEU A 1 670 ? 6.573 -29.088 32.993 1.00 69.69 670 LEU A O 1
ATOM 5065 N N . GLY A 1 671 ? 8.114 -27.668 32.192 1.00 66.25 671 GLY A N 1
ATOM 5066 C CA . GLY A 1 671 ? 8.984 -27.649 33.361 1.00 66.25 671 GLY A CA 1
ATOM 5067 C C . GLY A 1 671 ? 9.606 -26.274 33.603 1.00 66.25 671 GLY A C 1
ATOM 5068 O O . GLY A 1 671 ? 9.374 -25.313 32.868 1.00 66.25 671 GLY A O 1
ATOM 5069 N N . LYS A 1 672 ? 10.420 -26.178 34.661 1.00 63.34 672 LYS A N 1
ATOM 5070 C CA . LYS A 1 672 ? 11.134 -24.943 35.037 1.00 63.34 672 LYS A CA 1
ATOM 5071 C C . LYS A 1 672 ? 12.294 -24.611 34.088 1.00 63.34 672 LYS A C 1
ATOM 5073 O O . LYS A 1 672 ? 12.806 -23.504 34.127 1.00 63.34 672 LYS A O 1
ATOM 5078 N N . ASP A 1 673 ? 12.716 -25.546 33.249 1.00 61.72 673 ASP A N 1
ATOM 5079 C CA . ASP A 1 673 ? 13.850 -25.394 32.334 1.00 61.72 673 ASP A CA 1
ATOM 5080 C C . ASP A 1 673 ? 13.484 -24.713 31.003 1.00 61.72 673 ASP A C 1
ATOM 5082 O O . ASP A 1 673 ? 14.371 -24.238 30.299 1.00 61.72 673 ASP A O 1
ATOM 5086 N N . GLY A 1 674 ? 12.194 -24.630 30.657 1.00 63.28 674 GLY A N 1
ATOM 5087 C CA . GLY A 1 674 ? 11.731 -23.977 29.429 1.00 63.28 674 GLY A CA 1
ATOM 5088 C C . GLY A 1 674 ? 12.117 -24.704 28.136 1.00 63.28 674 GLY A C 1
ATOM 5089 O O . GLY A 1 674 ? 11.997 -24.118 27.063 1.00 63.28 674 GLY A O 1
ATOM 5090 N N . LEU A 1 675 ? 12.569 -25.961 28.224 1.00 66.06 675 LEU A N 1
ATOM 5091 C CA . LEU A 1 675 ? 13.051 -26.743 27.078 1.00 66.06 675 LEU A CA 1
ATOM 5092 C C . LEU A 1 675 ? 11.940 -27.497 26.345 1.00 66.06 675 LEU A C 1
ATOM 5094 O O . LEU A 1 675 ? 12.040 -27.755 25.146 1.00 66.06 675 LEU A O 1
ATOM 5098 N N . GLN A 1 676 ? 10.887 -27.873 27.065 1.00 70.50 676 GLN A N 1
ATOM 5099 C CA . GLN A 1 676 ? 9.757 -28.623 26.531 1.00 70.50 676 GLN A CA 1
ATOM 5100 C C . GLN A 1 676 ? 8.496 -27.786 26.631 1.00 70.50 676 GLN A C 1
ATOM 5102 O O . GLN A 1 676 ? 8.282 -27.139 27.651 1.00 70.50 676 GLN A O 1
ATOM 5107 N N . PHE A 1 677 ? 7.643 -27.836 25.610 1.00 78.75 677 PHE A N 1
ATOM 5108 C CA . PHE A 1 677 ? 6.386 -27.098 25.582 1.00 78.75 677 PHE A CA 1
ATOM 5109 C C . PHE A 1 677 ? 5.212 -28.047 25.341 1.00 78.75 677 PHE A C 1
ATOM 5111 O O . PHE A 1 677 ? 5.270 -28.888 24.448 1.00 78.75 677 PHE A O 1
ATOM 5118 N N . GLY A 1 678 ? 4.143 -27.890 26.118 1.00 75.94 678 GLY A N 1
ATOM 5119 C CA . GLY A 1 678 ? 2.886 -28.622 25.978 1.00 75.94 678 GLY A CA 1
ATOM 5120 C C . GLY A 1 678 ? 1.746 -27.688 25.614 1.00 75.94 678 GLY A C 1
ATOM 5121 O O . GLY A 1 678 ? 1.812 -26.487 25.876 1.00 75.94 678 GLY A O 1
ATOM 5122 N N . ARG A 1 679 ? 0.700 -28.227 24.990 1.00 81.06 679 ARG A N 1
ATOM 5123 C CA . ARG A 1 679 ? -0.477 -27.448 24.592 1.00 81.06 679 ARG A CA 1
ATOM 5124 C C . ARG A 1 679 ? -1.490 -27.414 25.725 1.00 81.06 679 ARG A C 1
ATOM 5126 O O . ARG A 1 679 ? -1.865 -28.467 26.222 1.00 81.06 679 ARG A O 1
ATOM 5133 N N . TYR A 1 680 ? -1.980 -26.226 26.066 1.00 80.56 680 TYR A N 1
ATOM 5134 C CA . TYR A 1 680 ? -2.957 -26.041 27.140 1.00 80.56 680 TYR A CA 1
ATOM 5135 C C . TYR A 1 680 ? -4.230 -25.329 26.678 1.00 80.56 680 TYR A C 1
ATOM 5137 O O . TYR A 1 680 ? -4.201 -24.454 25.813 1.00 80.56 680 TYR A O 1
ATOM 5145 N N . GLN A 1 681 ? -5.353 -25.668 27.303 1.00 80.81 681 GLN A N 1
ATOM 5146 C CA . GLN A 1 681 ? -6.642 -25.003 27.162 1.00 80.81 681 GLN A CA 1
ATOM 5147 C C . GLN A 1 681 ? -7.080 -24.421 28.504 1.00 80.81 681 GLN A C 1
ATOM 5149 O O . GLN A 1 681 ? -6.959 -25.049 29.552 1.00 80.81 681 GLN A O 1
ATOM 5154 N N . GLU A 1 682 ? -7.574 -23.190 28.477 1.00 81.31 682 GLU A N 1
ATOM 5155 C CA . GLU A 1 682 ? -8.061 -22.502 29.669 1.00 81.31 682 GLU A CA 1
ATOM 5156 C C . GLU A 1 682 ? -9.516 -22.896 29.930 1.00 81.31 682 GLU A C 1
ATOM 5158 O O . GLU A 1 682 ? -10.360 -22.786 29.043 1.00 81.31 682 GLU A O 1
ATOM 5163 N N . SER A 1 683 ? -9.812 -23.331 31.151 1.00 84.19 683 SER A N 1
ATOM 5164 C CA . SER A 1 683 ? -11.175 -23.613 31.604 1.00 84.19 683 SER A CA 1
ATOM 5165 C C . SER A 1 683 ? -11.434 -22.931 32.945 1.00 84.19 683 SER A C 1
ATOM 5167 O O . SER A 1 683 ? -10.501 -22.656 33.710 1.00 84.19 683 SER A O 1
ATOM 5169 N N . ARG A 1 684 ? -12.704 -22.613 33.221 1.00 84.69 684 ARG A N 1
ATOM 5170 C CA . ARG A 1 684 ? -13.097 -22.060 34.522 1.00 84.69 684 ARG A CA 1
ATOM 5171 C C . ARG A 1 684 ? -12.796 -23.066 35.624 1.00 84.69 684 ARG A C 1
ATOM 5173 O O . ARG A 1 684 ? -12.893 -24.275 35.408 1.00 84.69 684 ARG A O 1
ATOM 5180 N N . TRP A 1 685 ? -12.429 -22.554 36.794 1.00 85.44 685 TRP A N 1
ATOM 5181 C CA . TRP A 1 685 ? -12.341 -23.389 37.980 1.00 85.44 685 TRP A CA 1
ATOM 5182 C C . TRP A 1 685 ? -13.724 -23.993 38.270 1.00 85.44 685 TRP A C 1
ATOM 5184 O O . TRP A 1 685 ? -14.704 -23.245 38.255 1.00 85.44 685 TRP A O 1
ATOM 5194 N N . PRO A 1 686 ? -13.835 -25.316 38.452 1.00 75.88 686 PRO A N 1
ATOM 5195 C CA . PRO A 1 686 ? -15.124 -25.958 38.666 1.00 75.88 686 PRO A CA 1
ATOM 5196 C C . PRO A 1 686 ? -15.759 -25.453 39.967 1.00 75.88 686 PRO A C 1
ATOM 5198 O O . PRO A 1 686 ? -15.136 -25.492 41.024 1.00 75.88 686 PRO A O 1
ATOM 5201 N N . GLU A 1 687 ? -16.995 -24.966 39.885 1.00 56.91 687 GLU A N 1
ATOM 5202 C CA . GLU A 1 687 ? -17.824 -24.685 41.057 1.00 56.91 687 GLU A CA 1
ATOM 5203 C C . GLU A 1 687 ? -18.433 -26.024 41.502 1.00 56.91 687 GLU A C 1
ATOM 5205 O O . GLU A 1 687 ? -19.225 -26.601 40.764 1.00 56.91 687 GLU A O 1
ATOM 5210 N N . ASN A 1 688 ? -18.024 -26.521 42.675 1.00 52.38 688 ASN A N 1
ATOM 5211 C CA . ASN A 1 688 ? -18.393 -27.806 43.297 1.00 52.38 688 ASN A CA 1
ATOM 5212 C C . ASN A 1 688 ? -17.686 -29.051 42.728 1.00 52.38 688 ASN A C 1
ATOM 5214 O O . ASN A 1 688 ? -18.211 -29.764 41.876 1.00 52.38 688 ASN A O 1
ATOM 5218 N N . ARG A 1 689 ? -16.521 -29.386 43.299 1.00 50.06 689 ARG A N 1
ATOM 5219 C CA . ARG A 1 689 ? -15.950 -30.745 43.249 1.00 50.06 689 ARG A CA 1
ATOM 5220 C C . ARG A 1 689 ? -16.508 -31.612 44.389 1.00 50.06 689 ARG A C 1
ATOM 5222 O O . ARG A 1 689 ? -15.752 -32.168 45.175 1.00 50.06 689 ARG A O 1
ATOM 5229 N N . GLU A 1 690 ? -17.827 -31.728 44.513 1.00 37.03 690 GLU A N 1
ATOM 5230 C CA . GLU A 1 690 ? -18.411 -32.816 45.311 1.00 37.03 690 GLU A CA 1
ATOM 5231 C C . GLU A 1 690 ? -18.492 -34.055 44.411 1.00 37.03 690 GLU A C 1
ATOM 5233 O O . GLU A 1 690 ? -19.450 -34.221 43.662 1.00 37.03 690 GLU A O 1
ATOM 5238 N N . GLY A 1 691 ? -17.447 -34.893 44.412 1.00 36.94 691 GLY A N 1
ATOM 5239 C CA . GLY A 1 691 ? -17.515 -36.185 43.715 1.00 36.94 691 GLY A CA 1
ATOM 5240 C C . GLY A 1 691 ? -16.203 -36.924 43.459 1.00 36.94 691 GLY A C 1
ATOM 5241 O O . GLY A 1 691 ? -16.188 -38.143 43.579 1.00 36.94 691 GLY A O 1
ATOM 5242 N N . ASP A 1 692 ? -15.094 -36.242 43.172 1.00 30.95 692 ASP A N 1
ATOM 5243 C CA . ASP A 1 692 ? -13.871 -36.932 42.723 1.00 30.95 692 ASP A CA 1
ATOM 5244 C C . ASP A 1 692 ? -12.853 -37.108 43.856 1.00 30.95 692 ASP A C 1
ATOM 5246 O O . ASP A 1 692 ? -11.798 -36.476 43.903 1.00 30.95 692 ASP A O 1
ATOM 5250 N N . ALA A 1 693 ? -13.194 -38.002 44.782 1.00 29.05 693 ALA A N 1
ATOM 5251 C CA . ALA A 1 693 ? -12.234 -38.692 45.634 1.00 29.05 693 ALA A CA 1
ATOM 5252 C C . ALA A 1 693 ? -12.391 -40.204 45.426 1.00 29.05 693 ALA A C 1
ATOM 5254 O O . ALA A 1 693 ? -13.091 -40.873 46.186 1.00 29.05 693 ALA A O 1
ATOM 5255 N N . THR A 1 694 ? -11.720 -40.725 44.398 1.00 29.38 694 THR A N 1
ATOM 5256 C CA . THR A 1 694 ? -11.283 -42.128 44.305 1.00 29.38 694 THR A CA 1
ATOM 5257 C C . THR A 1 694 ? -9.924 -42.201 43.645 1.00 29.38 694 THR A C 1
ATOM 5259 O O . THR A 1 694 ? -9.808 -41.641 42.530 1.00 29.38 694 THR A O 1
#

pLDDT: mean 82.05, std 16.54, range [23.47, 97.06]